Protein 1UWC (pdb70)

GO terms:
  GO:0005576 extracellular region (C, IDA)
  GO:0030248 cellulose binding (F, IDA)
  GO:0030600 feruloyl esterase activity (F, IDA)
  GO:0045490 pectin catabolic process (P, IDA)
  GO:0045493 xylan catabolic process (P, IDA)
  GO:0016998 cell wall macromolecule catabolic process (P, IDA)
  GO:0030245 cellulose catabolic process (P, IDA)

B-factor: mean 11.88, std 6.74, range [4.83, 51.55]

Organism: Aspergillus niger (NCBI:txid5061)

CATH classification: 3.40.50.1820

Foldseek 3Di:
DKAFFDDPVVVVVLVLLVLQQLCQLPVNFPRDPQKDWDDWFAFDQQGKTWTWMARVPQQEIEIFTHQDDDPSNVVLQPQQDWADLVLDPVLPPWTWRPSLSVVLVRRVVVVVVVVCVVCVVSVPGAYEYEHAESRLLSRLSSLLNVLVPHPRYAYRYELYAQTTAPSSQVSQCVSQVQPDPVRGRYEHEYEAQRQRNCPPPCVVRTDHHHWYWYAYPPGDRRRIITDDDDDQDGNSVSNHHDHDPRRQADNRRGRNPSPDD/DWDFFFDPVVVVVLVLLVLQQLCQLPVNFPRPPQKAWDDWFAFDQQGKTWTWIARPVQQETETFTHQDDDPSNVVLQPQQDWAPLVLCPVLPPWTWRPSLVVVCVRGVVVLVVVCVVVCVVSVPGAYEYEHAESRLLNSLSSLLNCLVPHPRYAHRYELYAQTTAVSSQVSQCVSQVQPDPVRGRHEHEYEAQRARNCPPPVVVRTFHHHWYFYAYPPGDRRRTITDDDGDQDHNSVNNDHHGDPRRQADNRRGRNPSPHD

Secondary structure (DSSP, 8-state):
-EEE---HHHHHHHHHHHHHHHHTTTTTTT--TTEEEEEEEEETTTTEEEEEEEETTTTEEEEEE----SHHHHHHHT---EEE-TT-TTSTT-EEEHHHHHHHHHHHHHHHHHHHHHHHHSTTSEEEEEEETHHHHHHHHHHHHHHTT-SSEEEEEES----B-HHHHHHHHHHTTTT-TTT-SEEEEEETT-SGGG-S-GGGT-B--SEEEEEPSSPSGGGEEEE-SSS--HHHHH---SS-HHHHEETTEETT-----/-EEE---HHHHHHHHHHHHHHHHGGGTTTT--TTSEEEEEEEETTTTEEEEEEEETTTTEEEEEE----SHHHHHHHT---EEE-TT-TTSTT-EEEHHHHHHHHHHHHHHHHHHHHHHHH-TTSEEEEEEETHHHHHHHHHHHHHHTT-SSEEEEEES----B-HHHHHHHHHHTTTTSTTT--EEEEEETT-SGGG-S-GGGT-B--SEEEEEPSSPSSTTEEEE-SSSS-GGGGG---SS-HHHHEETTEETT-----

Solvent-accessible surface area: 21624 Å² total; per-residue (Å²): 71,58,67,116,25,24,67,111,115,39,29,88,47,0,41,36,0,0,14,0,0,1,0,3,52,35,119,12,31,80,32,36,119,61,19,99,122,28,109,87,0,106,24,70,140,7,28,1,14,0,12,3,2,37,4,61,114,66,116,0,2,0,2,0,0,37,0,43,48,34,113,38,1,100,133,16,26,102,53,64,98,50,40,69,4,108,33,7,116,97,8,115,125,6,53,0,2,4,0,8,33,90,0,0,81,27,1,41,106,66,0,57,74,31,2,136,116,30,12,85,121,55,109,99,32,11,4,1,0,0,0,2,9,1,0,0,0,0,0,1,0,0,0,0,27,3,28,50,79,65,122,108,13,47,0,12,0,1,0,3,5,30,6,1,24,103,36,6,3,55,50,3,45,122,45,1,98,19,119,34,68,171,57,5,59,6,21,16,0,0,16,23,67,0,0,18,0,26,58,1,33,55,159,92,40,9,17,35,8,15,0,5,2,36,0,39,82,82,68,23,8,123,34,0,43,14,4,42,67,151,137,122,27,7,0,30,52,89,40,8,153,27,104,35,118,6,23,42,26,0,12,26,14,56,34,26,48,48,76,23,178,69,62,61,114,30,24,68,107,70,37,27,82,136,0,41,51,6,0,15,0,0,1,0,3,53,32,117,5,25,74,11,51,109,108,6,86,115,34,109,89,1,104,24,69,142,6,29,2,15,0,25,4,3,33,21,69,128,54,103,14,2,1,3,0,0,36,0,50,46,40,123,48,1,102,132,17,25,95,54,63,96,51,40,68,5,106,38,5,111,102,7,120,131,5,55,0,2,3,0,7,29,90,0,0,74,26,1,34,113,64,0,64,67,20,2,136,118,33,16,88,120,58,94,91,28,2,7,1,1,0,0,3,12,1,0,0,0,0,0,1,0,0,0,0,31,5,27,34,120,62,107,69,13,48,0,5,0,1,0,3,5,28,5,1,23,95,32,8,4,54,44,4,34,123,45,2,63,17,121,24,62,117,38,4,60,6,19,16,0,0,15,32,63,0,0,18,0,28,54,2,38,47,157,94,40,9,20,20,7,13,2,5,3,38,1,45,85,107,103,38,13,139,34,0,27,17,4,61,55,107,98,116,21,8,0,24,54,91,52,11,163,25,115,34,122,6,8,43,34,1,12,36,16,53,31,27,51,41,102,24,186

Structure (mmCIF, N/CA/C/O backbone):
data_1UWC
#
_entry.id   1UWC
#
_cell.length_a   38.759
_cell.length_b   40.182
_cell.length_c   77.953
_cell.angle_alpha   74.96
_cell.angle_beta   78.63
_cell.angle_gamma   71.10
#
_symmetry.space_group_name_H-M   'P 1'
#
loop_
_entity.id
_entity.type
_entity.pdbx_description
1 polymer 'FERULOYL ESTERASE A'
2 non-polymer 2-acetamido-2-deoxy-beta-D-glucopyranose
3 non-polymer '3-(4-HYDROXY-3-METHOXYPHENYL)-2-PROPENOIC ACID'
4 non-polymer 'SULFATE ION'
5 water water
#
loop_
_atom_site.group_PDB
_atom_site.id
_atom_site.type_symbol
_atom_site.label_atom_id
_atom_site.label_alt_id
_atom_site.label_comp_id
_atom_site.label_asym_id
_atom_site.label_entity_id
_atom_site.label_seq_id
_atom_site.pdbx_PDB_ins_code
_atom_site.Cartn_x
_atom_site.Cartn_y
_atom_site.Cartn_z
_atom_site.occupancy
_atom_site.B_iso_or_equiv
_atom_site.auth_seq_id
_atom_site.auth_comp_id
_atom_site.auth_asym_id
_atom_site.auth_atom_id
_atom_site.pdbx_PDB_model_num
ATOM 1 N N . ALA A 1 1 ? -17.134 2.909 12.311 1.00 15.78 1 ALA A N 1
ATOM 2 C CA . ALA A 1 1 ? -16.650 3.070 13.706 1.00 16.16 1 ALA A CA 1
ATOM 3 C C . ALA A 1 1 ? -15.198 3.572 13.677 1.00 14.29 1 ALA A C 1
ATOM 4 O O . ALA A 1 1 ? -14.476 3.454 12.653 1.00 12.23 1 ALA A O 1
ATOM 6 N N . SER A 1 2 ? -14.807 4.142 14.810 1.00 13.18 2 SER A N 1
ATOM 7 C CA . SER A 1 2 ? -13.425 4.406 15.139 1.00 10.68 2 SER A CA 1
ATOM 8 C C . SER A 1 2 ? -13.220 3.870 16.567 1.00 9.35 2 SER A C 1
ATOM 9 O O . SER A 1 2 ? -13.549 4.580 17.553 1.00 12.48 2 SER A O 1
ATOM 14 N N . THR A 1 3 ? -12.728 2.643 16.699 1.00 8.95 3 THR A N 1
ATOM 15 C CA . THR A 1 3 ? -12.657 1.904 17.966 1.00 8.95 3 THR A CA 1
ATOM 16 C C . THR A 1 3 ? -11.231 1.918 18.532 1.00 8.59 3 THR A C 1
ATOM 17 O O . THR A 1 3 ? -10.265 1.476 17.873 1.00 9.68 3 THR A O 1
ATOM 24 N N . GLN A 1 4 ? -11.083 2.401 19.768 1.00 8.67 4 GLN A N 1
ATOM 25 C CA . GLN A 1 4 ? -9.803 2.458 20.435 1.00 8.62 4 GLN A CA 1
ATOM 26 C C . GLN A 1 4 ? -9.281 1.063 20.869 1.00 8.33 4 GLN A C 1
ATOM 27 O O . GLN A 1 4 ? -9.989 0.333 21.549 1.00 8.35 4 GLN A O 1
ATOM 33 N N . GLY A 1 5 ? -8.026 0.779 20.513 1.00 8.34 5 GLY A N 1
ATOM 34 C CA . GLY A 1 5 ? -7.259 -0.365 20.999 1.00 8.31 5 GLY A CA 1
ATOM 35 C C . GLY A 1 5 ? -7.267 -1.605 20.111 1.00 8.54 5 GLY A C 1
ATOM 36 O O . GLY A 1 5 ? -8.321 -2.006 19.592 1.00 10.16 5 GLY A O 1
ATOM 37 N N . ILE A 1 6 ? -6.088 -2.233 19.963 1.00 7.95 6 ILE A N 1
ATOM 38 C CA . ILE A 1 6 ? -5.928 -3.527 19.284 1.00 7.94 6 ILE A CA 1
ATOM 39 C C . ILE A 1 6 ? -5.174 -4.508 20.201 1.00 8.79 6 ILE A C 1
ATOM 40 O O . ILE A 1 6 ? -4.601 -4.128 21.248 1.00 9.40 6 ILE A O 1
ATOM 45 N N . SER A 1 7 ? -5.186 -5.792 19.829 1.00 7.91 7 SER A N 1
ATOM 46 C CA . SER A 1 7 ? -4.481 -6.839 20.602 1.00 8.82 7 SER A CA 1
ATOM 47 C C . SER A 1 7 ? -2.954 -6.673 20.481 1.00 9.00 7 SER A C 1
ATOM 48 O O . SER A 1 7 ? -2.441 -6.104 19.510 1.00 8.47 7 SER A O 1
ATOM 51 N N . GLU A 1 8 ? -2.233 -7.247 21.452 1.00 10.01 8 GLU A N 1
ATOM 52 C CA . GLU A 1 8 ? -0.752 -7.297 21.385 1.00 10.32 8 GLU A CA 1
ATOM 53 C C . GLU A 1 8 ? -0.248 -8.107 20.200 1.00 9.71 8 GLU A C 1
ATOM 54 O O . GLU A 1 8 ? 0.733 -7.733 19.503 1.00 10.00 8 GLU A O 1
ATOM 60 N N . ASP A 1 9 ? -0.926 -9.207 19.893 1.00 9.83 9 ASP A N 1
ATOM 61 C CA . ASP A 1 9 ? -0.527 -10.015 18.738 1.00 10.46 9 ASP A CA 1
ATOM 62 C C . ASP A 1 9 ? -0.640 -9.229 17.419 1.00 9.52 9 ASP A C 1
ATOM 63 O O . ASP A 1 9 ? 0.256 -9.265 16.551 1.00 9.81 9 ASP A O 1
ATOM 68 N N . LEU A 1 10 ? -1.772 -8.546 17.213 1.00 8.39 10 LEU A N 1
ATOM 69 C CA . LEU A 1 10 ? -1.942 -7.759 15.985 1.00 7.43 10 LEU A CA 1
ATOM 70 C C . LEU A 1 10 ? -0.927 -6.590 15.956 1.00 6.99 10 LEU A C 1
ATOM 71 O O . LEU A 1 10 ? -0.321 -6.330 14.905 1.00 7.04 10 LEU A O 1
ATOM 76 N N . TYR A 1 11 ? -0.758 -5.893 17.072 1.00 7.21 11 TYR A N 1
ATOM 77 C CA . TYR A 1 11 ? 0.237 -4.810 17.121 1.00 6.89 11 TYR A CA 1
ATOM 78 C C . TYR A 1 11 ? 1.620 -5.337 16.709 1.00 7.13 11 TYR A C 1
ATOM 79 O O . TYR A 1 11 ? 2.322 -4.699 15.895 1.00 7.41 11 TYR A O 1
ATOM 88 N N . ASN A 1 12 ? 2.039 -6.492 17.255 1.00 8.06 12 ASN A N 1
ATOM 89 C CA . ASN A 1 12 ? 3.364 -7.061 16.900 1.00 8.39 12 ASN A CA 1
ATOM 90 C C . ASN A 1 12 ? 3.488 -7.341 15.398 1.00 8.16 12 ASN A C 1
ATOM 91 O O . ASN A 1 12 ? 4.549 -7.131 14.776 1.00 8.14 12 ASN A O 1
ATOM 96 N N . ARG A 1 13 ? 2.395 -7.828 14.809 1.00 7.53 13 ARG A N 1
ATOM 97 C CA . ARG A 1 13 ? 2.370 -8.092 13.355 1.00 7.64 13 ARG A CA 1
ATOM 98 C C . ARG A 1 13 ? 2.480 -6.799 12.504 1.00 7.23 13 ARG A C 1
ATOM 99 O O . ARG A 1 13 ? 3.229 -6.735 11.498 1.00 7.41 13 ARG A O 1
ATOM 107 N N . LEU A 1 14 ? 1.747 -5.761 12.889 1.00 6.31 14 LEU A N 1
ATOM 108 C CA . LEU A 1 14 ? 1.844 -4.459 12.201 1.00 6.22 14 LEU A CA 1
ATOM 109 C C . LEU A 1 14 ? 3.278 -3.883 12.312 1.00 6.09 14 LEU A C 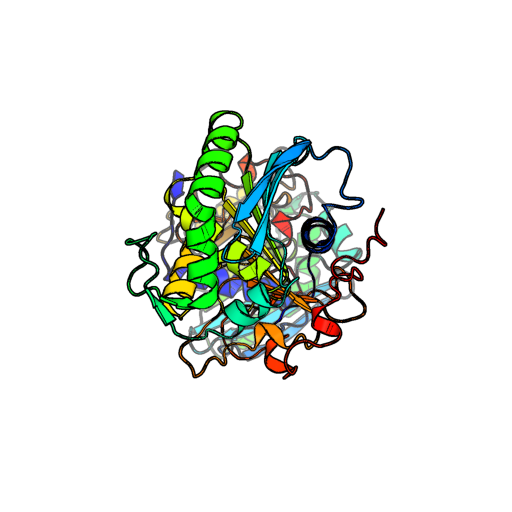1
ATOM 110 O O . LEU A 1 14 ? 3.829 -3.380 11.313 1.00 6.71 14 LEU A O 1
ATOM 115 N N . VAL A 1 15 ? 3.899 -3.959 13.503 1.00 6.52 15 VAL A N 1
ATOM 116 C CA . VAL A 1 15 ? 5.274 -3.475 13.685 1.00 6.36 15 VAL A CA 1
ATOM 117 C C . VAL A 1 15 ? 6.244 -4.312 12.831 1.00 6.44 15 VAL A C 1
ATOM 118 O O . VAL A 1 15 ? 7.175 -3.728 12.199 1.00 6.67 15 VAL A O 1
ATOM 122 N N . GLU A 1 16 ? 6.075 -5.638 12.740 1.00 6.42 16 GLU A N 1
ATOM 123 C CA . GLU A 1 16 ? 6.941 -6.476 11.889 1.00 6.90 16 GLU A CA 1
ATOM 124 C C . GLU A 1 16 ? 6.889 -6.025 10.411 1.00 6.35 16 GLU A C 1
ATOM 125 O O . GLU A 1 16 ? 7.929 -5.870 9.746 1.00 6.62 16 GLU A O 1
ATOM 131 N N . MET A 1 17 ? 5.655 -5.872 9.873 1.00 5.84 17 MET A N 1
ATOM 132 C CA . MET A 1 17 ? 5.509 -5.483 8.454 1.00 5.81 17 MET A CA 1
ATOM 133 C C . MET A 1 17 ? 6.010 -4.035 8.224 1.00 5.82 17 MET A C 1
ATOM 134 O O . MET A 1 17 ? 6.544 -3.752 7.121 1.00 6.31 17 MET A O 1
ATOM 139 N N . ALA A 1 18 ? 5.830 -3.137 9.213 1.00 5.73 18 ALA A N 1
ATOM 140 C CA . ALA A 1 18 ? 6.398 -1.782 9.096 1.00 5.67 18 ALA A CA 1
ATOM 141 C C . ALA A 1 18 ? 7.938 -1.826 9.031 1.00 5.57 18 ALA A C 1
ATOM 142 O O . ALA A 1 18 ? 8.559 -1.002 8.316 1.00 6.21 18 ALA A O 1
ATOM 144 N N . THR A 1 19 ? 8.534 -2.734 9.836 1.00 5.81 19 THR A N 1
ATOM 145 C CA . THR A 1 19 ? 10.005 -2.883 9.864 1.00 6.20 19 THR A CA 1
ATOM 146 C C . THR A 1 19 ? 10.522 -3.295 8.444 1.00 6.37 19 THR A C 1
ATOM 147 O O . THR A 1 19 ? 11.470 -2.705 7.923 1.00 6.35 19 THR A O 1
ATOM 151 N N . ILE A 1 20 ? 9.881 -4.321 7.868 1.00 6.01 20 ILE A N 1
ATOM 152 C CA . ILE A 1 20 ? 10.250 -4.771 6.513 1.00 5.83 20 ILE A CA 1
ATOM 153 C C . ILE A 1 20 ? 10.127 -3.617 5.505 1.00 5.55 20 ILE A C 1
ATOM 154 O O . ILE A 1 20 ? 11.006 -3.391 4.643 1.00 6.55 20 ILE A O 1
ATOM 159 N N . SER A 1 21 ? 9.001 -2.882 5.566 1.00 5.63 21 SER A N 1
ATOM 160 C CA . SER A 1 21 ? 8.748 -1.763 4.640 1.00 5.93 21 SER A CA 1
ATOM 161 C C . SER A 1 21 ? 9.785 -0.628 4.767 1.00 5.88 21 SER A C 1
ATOM 162 O O . SER A 1 21 ? 10.247 -0.078 3.744 1.00 6.70 21 SER A O 1
ATOM 165 N N . GLN A 1 22 ? 10.142 -0.272 6.014 1.00 5.71 22 GLN A N 1
ATOM 166 C CA . GLN A 1 22 ? 11.122 0.805 6.234 1.00 6.07 22 GLN A CA 1
ATOM 167 C C . GLN A 1 22 ? 12.585 0.355 5.933 1.00 6.32 22 GLN A C 1
ATOM 168 O O . GLN A 1 22 ? 13.418 1.194 5.524 1.00 7.06 22 GLN A O 1
ATOM 174 N N . ALA A 1 23 ? 12.860 -0.947 6.084 1.00 5.93 23 ALA A N 1
ATOM 175 C CA . ALA A 1 23 ? 14.169 -1.520 5.767 1.00 6.27 23 ALA A CA 1
ATOM 176 C C . ALA A 1 23 ? 14.388 -1.600 4.244 1.00 6.51 23 ALA A C 1
ATOM 177 O O . ALA A 1 23 ? 15.581 -1.667 3.769 1.00 6.96 23 ALA A O 1
ATOM 179 N N . ALA A 1 24 ? 13.309 -1.602 3.446 1.00 5.80 24 ALA A N 1
ATOM 180 C CA . ALA A 1 24 ? 13.425 -1.662 1.976 1.00 6.64 24 ALA A CA 1
ATOM 181 C C . ALA A 1 24 ? 14.133 -0.423 1.376 1.00 6.19 24 ALA A C 1
ATOM 182 O O . ALA A 1 24 ? 14.543 -0.462 0.189 1.00 7.14 24 ALA A O 1
ATOM 184 N N . TYR A 1 25 ? 14.259 0.667 2.155 1.00 6.97 25 TYR A N 1
ATOM 185 C CA . TYR A 1 25 ? 14.985 1.872 1.751 1.00 6.89 25 TYR A CA 1
ATOM 186 C C . TYR A 1 25 ? 16.521 1.743 1.962 1.00 7.41 25 TYR A C 1
ATOM 187 O O . TYR A 1 25 ? 17.259 2.654 1.531 1.00 9.11 25 TYR A O 1
ATOM 196 N N . ALA A 1 26 ? 16.984 0.701 2.656 1.00 7.57 26 ALA A N 1
ATOM 197 C CA . ALA A 1 26 ? 18.423 0.505 2.968 1.00 7.44 26 ALA A CA 1
ATOM 198 C C . ALA A 1 26 ? 18.835 -0.959 2.809 1.00 7.85 26 ALA A C 1
ATOM 199 O O . ALA A 1 26 ? 19.429 -1.562 3.707 1.00 8.53 26 ALA A O 1
ATOM 201 N N . ASP A 1 27 ? 18.500 -1.557 1.651 1.00 7.39 27 ASP A N 1
ATOM 202 C CA . ASP A 1 27 ? 18.979 -2.902 1.305 1.00 7.85 27 ASP A CA 1
ATOM 203 C C . ASP A 1 27 ? 18.629 -3.958 2.409 1.00 7.58 27 ASP A C 1
ATOM 204 O O . ASP A 1 27 ? 19.370 -4.920 2.661 1.00 9.57 27 ASP A O 1
ATOM 209 N N . LEU A 1 28 ? 17.423 -3.795 3.001 1.00 7.33 28 LEU A N 1
ATOM 210 C CA . LEU A 1 28 ? 16.823 -4.753 3.962 1.00 8.11 28 LEU A CA 1
ATOM 211 C C . LEU A 1 28 ? 17.647 -4.912 5.277 1.00 8.10 28 LEU A C 1
ATOM 212 O O . LEU A 1 28 ? 17.697 -5.993 5.873 1.00 9.57 28 LEU A O 1
ATOM 217 N N . CYS A 1 29 ? 18.197 -3.805 5.771 1.00 7.43 29 CYS A N 1
ATOM 218 C CA . CYS A 1 29 ? 18.906 -3.813 7.053 1.00 7.59 29 CYS A CA 1
ATOM 219 C C . CYS A 1 29 ? 18.015 -4.344 8.204 1.00 8.08 29 CYS A C 1
ATOM 220 O O . CYS A 1 29 ? 16.871 -3.899 8.399 1.00 7.96 29 CYS A O 1
ATOM 223 N N . ASN A 1 30 ? 18.591 -5.276 8.995 1.00 8.18 30 ASN A N 1
ATOM 224 C CA . ASN A 1 30 ? 17.980 -5.722 10.250 1.00 9.56 30 ASN A CA 1
ATOM 225 C C . ASN A 1 30 ? 16.520 -6.178 10.121 1.00 9.63 30 ASN A C 1
ATOM 226 O O . ASN A 1 30 ? 15.694 -5.913 10.994 1.00 11.71 30 ASN A O 1
ATOM 231 N N . ILE A 1 31 ? 16.176 -6.884 9.050 1.00 9.33 31 ILE A N 1
ATOM 232 C CA . ILE A 1 31 ? 14.853 -7.516 8.997 1.00 11.27 31 ILE A CA 1
ATOM 233 C C . ILE A 1 31 ? 14.830 -8.718 9.944 1.00 11.70 31 ILE A C 1
ATOM 234 O O . ILE A 1 31 ? 15.892 -9.216 10.370 1.00 11.50 31 ILE A O 1
ATOM 239 N N . PRO A 1 32 ? 13.639 -9.195 10.305 1.00 14.03 32 PRO A N 1
ATOM 240 C CA . PRO A 1 32 ? 13.557 -10.348 11.182 1.00 15.69 32 PRO A CA 1
ATOM 241 C C . PRO A 1 32 ? 14.392 -11.516 10.770 1.00 16.67 32 PRO A C 1
ATOM 242 O O . PRO A 1 32 ? 14.493 -11.894 9.584 1.00 15.24 32 PRO A O 1
ATOM 246 N N . SER A 1 33 ? 14.923 -12.113 11.810 1.00 19.09 33 SER A N 1
ATOM 247 C CA . SER A 1 33 ? 15.686 -13.288 11.761 1.00 19.46 33 SER A CA 1
ATOM 248 C C . SER A 1 33 ? 14.945 -14.467 11.165 1.00 17.71 33 SER A C 1
ATOM 249 O O . SER A 1 33 ? 15.591 -15.337 10.699 1.00 18.64 33 SER A O 1
ATOM 252 N N . THR A 1 34 ? 13.597 -14.471 11.154 1.00 16.83 34 THR A N 1
ATOM 253 C CA . THR A 1 34 ? 12.808 -15.600 10.562 1.00 15.81 34 THR A CA 1
ATOM 254 C C . THR A 1 34 ? 12.725 -15.544 9.040 1.00 14.57 34 THR A C 1
ATOM 255 O O . THR A 1 34 ? 12.074 -16.414 8.412 1.00 15.77 34 THR A O 1
ATOM 259 N N . ILE A 1 35 ? 13.460 -14.620 8.425 1.00 14.69 35 ILE A N 1
ATOM 260 C CA . ILE A 1 35 ? 13.251 -14.429 7.013 1.00 14.46 35 ILE A CA 1
ATOM 261 C C . ILE A 1 35 ? 14.471 -14.790 6.145 1.00 13.17 35 ILE A C 1
ATOM 262 O O . ILE A 1 35 ? 15.601 -14.390 6.436 1.00 14.01 35 ILE A O 1
ATOM 267 N N . ILE A 1 36 ? 14.214 -15.537 5.062 1.00 12.09 36 ILE A N 1
ATOM 268 C CA . ILE A 1 36 ? 15.199 -15.818 3.998 1.00 13.33 36 ILE A CA 1
ATOM 269 C C . ILE A 1 36 ? 14.971 -14.768 2.867 1.00 11.62 36 ILE A C 1
ATOM 270 O O . ILE A 1 36 ? 13.828 -14.592 2.383 1.00 10.99 36 ILE A O 1
ATOM 275 N N . LYS A 1 37 ? 16.025 -14.026 2.504 1.00 11.83 37 LYS A N 1
ATOM 276 C CA . LYS A 1 37 ? 15.982 -13.042 1.424 1.00 11.50 37 LYS A CA 1
ATOM 277 C C . LYS A 1 37 ? 16.139 -13.746 0.067 1.00 11.24 37 LYS A C 1
ATOM 278 O O . LYS A 1 37 ? 17.130 -14.473 -0.162 1.00 12.26 37 LYS A O 1
ATOM 289 N N . GLY A 1 38 ? 15.170 -13.510 -0.826 1.00 10.30 38 GLY A N 1
ATOM 290 C CA . GLY A 1 38 ? 15.236 -13.980 -2.215 1.00 10.41 38 GLY A CA 1
ATOM 291 C C . GLY A 1 38 ? 15.665 -12.875 -3.191 1.00 10.21 38 GLY A C 1
ATOM 292 O O . GLY A 1 38 ? 16.427 -11.963 -2.848 1.00 11.48 38 GLY A O 1
ATOM 293 N N . GLU A 1 39 ? 15.220 -13.002 -4.450 1.00 9.75 39 GLU A N 1
ATOM 294 C CA . GLU A 1 39 ? 15.711 -12.159 -5.535 1.00 9.92 39 GLU A CA 1
ATOM 295 C C . GLU A 1 39 ? 15.219 -10.698 -5.435 1.00 9.14 39 GLU A C 1
ATOM 296 O O . GLU A 1 39 ? 14.075 -10.416 -5.000 1.00 9.03 39 GLU A O 1
ATOM 307 N N . LYS A 1 40 ? 16.090 -9.792 -5.878 1.00 8.53 40 LYS A N 1
ATOM 308 C CA . LYS A 1 40 ? 15.759 -8.391 -6.066 1.00 8.43 40 LYS A CA 1
ATOM 309 C C . LYS A 1 40 ? 14.847 -8.160 -7.300 1.00 8.71 40 LYS A C 1
ATOM 310 O O . LYS A 1 40 ? 15.064 -8.746 -8.383 1.00 9.85 40 LYS A O 1
ATOM 316 N N . ILE A 1 41 ? 13.849 -7.280 -7.122 1.00 7.85 41 ILE A N 1
ATOM 317 C CA . ILE A 1 41 ? 12.962 -6.760 -8.189 1.00 8.35 41 ILE A CA 1
ATOM 318 C C . ILE A 1 41 ? 13.428 -5.331 -8.545 1.00 7.77 41 ILE A C 1
ATOM 319 O O . ILE A 1 41 ? 13.553 -4.492 -7.623 1.00 7.63 41 ILE A O 1
ATOM 324 N N . TYR A 1 42 ? 13.642 -5.016 -9.837 1.00 7.43 42 TYR A N 1
ATOM 325 C CA . TYR A 1 42 ? 14.154 -3.686 -10.213 1.00 7.97 42 TYR A CA 1
ATOM 326 C C . TYR A 1 42 ? 13.801 -3.387 -11.691 1.00 7.61 42 TYR A C 1
ATOM 327 O O . TYR A 1 42 ? 14.003 -4.246 -12.565 1.00 7.83 42 TYR A O 1
ATOM 336 N N . ASN A 1 43 ? 13.330 -2.161 -11.948 1.00 7.23 43 ASN A N 1
ATOM 337 C CA . ASN A 1 43 ? 13.221 -1.650 -13.329 1.00 7.10 43 ASN A CA 1
ATOM 338 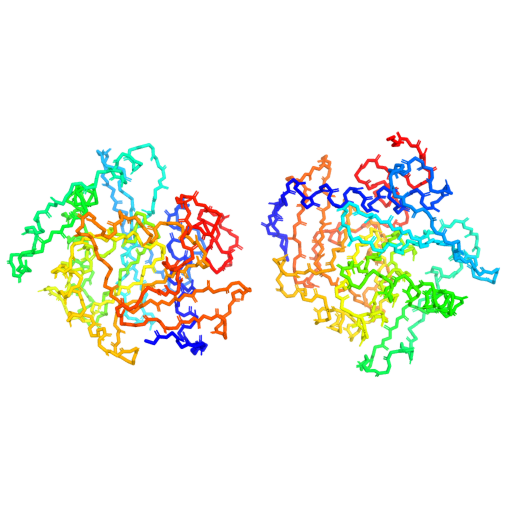C C . ASN A 1 43 ? 13.934 -0.291 -13.423 1.00 7.77 43 ASN A C 1
ATOM 339 O O . ASN A 1 43 ? 13.718 0.604 -12.576 1.00 8.19 43 ASN A O 1
ATOM 344 N N . ALA A 1 44 ? 14.752 -0.146 -14.481 1.00 8.10 44 ALA A N 1
ATOM 345 C CA . ALA A 1 44 ? 15.592 1.043 -14.685 1.00 9.60 44 ALA A CA 1
ATOM 346 C C . ALA A 1 44 ? 14.836 2.299 -15.154 1.00 9.72 44 ALA A C 1
ATOM 347 O O . ALA A 1 44 ? 15.308 3.420 -14.900 1.00 11.71 44 ALA A O 1
ATOM 349 N N . GLN A 1 45 ? 13.713 2.145 -15.872 1.00 7.94 45 GLN A N 1
ATOM 350 C CA . GLN A 1 45 ? 12.950 3.310 -16.329 1.00 8.21 45 GLN A CA 1
ATOM 351 C C . GLN A 1 45 ? 12.159 4.012 -15.213 1.00 7.81 45 GLN A C 1
ATOM 352 O O . GLN A 1 45 ? 12.012 5.230 -15.225 1.00 8.91 45 GLN A O 1
ATOM 358 N N . THR A 1 46 ? 11.609 3.216 -14.293 1.00 7.62 46 THR A N 1
ATOM 359 C CA . THR A 1 46 ? 10.748 3.728 -13.221 1.00 7.74 46 THR A CA 1
ATOM 360 C C . THR A 1 46 ? 11.445 3.816 -11.862 1.00 7.75 46 THR A C 1
ATOM 361 O O . THR A 1 46 ? 10.901 4.426 -10.921 1.00 7.99 46 THR A O 1
ATOM 365 N N . ASP A 1 47 ? 12.613 3.188 -11.730 1.00 7.85 47 ASP A N 1
ATOM 366 C CA . ASP A 1 47 ? 13.319 3.053 -10.422 1.00 7.77 47 ASP A CA 1
ATOM 367 C C . ASP A 1 47 ? 12.409 2.400 -9.350 1.00 7.47 47 ASP A C 1
ATOM 368 O O . ASP A 1 47 ? 12.482 2.749 -8.141 1.00 7.84 47 ASP A O 1
ATOM 373 N N . ILE A 1 48 ? 11.543 1.464 -9.746 1.00 7.31 48 ILE A N 1
ATOM 374 C CA . ILE A 1 48 ? 10.845 0.626 -8.750 1.00 7.54 48 ILE A CA 1
ATOM 375 C C . ILE A 1 48 ? 11.839 -0.416 -8.227 1.00 7.11 48 ILE A C 1
ATOM 376 O O . ILE A 1 48 ? 12.472 -1.148 -9.011 1.00 7.99 48 ILE A O 1
ATOM 381 N N . ASN A 1 49 ? 11.929 -0.482 -6.884 1.00 7.02 49 ASN A N 1
ATOM 382 C CA . ASN A 1 49 ? 12.793 -1.437 -6.145 1.00 6.98 49 ASN A CA 1
ATOM 383 C C . ASN A 1 49 ? 11.955 -2.293 -5.164 1.00 6.97 49 ASN A C 1
ATOM 384 O O . ASN A 1 49 ? 11.111 -1.714 -4.447 1.00 7.75 49 ASN A O 1
ATOM 389 N N . GLY A 1 50 ? 12.204 -3.598 -5.119 1.00 7.07 50 GLY A N 1
ATOM 390 C CA . GLY A 1 50 ? 11.536 -4.501 -4.165 1.00 7.67 50 GLY A CA 1
ATOM 391 C C . GLY A 1 50 ? 12.294 -5.818 -4.041 1.00 6.74 50 GLY A C 1
ATOM 392 O O . GLY A 1 50 ? 13.361 -6.006 -4.650 1.00 6.80 50 GLY A O 1
ATOM 393 N N . TRP A 1 51 ? 11.740 -6.743 -3.253 1.00 6.56 51 TRP A N 1
ATOM 394 C CA . TRP A 1 51 ? 12.322 -8.090 -3.061 1.00 7.08 51 TRP A CA 1
ATOM 395 C C . TRP A 1 51 ? 11.201 -9.119 -2.823 1.00 6.78 51 TRP A C 1
ATOM 396 O O . TRP A 1 51 ? 10.128 -8.777 -2.296 1.00 6.93 51 TRP A O 1
ATOM 407 N N . ILE A 1 52 ? 11.516 -10.377 -3.157 1.00 7.57 52 ILE A N 1
ATOM 408 C CA . ILE A 1 52 ? 10.759 -11.527 -2.666 1.00 8.18 52 ILE A CA 1
ATOM 409 C C . ILE A 1 52 ? 11.543 -12.128 -1.465 1.00 7.73 52 ILE A C 1
ATOM 410 O O . ILE A 1 52 ? 12.785 -12.188 -1.476 1.00 8.55 52 ILE A O 1
ATOM 419 N N . LEU A 1 53 ? 10.776 -12.524 -0.426 1.00 7.60 53 LEU A N 1
ATOM 420 C CA . LEU A 1 53 ? 11.269 -13.035 0.867 1.00 7.62 53 LEU A CA 1
ATOM 421 C C . LEU A 1 53 ? 10.436 -14.265 1.250 1.00 7.40 53 LEU A C 1
ATOM 422 O O . LEU A 1 53 ? 9.304 -14.480 0.752 1.00 7.31 53 LEU A O 1
ATOM 427 N N . ARG A 1 54 ? 10.948 -15.085 2.183 1.00 7.35 54 ARG A N 1
ATOM 428 C CA . ARG A 1 54 ? 10.184 -16.247 2.698 1.00 7.77 54 ARG A CA 1
ATOM 429 C C . ARG A 1 54 ? 10.386 -16.406 4.203 1.00 7.61 54 ARG A C 1
ATOM 430 O O . ARG A 1 54 ? 11.537 -16.431 4.666 1.00 9.50 54 ARG A O 1
ATOM 438 N N . ASP A 1 55 ? 9.276 -16.582 4.944 1.00 7.27 55 ASP A N 1
ATOM 439 C CA . ASP A 1 55 ? 9.271 -16.882 6.390 1.00 7.89 55 ASP A CA 1
ATOM 440 C C . ASP A 1 55 ? 8.718 -18.299 6.570 1.00 7.60 55 ASP A C 1
ATOM 441 O O . ASP A 1 55 ? 7.519 -18.539 6.436 1.00 8.67 55 ASP A O 1
ATOM 446 N N . ASP A 1 56 ? 9.610 -19.260 6.850 1.00 9.49 56 ASP A N 1
ATOM 447 C CA . ASP A 1 56 ? 9.200 -20.673 6.963 1.00 10.30 56 ASP A CA 1
ATOM 448 C C . ASP A 1 56 ? 8.428 -20.865 8.285 1.00 12.64 56 ASP A C 1
ATOM 449 O O . ASP A 1 56 ? 7.431 -21.601 8.345 1.00 16.06 56 ASP A O 1
ATOM 454 N N . THR A 1 57 ? 8.791 -20.138 9.328 1.00 12.44 57 THR A N 1
ATOM 455 C CA . THR A 1 57 ? 8.127 -20.240 10.623 1.00 13.28 57 THR A CA 1
ATOM 456 C C . THR A 1 57 ? 6.604 -19.954 10.525 1.00 12.71 57 THR A C 1
ATOM 457 O O . THR A 1 57 ? 5.767 -20.757 10.977 1.00 15.58 57 THR A O 1
ATOM 461 N N . SER A 1 58 ? 6.260 -18.841 9.890 1.00 11.86 58 SER A N 1
ATOM 462 C CA . SER A 1 58 ? 4.855 -18.457 9.683 1.00 11.67 58 SER A CA 1
ATOM 463 C C . SER A 1 58 ? 4.242 -18.900 8.347 1.00 10.86 58 SER A C 1
ATOM 464 O O . SER A 1 58 ? 3.087 -18.581 8.055 1.00 12.75 58 SER A O 1
ATOM 469 N N . LYS A 1 59 ? 4.982 -19.674 7.564 1.00 9.67 59 LYS A N 1
ATOM 470 C CA . LYS A 1 59 ? 4.525 -20.235 6.281 1.00 9.15 59 LYS A CA 1
ATOM 471 C C . LYS A 1 59 ? 3.950 -19.162 5.340 1.00 8.66 59 LYS A C 1
ATOM 472 O O . LYS A 1 59 ? 2.784 -19.231 4.894 1.00 9.07 59 LYS A O 1
ATOM 478 N N . GLU A 1 60 ? 4.790 -18.167 5.022 1.00 8.39 60 GLU A N 1
ATOM 479 C CA . GLU A 1 60 ? 4.406 -17.095 4.091 1.00 8.57 60 GLU A CA 1
ATOM 480 C C . GLU A 1 60 ? 5.552 -16.680 3.170 1.00 7.60 60 GLU A C 1
ATOM 481 O O . GLU A 1 60 ? 6.737 -16.619 3.559 1.00 8.62 60 GLU A O 1
ATOM 487 N N . ILE A 1 61 ? 5.166 -16.394 1.935 1.00 6.95 61 ILE A N 1
ATOM 488 C CA . ILE A 1 61 ? 6.020 -15.781 0.889 1.00 7.50 61 ILE A CA 1
ATOM 489 C C . ILE A 1 61 ? 5.676 -14.293 0.859 1.00 6.77 61 ILE A C 1
ATOM 490 O O . ILE A 1 61 ? 4.517 -13.952 0.602 1.00 7.40 61 ILE A O 1
ATOM 495 N N . ILE A 1 62 ? 6.647 -13.416 1.186 1.00 7.27 62 ILE A N 1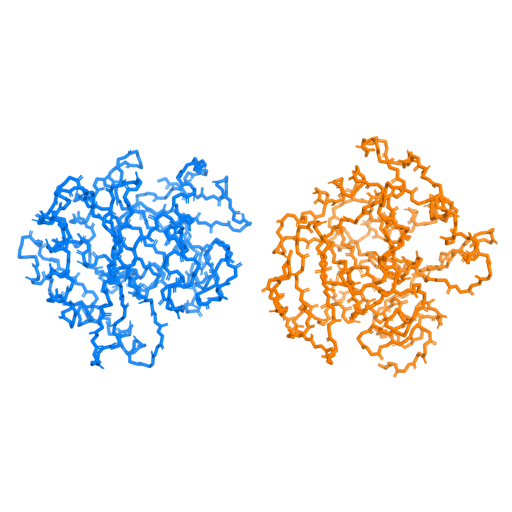
ATOM 496 C CA . ILE A 1 62 ? 6.428 -11.953 1.330 1.00 7.09 62 ILE A CA 1
ATOM 497 C C . ILE A 1 62 ? 7.076 -11.191 0.183 1.00 7.26 62 ILE A C 1
ATOM 498 O O . ILE A 1 62 ? 8.263 -11.365 -0.080 1.00 8.54 62 ILE A O 1
ATOM 503 N N . THR A 1 63 ? 6.306 -10.299 -0.458 1.00 6.50 63 THR A N 1
ATOM 504 C CA . THR A 1 63 ? 6.810 -9.370 -1.484 1.00 6.39 63 THR A CA 1
ATOM 505 C C . THR A 1 63 ? 6.761 -7.969 -0.867 1.00 6.04 63 THR A C 1
ATOM 506 O O . THR A 1 63 ? 5.683 -7.523 -0.377 1.00 6.74 63 THR A O 1
ATOM 510 N N . VAL A 1 64 ? 7.909 -7.257 -0.880 1.00 5.82 64 VAL A N 1
ATOM 511 C CA . VAL A 1 64 ? 8.002 -5.869 -0.342 1.00 5.45 64 VAL A CA 1
ATOM 512 C C . VAL A 1 64 ? 8.462 -4.914 -1.453 1.00 5.56 64 VAL A C 1
ATOM 513 O O . VAL A 1 64 ? 9.398 -5.244 -2.239 1.00 6.57 64 VAL A O 1
ATOM 517 N N . PHE A 1 65 ? 7.875 -3.721 -1.481 1.00 5.77 65 PHE A N 1
ATOM 518 C CA . PHE A 1 65 ? 8.332 -2.622 -2.347 1.00 5.90 65 PHE A CA 1
ATOM 519 C C . PHE A 1 65 ? 8.815 -1.430 -1.523 1.00 5.77 65 PHE A C 1
ATOM 520 O O . PHE A 1 65 ? 8.156 -1.031 -0.530 1.00 6.28 65 PHE A O 1
ATOM 528 N N . ARG A 1 66 ? 9.950 -0.829 -1.941 1.00 6.16 66 ARG A N 1
ATOM 529 C CA . ARG A 1 66 ? 10.396 0.480 -1.408 1.00 5.84 66 ARG A CA 1
ATOM 530 C C . ARG A 1 66 ? 9.467 1.618 -1.884 1.00 6.28 66 ARG A C 1
ATOM 531 O O . ARG A 1 66 ? 9.051 1.647 -3.056 1.00 6.56 66 ARG A O 1
ATOM 539 N N . GLY A 1 67 ? 9.222 2.596 -0.999 1.00 6.41 67 GLY A N 1
ATOM 540 C CA . GLY A 1 67 ? 8.610 3.857 -1.412 1.00 6.94 67 GLY A CA 1
ATOM 541 C C . GLY A 1 67 ? 9.583 4.806 -2.123 1.00 6.41 67 GLY A C 1
ATOM 542 O O . GLY A 1 67 ? 10.612 4.395 -2.650 1.00 6.86 67 GLY A O 1
ATOM 543 N N . THR A 1 68 ? 9.206 6.093 -2.164 1.00 6.88 68 THR A N 1
ATOM 544 C CA . THR A 1 68 ? 9.933 7.049 -3.020 1.00 7.57 68 THR A CA 1
ATOM 545 C C . THR A 1 68 ? 11.383 7.272 -2.551 1.00 6.97 68 THR A C 1
ATOM 546 O O . THR A 1 68 ? 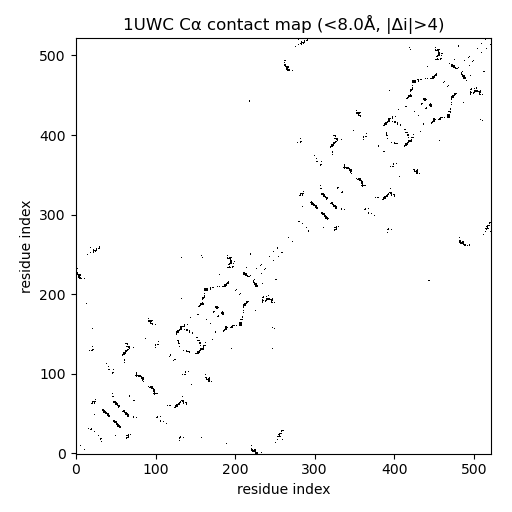11.618 7.625 -1.393 1.00 8.29 68 THR A O 1
ATOM 550 N N . GLY A 1 69 ? 12.324 7.104 -3.482 1.00 7.85 69 GLY A N 1
ATOM 551 C CA . GLY A 1 69 ? 13.759 7.225 -3.218 1.00 8.31 69 GLY A CA 1
ATOM 552 C C . GLY A 1 69 ? 14.553 7.911 -4.334 1.00 9.03 69 GLY A C 1
ATOM 553 O O . GLY A 1 69 ? 15.786 7.811 -4.359 1.00 10.11 69 GLY A O 1
ATOM 554 N N . SER A 1 70 ? 13.864 8.636 -5.226 1.00 8.52 70 SER A N 1
ATOM 555 C CA . SER A 1 70 ? 14.481 9.254 -6.403 1.00 8.57 70 SER A CA 1
ATOM 556 C C . SER A 1 70 ? 13.565 10.292 -7.041 1.00 8.30 70 SER A C 1
ATOM 557 O O . SER A 1 70 ? 12.345 10.265 -6.843 1.00 8.27 70 SER A O 1
ATOM 560 N N . ASP A 1 71 ? 14.159 11.147 -7.884 1.00 8.65 71 ASP A N 1
ATOM 561 C CA . ASP A 1 71 ? 13.393 12.039 -8.735 1.00 9.06 71 ASP A CA 1
ATOM 562 C C . ASP A 1 71 ? 12.422 11.305 -9.680 1.00 8.35 71 ASP A C 1
ATOM 563 O O . ASP A 1 71 ? 11.291 11.768 -9.893 1.00 8.62 71 ASP A O 1
ATOM 568 N N . THR A 1 72 ? 12.853 10.172 -10.230 1.00 8.23 72 THR A N 1
ATOM 569 C CA . THR A 1 72 ? 11.975 9.377 -11.100 1.00 8.70 72 THR A CA 1
ATOM 570 C C . THR A 1 72 ? 10.728 8.893 -10.338 1.00 7.90 72 THR A C 1
ATOM 571 O O . THR A 1 72 ? 9.587 8.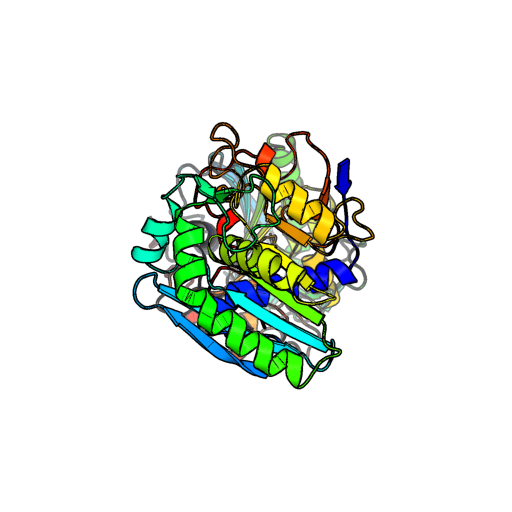998 -10.820 1.00 7.41 72 THR A O 1
ATOM 575 N N . ASN A 1 73 ? 10.925 8.377 -9.114 1.00 7.10 73 ASN A N 1
ATOM 576 C CA . ASN A 1 73 ? 9.773 7.973 -8.297 1.00 7.65 73 ASN A CA 1
ATOM 577 C C . ASN A 1 73 ? 8.852 9.201 -8.004 1.00 7.67 73 ASN A C 1
ATOM 578 O O . ASN A 1 73 ? 7.632 9.044 -8.018 1.00 7.54 73 ASN A O 1
ATOM 583 N N . LEU A 1 74 ? 9.408 10.397 -7.727 1.00 7.85 74 LEU A N 1
ATOM 584 C CA . LEU A 1 74 ? 8.583 11.604 -7.506 1.00 8.48 74 LEU A CA 1
ATOM 585 C C . LEU A 1 74 ? 7.747 11.984 -8.736 1.00 8.82 74 LEU A C 1
ATOM 586 O O . LEU A 1 74 ? 6.592 12.450 -8.579 1.00 9.22 74 LEU A O 1
ATOM 591 N N . GLN A 1 75 ? 8.272 11.760 -9.955 1.00 8.43 75 GLN A N 1
ATOM 592 C CA . GLN A 1 75 ? 7.467 11.951 -11.173 1.00 10.08 75 GLN A CA 1
ATOM 593 C C . GLN A 1 75 ? 6.253 11.014 -11.213 1.00 9.01 75 GLN A C 1
ATOM 594 O O . GLN A 1 75 ? 5.128 11.424 -11.543 1.00 9.99 75 GLN A O 1
ATOM 600 N N . LEU A 1 76 ? 6.465 9.749 -10.898 1.00 7.93 76 LEU A N 1
ATOM 601 C CA . LEU A 1 76 ? 5.358 8.792 -10.835 1.00 8.10 76 LEU A CA 1
ATOM 602 C C . LEU A 1 76 ? 4.308 9.280 -9.821 1.00 6.77 76 LEU A C 1
ATOM 603 O O . LEU A 1 76 ? 3.091 9.182 -10.068 1.00 7.14 76 LEU A O 1
ATOM 608 N N . ASP A 1 77 ? 4.766 9.695 -8.624 1.00 7.18 77 ASP A N 1
ATOM 609 C CA . ASP A 1 77 ? 3.849 10.098 -7.543 1.00 7.17 77 ASP A CA 1
ATOM 610 C C . ASP A 1 77 ? 2.778 11.102 -8.008 1.00 7.79 77 ASP A C 1
ATOM 611 O O . ASP A 1 77 ? 1.625 11.028 -7.551 1.00 7.81 77 ASP A O 1
ATOM 616 N N . THR A 1 78 ? 3.165 12.059 -8.878 1.00 7.19 78 THR A N 1
ATOM 617 C CA . THR A 1 78 ? 2.269 13.170 -9.226 1.00 8.01 78 THR A CA 1
ATOM 618 C C . THR A 1 78 ? 1.503 12.965 -10.539 1.00 8.09 78 THR A C 1
ATOM 619 O O . THR A 1 78 ? 0.766 13.871 -10.959 1.00 9.41 78 THR A O 1
ATOM 623 N N . ASN A 1 79 ? 1.572 11.779 -11.163 1.00 7.28 79 ASN A N 1
ATOM 624 C CA . ASN A 1 79 ? 0.650 11.438 -12.273 1.00 7.42 79 ASN A CA 1
ATOM 625 C C . ASN A 1 79 ? -0.661 10.901 -11.681 1.00 7.67 79 ASN A C 1
ATOM 626 O O . ASN A 1 79 ? -0.775 9.714 -11.338 1.00 7.57 79 ASN A O 1
ATOM 631 N N . TYR A 1 80 ? -1.611 11.828 -11.486 1.00 7.66 80 TYR A N 1
ATOM 632 C CA . TYR A 1 80 ? -2.918 11.545 -10.888 1.00 8.13 80 TYR A CA 1
ATOM 633 C C . TYR A 1 80 ? -3.991 11.165 -11.928 1.00 8.66 80 TYR A C 1
ATOM 634 O O . TYR A 1 80 ? -5.166 11.022 -11.577 1.00 8.96 80 TYR A O 1
ATOM 643 N N . THR A 1 81 ? -3.621 10.973 -13.196 1.00 8.39 81 THR A N 1
ATOM 644 C CA . THR A 1 81 ? -4.612 10.553 -14.214 1.00 8.21 81 THR A CA 1
ATOM 645 C C . THR A 1 81 ? -5.092 9.121 -13.884 1.00 8.73 81 THR A C 1
ATOM 646 O O . THR A 1 81 ? -4.248 8.228 -13.676 1.00 9.30 81 THR A O 1
ATOM 650 N N . LEU A 1 82 ? -6.408 8.880 -13.861 1.00 8.56 82 LEU A N 1
ATOM 651 C CA . LEU A 1 82 ? -6.947 7.534 -13.635 1.00 9.22 82 LEU A CA 1
ATOM 652 C C . LEU A 1 82 ? -6.770 6.702 -14.903 1.00 9.28 82 LEU A C 1
ATOM 653 O O . LEU A 1 82 ? -7.041 7.184 -16.013 1.00 11.06 82 LEU A O 1
ATOM 658 N N . THR A 1 83 ? -6.359 5.436 -14.740 1.00 8.48 83 THR A N 1
ATOM 659 C CA . THR A 1 83 ? -6.098 4.514 -15.874 1.00 8.66 83 THR A CA 1
ATOM 660 C C . THR A 1 83 ? -6.865 3.184 -15.648 1.00 8.43 83 THR A C 1
ATOM 661 O O . THR A 1 83 ? -6.779 2.594 -14.539 1.00 8.33 83 THR A O 1
ATOM 665 N N . PRO A 1 84 ? -7.570 2.634 -16.642 1.00 8.98 84 PRO A N 1
ATOM 666 C CA . PRO A 1 84 ? -8.211 1.308 -16.465 1.00 9.31 84 PRO A CA 1
ATOM 667 C C . PRO A 1 84 ? -7.227 0.224 -16.006 1.00 8.65 84 PRO A C 1
ATOM 668 O O . PRO A 1 84 ? -6.136 0.117 -16.564 1.00 9.42 84 PRO A O 1
ATOM 672 N N . PHE A 1 85 ? -7.638 -0.593 -15.012 1.00 8.78 85 PHE A N 1
ATOM 673 C CA . PHE A 1 85 ? -6.743 -1.617 -14.421 1.00 8.96 85 PHE A CA 1
ATOM 674 C C . PHE A 1 85 ? -6.865 -2.909 -15.259 1.00 9.15 85 PHE A C 1
ATOM 675 O O . PHE A 1 85 ? -7.448 -3.920 -14.827 1.00 9.78 85 PHE A O 1
ATOM 683 N N . ASP A 1 86 ? -6.290 -2.879 -16.474 1.00 8.42 86 ASP A N 1
ATOM 684 C CA . ASP A 1 86 ? -6.536 -3.963 -17.452 1.00 8.66 86 ASP A CA 1
ATOM 685 C C . ASP A 1 86 ? -5.849 -5.282 -17.066 1.00 9.02 86 ASP A C 1
ATOM 686 O O . ASP A 1 86 ? -6.166 -6.367 -17.597 1.00 10.02 86 ASP A O 1
ATOM 691 N N . THR A 1 87 ? -4.948 -5.221 -16.069 1.00 9.88 87 THR A N 1
ATOM 692 C CA . THR A 1 87 ? -4.416 -6.390 -15.363 1.00 10.42 87 THR A CA 1
ATOM 693 C C . THR A 1 87 ? -5.517 -7.367 -14.942 1.00 10.02 87 THR A C 1
ATOM 694 O O . THR A 1 87 ? -5.290 -8.632 -14.980 1.00 12.42 87 THR A O 1
ATOM 698 N N . LEU A 1 88 ? -6.633 -6.829 -14.457 1.00 10.58 88 LEU A N 1
ATOM 699 C CA . LEU A 1 88 ? -7.785 -7.637 -13.997 1.00 11.41 88 LEU A CA 1
ATOM 700 C C . LEU A 1 88 ? -9.015 -7.292 -14.829 1.00 12.51 88 LEU A C 1
ATOM 701 O O . LEU A 1 88 ? -9.782 -6.407 -14.452 1.00 13.10 88 LEU A O 1
ATOM 706 N N . PRO A 1 89 ? -9.264 -7.991 -15.938 1.00 13.67 89 PRO A N 1
ATOM 707 C CA . PRO A 1 89 ? -10.474 -7.670 -16.734 1.00 15.06 89 PRO A CA 1
ATOM 708 C C . PRO A 1 89 ? -11.802 -7.873 -15.984 1.00 15.91 89 PRO A C 1
ATOM 709 O O . PRO A 1 89 ? -12.810 -7.207 -16.278 1.00 18.24 89 PRO A O 1
ATOM 713 N N . GLN A 1 90 ? -11.770 -8.725 -14.971 1.00 15.65 90 GLN A N 1
ATOM 714 C CA . GLN A 1 90 ? -12.943 -9.001 -14.136 1.00 15.82 90 GLN A CA 1
ATOM 715 C C . GLN A 1 90 ? -13.214 -7.917 -13.075 1.00 15.37 90 GLN A C 1
ATOM 716 O O . GLN A 1 90 ? -14.222 -7.986 -12.352 1.00 17.31 90 GLN A O 1
ATOM 722 N N . CYS A 1 91 ? -12.328 -6.917 -12.965 1.00 14.90 91 CYS A N 1
ATOM 723 C CA . CYS A 1 91 ? -12.504 -5.783 -12.024 1.00 14.90 91 CYS A CA 1
ATOM 724 C C . CYS A 1 91 ? -13.277 -4.720 -12.806 1.00 15.76 91 CYS A C 1
ATOM 725 O O . CYS A 1 91 ? -12.694 -3.920 -13.553 1.00 15.35 91 CYS A O 1
ATOM 728 N N . ASN A 1 92 ? -14.613 -4.786 -12.688 1.00 17.90 92 ASN A N 1
ATOM 729 C CA . ASN A 1 92 ? -15.535 -3.976 -13.471 1.00 18.29 92 ASN A CA 1
ATOM 730 C C . ASN A 1 92 ? -15.385 -2.493 -13.251 1.00 17.84 92 ASN A C 1
ATOM 731 O O . ASN A 1 92 ? -15.669 -2.014 -12.150 1.00 19.25 92 ASN A O 1
ATOM 736 N N . ASP A 1 93 ? -14.958 -1.777 -14.301 1.00 17.42 93 ASP A N 1
ATOM 737 C CA . ASP A 1 93 ? -14.821 -0.324 -14.247 1.00 16.38 93 ASP A CA 1
ATOM 738 C C . ASP A 1 93 ? -13.750 0.130 -13.247 1.00 13.81 93 ASP A C 1
ATOM 739 O O . ASP A 1 93 ? -13.728 1.304 -12.867 1.00 14.04 93 ASP A O 1
ATOM 744 N N . CYS A 1 94 ? -12.845 -0.778 -12.891 1.00 11.64 94 CYS A N 1
ATOM 745 C CA . CYS A 1 94 ? -11.758 -0.408 -11.974 1.00 10.13 94 CYS A CA 1
ATOM 746 C C . CYS A 1 94 ? -10.697 0.452 -12.678 1.00 9.14 94 CYS A C 1
ATOM 747 O O . CYS A 1 94 ? -10.257 0.141 -13.816 1.00 9.85 94 CYS A O 1
ATOM 750 N N . GLU A 1 95 ? -10.299 1.534 -12.009 1.00 8.61 95 GLU A N 1
ATOM 751 C CA . GLU A 1 95 ? -9.221 2.428 -12.472 1.00 9.04 95 GLU A CA 1
ATOM 752 C C . GLU A 1 95 ? -8.263 2.676 -11.291 1.00 7.79 95 GLU A C 1
ATOM 753 O O . GLU A 1 95 ? -8.684 2.671 -10.104 1.00 7.94 95 GLU A O 1
ATOM 759 N N . VAL A 1 96 ? -6.994 2.880 -11.636 1.00 7.06 96 VAL A N 1
ATOM 760 C CA . VAL A 1 96 ? -5.884 3.063 -10.669 1.00 7.08 96 VAL A CA 1
ATOM 761 C C . VAL A 1 96 ? -5.095 4.352 -10.966 1.00 6.95 96 VAL A C 1
ATOM 762 O O . VAL A 1 96 ? -5.106 4.871 -12.091 1.00 7.82 96 VAL A O 1
ATOM 766 N N . HIS A 1 97 ? -4.387 4.844 -9.934 1.00 6.43 97 HIS A N 1
ATOM 767 C CA . HIS A 1 97 ? -3.435 5.949 -10.026 1.00 6.12 97 HIS A CA 1
ATOM 768 C C . HIS A 1 97 ? -2.491 5.687 -11.219 1.00 6.39 97 HIS A C 1
ATOM 769 O O . HIS A 1 97 ? -1.822 4.635 -11.300 1.00 6.95 97 HIS A O 1
ATOM 776 N N . GLY A 1 98 ? -2.382 6.673 -12.107 1.00 7.15 98 GLY A N 1
ATOM 777 C CA . GLY A 1 98 ? -1.715 6.430 -13.403 1.00 7.16 98 GLY A CA 1
ATOM 778 C C . GLY A 1 98 ? -0.206 6.195 -13.242 1.00 7.02 98 GLY A C 1
ATOM 779 O O . GLY A 1 98 ? 0.388 5.324 -13.929 1.00 7.13 98 GLY A O 1
ATOM 780 N N . GLY A 1 99 ? 0.459 6.977 -12.388 1.00 7.04 99 GLY A N 1
ATOM 781 C CA . GLY A 1 99 ? 1.879 6.782 -12.138 1.00 6.62 99 GLY A CA 1
ATOM 782 C C . GLY A 1 99 ? 2.193 5.417 -11.535 1.00 6.75 99 GLY A C 1
ATOM 783 O O . GLY A 1 99 ? 3.135 4.703 -11.954 1.00 6.96 99 GLY A O 1
ATOM 784 N N . TYR A 1 100 ? 1.417 5.027 -10.523 1.00 7.03 100 TYR A N 1
ATOM 785 C CA . TYR A 1 100 ? 1.661 3.713 -9.907 1.00 7.29 100 TYR A CA 1
ATOM 786 C C . TYR A 1 100 ? 1.350 2.542 -10.862 1.00 6.67 100 TYR A C 1
ATOM 787 O O . TYR A 1 100 ? 1.993 1.506 -10.767 1.00 7.32 100 TYR A O 1
ATOM 796 N N . TYR A 1 101 ? 0.416 2.748 -11.811 1.00 6.97 101 TYR A N 1
ATOM 797 C CA . TYR A 1 101 ? 0.184 1.689 -12.814 1.00 7.15 101 TYR A CA 1
ATOM 798 C C . TYR A 1 101 ? 1.408 1.534 -13.728 1.00 7.05 101 TYR A C 1
ATOM 799 O O . TYR A 1 101 ? 1.776 0.395 -14.057 1.00 7.21 101 TYR A O 1
ATOM 808 N N . ILE A 1 102 ? 2.058 2.642 -14.144 1.00 6.72 102 ILE A N 1
ATOM 809 C CA . ILE A 1 102 ? 3.325 2.504 -14.903 1.00 6.85 102 ILE A CA 1
ATOM 810 C C . ILE A 1 102 ? 4.358 1.721 -14.048 1.00 6.81 102 ILE A C 1
ATOM 811 O O . ILE A 1 102 ? 5.072 0.817 -14.538 1.00 6.89 102 ILE A O 1
ATOM 816 N N . GLY A 1 103 ? 4.477 2.087 -12.764 1.00 6.70 103 GLY A N 1
ATOM 817 C CA . GLY A 1 103 ? 5.404 1.360 -11.911 1.00 7.14 103 GLY A CA 1
ATOM 818 C C . GLY A 1 103 ? 5.135 -0.144 -11.856 1.00 6.37 103 GLY A C 1
ATOM 819 O O . GLY A 1 103 ? 6.055 -0.989 -12.005 1.00 6.55 103 GLY A O 1
ATOM 820 N N . TRP A 1 104 ? 3.870 -0.519 -11.631 1.00 6.62 104 TRP A N 1
ATOM 821 C CA . TRP A 1 104 ? 3.432 -1.921 -11.607 1.00 6.77 104 TRP A CA 1
ATOM 822 C C . TRP A 1 104 ? 3.781 -2.648 -12.951 1.00 7.00 104 TRP A C 1
ATOM 823 O O . TRP A 1 104 ? 4.417 -3.730 -12.938 1.00 7.12 104 TRP A O 1
ATOM 834 N N . ILE A 1 105 ? 3.381 -2.075 -14.100 1.00 6.63 105 ILE A N 1
ATOM 835 C CA . ILE A 1 105 ? 3.666 -2.754 -15.392 1.00 6.97 105 ILE A CA 1
ATOM 836 C C . ILE A 1 105 ? 5.189 -2.947 -15.590 1.00 6.37 105 ILE A C 1
ATOM 837 O O . ILE A 1 105 ? 5.641 -3.987 -16.101 1.00 7.40 105 ILE A O 1
ATOM 842 N N . SER A 1 106 ? 5.990 -1.967 -15.144 1.00 6.62 106 SER A N 1
ATOM 843 C CA . SER A 1 106 ? 7.447 -2.007 -15.317 1.00 6.80 106 SER A CA 1
ATOM 844 C C . SER A 1 106 ? 8.134 -3.168 -14.559 1.00 6.56 106 SER A C 1
ATOM 845 O O . SER A 1 106 ? 9.256 -3.542 -14.910 1.00 7.02 106 SER A O 1
ATOM 848 N N . VAL A 1 107 ? 7.479 -3.728 -13.522 1.00 7.12 107 VAL A N 1
ATOM 849 C CA . VAL A 1 107 ? 8.020 -4.877 -12.767 1.00 7.19 107 VAL A CA 1
ATOM 850 C C . VAL A 1 107 ? 7.120 -6.122 -12.789 1.00 6.95 107 VAL A C 1
ATOM 851 O O . VAL A 1 107 ? 7.519 -7.170 -12.262 1.00 7.00 107 VAL A O 1
ATOM 855 N N . GLN A 1 108 ? 5.933 -6.057 -13.418 1.00 7.10 108 GLN A N 1
ATOM 856 C CA . GLN A 1 108 ? 4.958 -7.153 -13.321 1.00 8.18 108 GLN A CA 1
ATOM 857 C C . GLN A 1 108 ? 5.557 -8.526 -13.681 1.00 7.97 108 GLN A C 1
ATOM 858 O O . GLN A 1 108 ? 5.249 -9.527 -13.026 1.00 7.39 108 GLN A O 1
ATOM 864 N N . ASP A 1 109 ? 6.335 -8.609 -14.771 1.00 7.65 109 ASP A N 1
ATOM 865 C CA . ASP A 1 109 ? 6.800 -9.922 -15.232 1.00 7.39 109 ASP A CA 1
ATOM 866 C C . ASP A 1 109 ? 7.784 -10.534 -14.192 1.00 7.63 109 ASP A C 1
ATOM 867 O O . ASP A 1 109 ? 7.820 -11.767 -13.997 1.00 7.94 109 ASP A O 1
ATOM 872 N N . GLN A 1 110 ? 8.620 -9.684 -13.570 1.00 7.57 110 GLN A N 1
ATOM 873 C CA . GLN A 1 110 ? 9.521 -10.122 -12.488 1.00 7.91 110 GLN A CA 1
ATOM 874 C C . GLN A 1 110 ? 8.727 -10.602 -11.269 1.00 7.60 110 GLN A C 1
ATOM 875 O O . GLN A 1 110 ? 8.998 -11.709 -10.730 1.00 7.74 110 GLN A O 1
ATOM 881 N N . VAL A 1 111 ? 7.773 -9.777 -10.805 1.00 7.28 111 VAL A N 1
ATOM 882 C CA . VAL A 1 111 ? 6.995 -10.135 -9.611 1.00 7.12 111 VAL A CA 1
ATOM 883 C C . VAL A 1 111 ? 6.279 -11.476 -9.842 1.00 8.17 111 VAL A C 1
ATOM 884 O O . VAL A 1 111 ? 6.336 -12.388 -8.988 1.00 8.58 111 VAL A O 1
ATOM 888 N N . GLU A 1 112 ? 5.588 -11.603 -10.964 1.00 7.99 112 GLU A N 1
ATOM 889 C CA . GLU A 1 112 ? 4.749 -12.784 -11.198 1.00 8.80 112 GLU A CA 1
ATOM 890 C C . GLU A 1 112 ? 5.619 -14.045 -11.373 1.00 8.81 112 GLU A C 1
ATOM 891 O O . GLU A 1 112 ? 5.275 -15.126 -10.864 1.00 9.42 112 GLU A O 1
ATOM 897 N N . SER A 1 113 ? 6.741 -13.949 -12.083 1.00 9.45 113 SER A N 1
ATOM 898 C CA . SER A 1 113 ? 7.607 -15.143 -12.279 1.00 9.59 113 SER A CA 1
ATOM 899 C C . SER A 1 113 ? 8.240 -15.559 -10.949 1.00 9.50 113 SER A C 1
ATOM 900 O O . SER A 1 113 ? 8.335 -16.763 -10.641 1.00 9.50 113 SER A O 1
ATOM 907 N N . LEU A 1 114 ? 8.723 -14.606 -10.148 1.00 8.71 114 LEU A N 1
ATOM 908 C CA . LEU A 1 114 ? 9.378 -14.957 -8.882 1.00 9.03 114 LEU A CA 1
ATOM 909 C C . LEU A 1 114 ? 8.389 -15.527 -7.840 1.00 8.70 114 LEU A C 1
ATOM 910 O O . LEU A 1 114 ? 8.713 -16.483 -7.091 1.00 8.70 114 LEU A O 1
ATOM 915 N N . VAL A 1 115 ? 7.203 -14.908 -7.752 1.00 8.70 115 VAL A N 1
ATOM 916 C CA . VAL A 1 115 ? 6.150 -15.454 -6.890 1.00 8.59 115 VAL A CA 1
ATOM 917 C C . VAL A 1 115 ? 5.738 -16.864 -7.341 1.00 8.99 115 VAL A C 1
ATOM 918 O O . VAL A 1 115 ? 5.583 -17.765 -6.487 1.00 9.62 115 VAL A O 1
ATOM 922 N N . LYS A 1 116 ? 5.547 -17.079 -8.641 1.00 9.43 116 LYS A N 1
ATOM 923 C CA . LYS A 1 116 ? 5.195 -18.425 -9.145 1.00 9.73 116 LYS A CA 1
ATOM 924 C C . LYS A 1 116 ? 6.256 -19.459 -8.754 1.00 10.17 116 LYS A C 1
ATOM 925 O O . LYS A 1 116 ? 5.919 -20.583 -8.353 1.00 10.68 116 LYS A O 1
ATOM 931 N N . GLN A 1 117 ? 7.519 -19.093 -8.877 1.00 10.36 117 GLN A N 1
ATOM 932 C CA . GLN A 1 117 ? 8.602 -20.017 -8.527 1.00 10.65 117 GLN A CA 1
ATOM 933 C C . GLN A 1 117 ? 8.531 -20.445 -7.036 1.00 9.78 117 GLN A C 1
ATOM 934 O O . GLN A 1 117 ? 8.597 -21.650 -6.691 1.00 10.43 117 GLN A O 1
ATOM 940 N N . GLN A 1 118 ? 8.361 -19.475 -6.123 1.00 9.90 118 GLN A N 1
ATOM 941 C CA . GLN A 1 118 ? 8.215 -19.811 -4.670 1.00 9.76 118 GLN A CA 1
ATOM 942 C C . GLN A 1 118 ? 6.937 -20.596 -4.408 1.00 9.65 118 GLN A C 1
ATOM 943 O O . GLN A 1 118 ? 6.989 -21.626 -3.716 1.00 10.05 118 GLN A O 1
ATOM 949 N N . ALA A 1 119 ? 5.796 -20.135 -4.935 1.00 9.25 119 ALA A N 1
ATOM 950 C CA . ALA A 1 119 ? 4.520 -20.766 -4.642 1.00 9.70 119 ALA A CA 1
ATOM 951 C C . ALA A 1 119 ? 4.460 -22.219 -5.168 1.00 9.57 119 ALA A C 1
ATOM 952 O O . ALA A 1 119 ? 3.851 -23.092 -4.516 1.00 10.90 119 ALA A O 1
ATOM 954 N N . SER A 1 120 ? 5.109 -22.497 -6.310 1.00 9.43 120 SER A N 1
ATOM 955 C CA . SER A 1 120 ? 5.163 -23.861 -6.867 1.00 9.56 120 SER A CA 1
ATOM 956 C C . SER A 1 120 ? 5.923 -24.844 -5.928 1.00 9.24 120 SER A C 1
ATOM 957 O O . SER A 1 120 ? 5.592 -26.019 -5.845 1.00 10.58 120 SER A O 1
ATOM 962 N N . GLN A 1 121 ? 6.931 -24.357 -5.212 1.00 9.21 121 GLN A N 1
ATOM 963 C CA . GLN A 1 121 ? 7.740 -25.179 -4.306 1.00 9.48 121 GLN A CA 1
ATOM 964 C C . GLN A 1 121 ? 7.138 -25.272 -2.889 1.00 10.11 121 GLN A C 1
ATOM 965 O O . GLN A 1 121 ? 7.328 -26.295 -2.187 1.00 12.13 121 GLN A O 1
ATOM 971 N N . TYR A 1 122 ? 6.407 -24.218 -2.481 1.00 8.99 122 TYR A N 1
ATOM 972 C CA . TYR A 1 122 ? 5.808 -24.108 -1.152 1.00 9.43 122 TYR A CA 1
ATOM 973 C C . TYR A 1 122 ? 4.288 -23.854 -1.349 1.00 10.16 122 TYR A C 1
ATOM 974 O O . TYR A 1 122 ? 3.760 -22.763 -1.009 1.00 9.96 122 TYR A O 1
ATOM 983 N N . PRO A 1 123 ? 3.560 -24.812 -1.960 1.00 10.95 123 PRO A N 1
ATOM 984 C CA . PRO A 1 123 ? 2.167 -24.524 -2.409 1.00 11.67 123 PRO A CA 1
ATOM 985 C C . PRO A 1 123 ? 1.157 -24.310 -1.294 1.00 12.66 123 PRO A C 1
ATOM 986 O O . PRO A 1 123 ? 0.036 -23.827 -1.563 1.00 13.79 123 PRO A O 1
ATOM 990 N N . ASP A 1 124 ? 1.525 -24.675 -0.060 1.00 12.85 124 ASP A N 1
ATOM 991 C CA . ASP A 1 124 ? 0.713 -24.409 1.140 1.00 13.56 124 ASP A CA 1
ATOM 992 C C . ASP A 1 124 ? 1.038 -23.086 1.879 1.00 13.57 124 ASP A C 1
ATOM 993 O O . ASP A 1 124 ? 0.396 -22.767 2.877 1.00 15.95 124 ASP A O 1
ATOM 998 N N . TYR A 1 125 ? 2.016 -22.324 1.427 1.00 11.22 125 TYR A N 1
ATOM 999 C CA . TYR A 1 125 ? 2.334 -21.046 2.061 1.00 9.90 125 TYR A CA 1
ATOM 1000 C C . TYR A 1 125 ? 1.336 -19.951 1.626 1.00 9.40 125 TYR A C 1
ATOM 1001 O O . TYR A 1 125 ? 0.923 -19.895 0.463 1.00 10.12 125 TYR A O 1
ATOM 1010 N N . ALA A 1 126 ? 1.011 -19.058 2.549 1.00 8.52 126 ALA A N 1
ATOM 1011 C CA . ALA A 1 126 ? 0.256 -17.809 2.243 1.00 8.29 126 ALA A CA 1
ATOM 1012 C C . ALA A 1 126 ? 1.147 -16.847 1.450 1.00 8.11 126 ALA A C 1
ATOM 1013 O O . ALA A 1 126 ? 2.381 -16.996 1.480 1.00 8.17 126 ALA A O 1
ATOM 1015 N N . LEU A 1 127 ? 0.513 -15.871 0.758 1.00 7.43 127 LEU A N 1
ATOM 1016 C CA . LEU A 1 127 ? 1.245 -14.804 0.041 1.00 7.51 127 LEU A CA 1
ATOM 1017 C C . LEU A 1 127 ? 0.909 -13.477 0.725 1.00 7.90 127 LEU A C 1
ATOM 1018 O O . LEU A 1 127 ? -0.275 -13.134 0.865 1.00 11.08 127 LEU A O 1
ATOM 1023 N N . THR A 1 128 ? 1.920 -12.741 1.158 1.00 6.59 128 THR A N 1
ATOM 1024 C CA . THR A 1 128 ? 1.748 -11.438 1.821 1.00 6.52 128 THR A CA 1
ATOM 1025 C C . THR A 1 128 ? 2.468 -10.363 1.031 1.00 6.19 128 THR A C 1
ATOM 1026 O O . THR A 1 128 ? 3.587 -10.609 0.492 1.00 7.51 128 THR A O 1
ATOM 1030 N N . VAL A 1 129 ? 1.872 -9.180 0.922 1.00 5.82 129 VAL A N 1
ATOM 1031 C CA . VAL A 1 129 ? 2.487 -8.068 0.168 1.00 5.90 129 VAL A CA 1
ATOM 1032 C C . VAL A 1 129 ? 2.505 -6.837 1.101 1.00 5.31 129 VAL A C 1
ATOM 1033 O O . VAL A 1 129 ? 1.509 -6.566 1.823 1.00 5.88 129 VAL A O 1
ATOM 1037 N N . THR A 1 130 ? 3.606 -6.060 1.079 1.00 5.43 130 THR A N 1
ATOM 1038 C CA . THR A 1 130 ? 3.737 -4.891 1.970 1.00 5.67 130 THR A CA 1
ATOM 1039 C C . THR A 1 130 ? 4.593 -3.781 1.331 1.00 5.52 130 THR A C 1
ATOM 1040 O O . THR A 1 130 ? 5.359 -4.008 0.368 1.00 5.88 130 THR A O 1
ATOM 1044 N N . GLY A 1 131 ? 4.443 -2.559 1.864 1.00 5.91 131 GLY A N 1
ATOM 1045 C CA . GLY A 1 131 ? 5.290 -1.410 1.506 1.00 5.54 131 GLY A CA 1
ATOM 1046 C C . GLY A 1 131 ? 4.754 -0.111 2.139 1.00 5.22 131 GLY A C 1
ATOM 1047 O O . GLY A 1 131 ? 3.631 -0.065 2.709 1.00 5.81 131 GLY A O 1
ATOM 1048 N N . HIS A 1 132 ? 5.593 0.937 2.054 1.00 5.29 132 HIS A N 1
ATOM 1049 C CA . HIS A 1 132 ? 5.347 2.277 2.628 1.00 5.06 132 HIS A CA 1
ATOM 1050 C C . HIS A 1 132 ? 5.221 3.339 1.502 1.00 6.02 132 HIS A C 1
ATOM 1051 O O . HIS A 1 132 ? 6.048 3.392 0.566 1.00 6.46 132 HIS A O 1
ATOM 1058 N N . SER A 1 133 ? 4.145 4.161 1.582 1.00 6.39 133 SER A N 1
ATOM 1059 C CA . SER A 1 133 ? 3.913 5.353 0.724 1.00 6.98 133 SER A CA 1
ATOM 1060 C C . SER A 1 133 ? 3.834 4.903 -0.776 1.00 6.77 133 SER A C 1
ATOM 1061 O O . SER A 1 133 ? 2.947 4.096 -1.075 1.00 6.83 133 SER A O 1
ATOM 1066 N N . LEU A 1 134 ? 4.693 5.337 -1.693 1.00 6.75 134 LEU A N 1
ATOM 1067 C CA . LEU A 1 134 ? 4.632 4.785 -3.069 1.00 6.71 134 LEU A CA 1
ATOM 1068 C C . LEU A 1 134 ? 4.690 3.249 -3.039 1.00 6.49 134 LEU A C 1
ATOM 1069 O O . LEU A 1 134 ? 4.026 2.574 -3.862 1.00 7.04 134 LEU A O 1
ATOM 1074 N N . GLY A 1 135 ? 5.497 2.674 -2.140 1.00 5.86 135 GLY A N 1
ATOM 1075 C CA . GLY A 1 135 ? 5.603 1.215 -2.061 1.00 6.35 135 GLY A CA 1
ATOM 1076 C C . GLY A 1 135 ? 4.322 0.523 -1.602 1.00 6.10 135 GLY A C 1
ATOM 1077 O O . GLY A 1 135 ? 4.079 -0.663 -1.925 1.00 6.27 135 GLY A O 1
ATOM 1078 N N . ALA A 1 136 ? 3.505 1.242 -0.812 1.00 6.29 136 ALA A N 1
ATOM 1079 C CA . ALA A 1 136 ? 2.181 0.780 -0.371 1.00 6.05 136 ALA A CA 1
ATOM 1080 C C . ALA A 1 136 ? 1.196 0.652 -1.557 1.00 5.26 136 ALA A C 1
ATOM 1081 O O . ALA A 1 136 ? 0.454 -0.321 -1.651 1.00 6.17 136 ALA A O 1
ATOM 1083 N N . SER A 1 137 ? 1.186 1.648 -2.462 1.00 6.13 137 SER A N 1
ATOM 1084 C CA . SER A 1 137 ? 0.323 1.557 -3.670 1.00 6.30 137 SER A CA 1
ATOM 1085 C C . SER A 1 137 ? 0.835 0.444 -4.617 1.00 6.49 137 SER A C 1
ATOM 1086 O O . SER A 1 137 ? 0.015 -0.286 -5.194 1.00 6.71 137 SER A O 1
ATOM 1089 N N . MET A 1 138 ? 2.168 0.300 -4.763 1.00 6.41 138 MET A N 1
ATOM 1090 C CA . MET A 1 138 ? 2.731 -0.854 -5.522 1.00 6.36 138 MET A CA 1
ATOM 1091 C C . MET A 1 138 ? 2.246 -2.171 -4.902 1.00 6.58 138 MET A C 1
ATOM 1092 O O . MET A 1 138 ? 1.868 -3.141 -5.633 1.00 6.57 138 MET A O 1
ATOM 1097 N N . ALA A 1 139 ? 2.237 -2.241 -3.558 1.00 6.00 139 ALA A N 1
ATOM 1098 C CA . ALA A 1 139 ? 1.766 -3.445 -2.882 1.00 6.11 139 ALA A CA 1
ATOM 1099 C C . ALA A 1 139 ? 0.272 -3.727 -3.124 1.00 5.87 139 ALA A C 1
ATOM 1100 O O . ALA A 1 139 ? -0.120 -4.883 -3.302 1.00 5.99 139 ALA A O 1
ATOM 1102 N N . ALA A 1 140 ? -0.558 -2.677 -3.128 1.00 6.23 140 ALA A N 1
ATOM 1103 C CA . ALA A 1 140 ? -1.996 -2.818 -3.379 1.00 6.15 140 ALA A CA 1
ATOM 1104 C C . ALA A 1 140 ? -2.290 -3.365 -4.784 1.00 6.18 140 ALA A C 1
ATOM 1105 O O . ALA A 1 140 ? -3.113 -4.293 -4.930 1.00 6.20 140 ALA A O 1
ATOM 1107 N N . LEU A 1 141 ? -1.675 -2.784 -5.815 1.00 5.88 141 LEU A N 1
ATOM 1108 C CA . LEU A 1 141 ? -1.874 -3.279 -7.201 1.00 6.40 141 LEU A CA 1
ATOM 1109 C C . LEU A 1 141 ? -1.413 -4.744 -7.328 1.00 6.69 141 LEU A C 1
ATOM 1110 O O . LEU A 1 141 ? -2.086 -5.578 -7.955 1.00 7.06 141 LEU A O 1
ATOM 1115 N N . THR A 1 142 ? -0.251 -5.068 -6.734 1.00 6.50 142 THR A N 1
ATOM 1116 C CA . THR A 1 142 ? 0.309 -6.442 -6.759 1.00 6.58 142 THR A CA 1
ATOM 1117 C C . THR A 1 142 ? -0.649 -7.429 -6.077 1.00 6.23 142 THR A C 1
ATOM 1118 O O . THR A 1 142 ? -0.946 -8.528 -6.614 1.00 6.69 142 THR A O 1
ATOM 1122 N N . ALA A 1 143 ? -1.100 -7.074 -4.873 1.00 6.35 143 ALA A N 1
ATOM 1123 C CA . ALA A 1 143 ? -1.982 -7.950 -4.081 1.00 6.27 143 ALA A CA 1
ATOM 1124 C C . ALA A 1 143 ? -3.324 -8.178 -4.800 1.00 7.13 143 ALA A C 1
ATOM 1125 O O . ALA A 1 143 ? -3.895 -9.294 -4.758 1.00 6.99 143 ALA A O 1
ATOM 1127 N N . ALA A 1 144 ? -3.840 -7.155 -5.479 1.00 6.62 144 ALA A N 1
ATOM 1128 C CA . ALA A 1 144 ? -5.051 -7.341 -6.298 1.00 7.37 144 ALA A CA 1
ATOM 1129 C C . ALA A 1 144 ? -4.821 -8.439 -7.346 1.00 7.44 144 ALA A C 1
ATOM 1130 O O . ALA A 1 144 ? -5.637 -9.361 -7.481 1.00 8.16 144 ALA A O 1
ATOM 1132 N N . GLN A 1 145 ? -3.716 -8.360 -8.101 1.00 7.37 145 GLN A N 1
ATOM 1133 C CA . GLN A 1 145 ? -3.413 -9.385 -9.128 1.00 7.79 145 GLN A CA 1
ATOM 1134 C C . GLN A 1 145 ? -3.254 -10.785 -8.486 1.00 8.12 145 GLN A C 1
ATOM 1135 O O . GLN A 1 145 ? -3.810 -11.790 -8.982 1.00 9.05 145 GLN A O 1
ATOM 1141 N N . LEU A 1 146 ? -2.484 -10.869 -7.395 1.00 7.63 146 LEU A N 1
ATOM 1142 C CA . LEU A 1 146 ? -2.231 -12.175 -6.751 1.00 8.75 146 LEU A CA 1
ATOM 1143 C C . LEU A 1 146 ? -3.540 -12.810 -6.221 1.00 8.81 146 LEU A C 1
ATOM 1144 O O . LEU A 1 146 ? -3.717 -14.045 -6.277 1.00 10.35 146 LEU A O 1
ATOM 1149 N N . SER A 1 147 ? -4.461 -11.972 -5.721 1.00 9.51 147 SER A N 1
ATOM 1150 C CA . SER A 1 147 ? -5.729 -12.455 -5.136 1.00 10.24 147 SER A CA 1
ATOM 1151 C C . SER A 1 147 ? -6.586 -13.171 -6.159 1.00 10.38 147 SER A C 1
ATOM 1152 O O . SER A 1 147 ? -7.391 -14.037 -5.782 1.00 11.26 147 SER A O 1
ATOM 1155 N N . ALA A 1 148 ? -6.432 -12.841 -7.440 1.00 10.41 148 ALA A N 1
ATOM 1156 C CA . ALA A 1 148 ? -7.177 -13.482 -8.515 1.00 11.69 148 ALA A CA 1
ATOM 1157 C C . ALA A 1 148 ? -6.546 -14.820 -8.954 1.00 12.55 148 ALA A C 1
ATOM 1158 O O . ALA A 1 148 ? -7.164 -15.582 -9.717 1.00 15.25 148 ALA A O 1
ATOM 1160 N N . THR A 1 149 ? -5.326 -15.101 -8.463 1.00 12.97 149 THR A N 1
ATOM 1161 C CA . THR A 1 149 ? -4.441 -16.214 -8.905 1.00 12.68 149 THR A CA 1
ATOM 1162 C C . THR A 1 149 ? -4.176 -17.277 -7.815 1.00 12.44 149 THR A C 1
ATOM 1163 O O . THR A 1 149 ? -3.936 -18.452 -8.158 1.00 14.30 149 THR A O 1
ATOM 1167 N N . TYR A 1 150 ? -4.209 -16.868 -6.541 1.00 10.86 150 TYR A N 1
ATOM 1168 C CA . TYR A 1 150 ? -3.788 -17.695 -5.405 1.00 10.86 150 TYR A CA 1
ATOM 1169 C C . TYR A 1 150 ? -4.778 -17.577 -4.248 1.00 11.34 150 TYR A C 1
ATOM 1170 O O . TYR A 1 150 ? -5.493 -16.565 -4.127 1.00 12.93 150 TYR A O 1
ATOM 1179 N N . ASP A 1 151 ? -4.778 -18.570 -3.358 1.00 11.13 151 ASP A N 1
ATOM 1180 C CA . ASP A 1 151 ? -5.464 -18.472 -2.039 1.00 11.78 151 ASP A CA 1
ATOM 1181 C C . ASP A 1 151 ? -4.573 -17.769 -0.992 1.00 10.24 151 ASP A C 1
ATOM 1182 O O . ASP A 1 151 ? -3.328 -17.714 -1.126 1.00 13.10 151 ASP A O 1
ATOM 1187 N N . ASN A 1 152 ? -5.192 -17.287 0.069 1.00 11.60 152 ASN A N 1
ATOM 1188 C CA . ASN A 1 152 ? -4.502 -16.793 1.203 1.00 11.13 152 ASN A CA 1
ATOM 1189 C C . ASN A 1 152 ? -3.542 -15.693 0.870 1.00 10.10 152 ASN A C 1
ATOM 1190 O O . ASN A 1 152 ? -2.374 -15.694 1.302 1.00 12.83 152 ASN A O 1
ATOM 1195 N N . VAL A 1 153 ? -4.082 -14.654 0.230 1.00 8.12 153 VAL A N 1
ATOM 1196 C CA . VAL A 1 153 ? -3.339 -13.431 -0.032 1.00 7.54 153 VAL A CA 1
ATOM 1197 C C . VAL A 1 153 ? -3.676 -12.362 1.044 1.00 7.71 153 VAL A C 1
ATOM 1198 O O . VAL A 1 153 ? -4.851 -12.134 1.372 1.00 8.68 153 VAL A O 1
ATOM 1202 N N . ARG A 1 154 ? -2.644 -11.721 1.591 1.00 7.18 154 ARG A N 1
ATOM 1203 C CA . ARG A 1 154 ? -2.750 -10.674 2.653 1.00 7.20 154 ARG A CA 1
ATOM 1204 C C . ARG A 1 154 ? -1.984 -9.406 2.218 1.00 6.27 154 ARG A C 1
ATOM 1205 O O . ARG A 1 154 ? -0.983 -9.531 1.484 1.00 7.14 154 ARG A O 1
ATOM 1219 N N . LEU A 1 155 ? -2.444 -8.231 2.694 1.00 6.15 155 LEU A N 1
ATOM 1220 C CA . LEU A 1 155 ? -1.903 -6.931 2.295 1.00 5.78 155 LEU A CA 1
ATOM 1221 C C . LEU A 1 155 ? -1.764 -6.081 3.558 1.00 5.68 155 LEU A C 1
ATOM 1222 O O . LEU A 1 155 ? -2.776 -5.804 4.246 1.00 6.22 155 LEU A O 1
ATOM 1227 N N . TYR A 1 156 ? -0.530 -5.627 3.837 1.00 5.10 156 TYR A N 1
ATOM 1228 C CA . TYR A 1 156 ? -0.237 -4.669 4.951 1.00 5.62 156 TYR A CA 1
ATOM 1229 C C . TYR A 1 156 ? 0.384 -3.415 4.313 1.00 5.91 156 TYR A C 1
ATOM 1230 O O . TYR A 1 156 ? 1.485 -3.488 3.726 1.00 6.20 156 TYR A O 1
ATOM 1239 N N . THR A 1 157 ? -0.300 -2.264 4.392 1.00 5.50 157 THR A N 1
ATOM 1240 C CA . THR A 1 157 ? 0.244 -1.009 3.807 1.00 5.86 157 THR A CA 1
ATOM 1241 C C . THR A 1 157 ? 0.468 0.045 4.901 1.00 5.27 157 THR A C 1
ATOM 1242 O O . THR A 1 157 ? -0.220 0.035 5.942 1.00 5.67 157 THR A O 1
ATOM 1246 N N . PHE A 1 158 ? 1.430 0.933 4.670 1.00 4.95 158 PHE A N 1
ATOM 1247 C CA . PHE A 1 158 ? 1.784 2.002 5.643 1.00 5.51 158 PHE A CA 1
ATOM 1248 C C . PHE A 1 158 ? 1.822 3.350 4.905 1.00 5.10 158 PHE A C 1
ATOM 1249 O O . PHE A 1 158 ? 2.571 3.517 3.914 1.00 6.16 158 PHE A O 1
ATOM 1257 N N . GLY A 1 159 ? 0.974 4.298 5.325 1.00 5.59 159 GLY A N 1
ATOM 1258 C CA . GLY A 1 159 ? 0.949 5.621 4.666 1.00 6.11 159 GLY A CA 1
ATOM 1259 C C . GLY A 1 159 ? 0.540 5.567 3.182 1.00 6.32 159 GLY A C 1
ATOM 1260 O O . GLY A 1 159 ? 1.025 6.379 2.365 1.00 6.78 159 GLY A O 1
ATOM 1261 N N . GLU A 1 160 ? -0.373 4.647 2.841 1.00 5.83 160 GLU A N 1
ATOM 1262 C CA . GLU A 1 160 ? -0.788 4.423 1.447 1.00 5.70 160 GLU A CA 1
ATOM 1263 C C . GLU A 1 160 ? -1.577 5.633 0.875 1.00 5.52 160 GLU A C 1
ATOM 1264 O O . GLU A 1 160 ? -2.573 6.091 1.488 1.00 5.80 160 GLU A O 1
ATOM 1270 N N . PRO A 1 161 ? -1.212 6.125 -0.333 1.00 6.10 161 PRO A N 1
ATOM 1271 C CA . PRO A 1 161 ? -2.086 7.030 -1.117 1.00 6.41 161 PRO A CA 1
ATOM 1272 C C . PRO A 1 161 ? -3.444 6.372 -1.398 1.00 6.32 161 PRO A C 1
ATOM 1273 O O . PRO A 1 161 ? -3.612 5.155 -1.219 1.00 6.46 161 PRO A O 1
ATOM 1277 N N . ARG A 1 162 ? -4.385 7.173 -1.922 1.00 6.49 162 ARG A N 1
ATOM 1278 C CA . ARG A 1 162 ? -5.568 6.578 -2.541 1.00 6.53 162 ARG A CA 1
ATOM 1279 C C . ARG A 1 162 ? -5.111 5.907 -3.889 1.00 6.94 162 ARG A C 1
ATOM 1280 O O . ARG A 1 162 ? -4.677 6.608 -4.827 1.00 7.85 162 ARG A O 1
ATOM 1288 N N . SER A 1 163 ? -5.204 4.561 -3.954 1.00 6.61 163 SER A N 1
ATOM 1289 C CA . SER A 1 163 ? -4.575 3.819 -5.039 1.00 6.86 163 SER A CA 1
ATOM 1290 C C . SER A 1 163 ? -5.410 3.758 -6.349 1.00 6.41 163 SER A C 1
ATOM 1291 O O . SER A 1 163 ? -4.893 3.363 -7.398 1.00 7.03 163 SER A O 1
ATOM 1294 N N . GLY A 1 164 ? -6.695 4.088 -6.261 1.00 7.41 164 GLY A N 1
ATOM 1295 C CA . GLY A 1 164 ? -7.595 4.016 -7.418 1.00 7.64 164 GLY A CA 1
ATOM 1296 C C . GLY A 1 164 ? -8.985 4.566 -7.100 1.00 8.04 164 GLY A C 1
ATOM 1297 O O . GLY A 1 164 ? -9.175 5.310 -6.104 1.00 8.44 164 GLY A O 1
ATOM 1298 N N . ASN A 1 165 ? -9.955 4.190 -7.944 1.00 8.05 165 ASN A N 1
ATOM 1299 C CA . ASN A 1 165 ? -11.340 4.686 -7.816 1.00 8.80 165 ASN A CA 1
ATOM 1300 C C . ASN A 1 165 ? -12.161 3.795 -6.847 1.00 8.93 165 ASN A C 1
ATOM 1301 O O . ASN A 1 165 ? -11.653 2.822 -6.253 1.00 8.68 165 ASN A O 1
ATOM 1306 N N . GLN A 1 166 ? -13.434 4.168 -6.642 1.00 9.64 166 GLN A N 1
ATOM 1307 C CA . GLN A 1 166 ? -14.292 3.379 -5.733 1.00 9.95 166 GLN A CA 1
ATOM 1308 C C . GLN A 1 166 ? -14.535 1.927 -6.226 1.00 8.86 166 GLN A C 1
ATOM 1309 O O . GLN A 1 166 ? -14.598 0.995 -5.406 1.00 9.24 166 GLN A O 1
ATOM 1315 N N . ALA A 1 167 ? -14.659 1.725 -7.542 1.00 9.15 167 ALA A N 1
ATOM 1316 C CA . ALA A 1 167 ? -14.815 0.353 -8.053 1.00 9.12 167 ALA A CA 1
ATOM 1317 C C . ALA A 1 167 ? -13.610 -0.526 -7.645 1.00 8.84 167 ALA A C 1
ATOM 1318 O O . ALA A 1 167 ? -13.786 -1.676 -7.215 1.00 8.66 167 ALA A O 1
ATOM 1320 N N . PHE A 1 168 ? -12.393 0.023 -7.755 1.00 8.29 168 PHE A N 1
ATOM 1321 C CA . PHE A 1 168 ? -11.187 -0.754 -7.343 1.00 8.06 168 PHE A CA 1
ATOM 1322 C C . PHE A 1 168 ? -11.211 -1.005 -5.814 1.00 7.51 168 PHE A C 1
ATOM 1323 O O . PHE A 1 168 ? -10.939 -2.122 -5.358 1.00 7.62 168 PHE A O 1
ATOM 1331 N N . ALA A 1 169 ? -11.544 0.028 -5.021 1.00 7.59 169 ALA A N 1
ATOM 1332 C CA . ALA A 1 169 ? -11.623 -0.120 -3.546 1.00 7.88 169 ALA A CA 1
ATOM 1333 C C . ALA A 1 169 ? -12.625 -1.232 -3.157 1.00 8.31 169 ALA A C 1
ATOM 1334 O O . ALA A 1 169 ? -12.338 -2.039 -2.254 1.00 8.50 169 ALA A O 1
ATOM 1336 N N . SER A 1 170 ? -13.808 -1.251 -3.796 1.00 8.45 170 SER A N 1
ATOM 1337 C CA . SER A 1 170 ? -14.822 -2.265 -3.475 1.00 8.11 170 SER A CA 1
ATOM 1338 C C . SER A 1 170 ? -14.446 -3.679 -3.926 1.00 8.21 170 SER A C 1
ATOM 1339 O O . SER A 1 170 ? -14.776 -4.654 -3.233 1.00 8.31 170 SER A O 1
ATOM 1342 N N . TYR A 1 171 ? -13.762 -3.814 -5.060 1.00 8.22 171 TYR A N 1
ATOM 1343 C CA . TYR A 1 171 ? -13.180 -5.100 -5.461 1.00 8.51 171 TYR A CA 1
ATOM 1344 C C . TYR A 1 171 ? -12.229 -5.623 -4.365 1.00 8.26 171 TYR A C 1
ATOM 1345 O O . TYR A 1 171 ? -12.307 -6.809 -3.966 1.00 8.70 171 TYR A O 1
ATOM 1354 N N . MET A 1 172 ? -11.337 -4.757 -3.888 1.00 7.93 172 MET A N 1
ATOM 1355 C CA . MET A 1 172 ? -10.413 -5.135 -2.806 1.00 7.94 172 MET A CA 1
ATOM 1356 C C . MET A 1 172 ? -11.161 -5.464 -1.503 1.00 7.68 172 MET A C 1
ATOM 1357 O O . MET A 1 172 ? -10.811 -6.452 -0.800 1.00 8.04 172 MET A O 1
ATOM 1366 N N . ASN A 1 173 ? -12.201 -4.682 -1.182 1.00 7.08 173 ASN A N 1
ATOM 1367 C CA . ASN A 1 173 ? -12.942 -4.963 0.052 1.00 7.47 173 ASN A CA 1
ATOM 1368 C C . ASN A 1 173 ? -13.553 -6.378 0.019 1.00 7.49 173 ASN A C 1
ATOM 1369 O O . ASN A 1 173 ? -13.553 -7.112 1.032 1.00 8.32 173 ASN A O 1
ATOM 1374 N N . ASP A 1 174 ? -14.109 -6.766 -1.133 1.00 8.50 174 ASP A N 1
ATOM 1375 C CA . ASP A 1 174 ? -14.673 -8.119 -1.292 1.00 8.58 174 ASP A CA 1
ATOM 1376 C C . ASP A 1 174 ? -13.558 -9.210 -1.232 1.00 9.09 174 ASP A C 1
ATOM 1377 O O . ASP A 1 174 ? -13.642 -10.193 -0.450 1.00 10.21 174 ASP A O 1
ATOM 1382 N N . ALA A 1 175 ? -12.479 -9.021 -2.005 1.00 9.03 175 ALA A N 1
ATOM 1383 C CA . ALA A 1 175 ? -11.405 -10.028 -2.130 1.00 9.29 175 ALA A CA 1
ATOM 1384 C C . ALA A 1 175 ? -10.606 -10.246 -0.837 1.00 8.81 175 ALA A C 1
ATOM 1385 O O . ALA A 1 175 ? -10.005 -11.323 -0.660 1.00 10.69 175 ALA A O 1
ATOM 1387 N N . PHE A 1 176 ? -10.627 -9.241 0.055 1.00 6.92 176 PHE A N 1
ATOM 1388 C CA . PHE A 1 176 ? -9.854 -9.279 1.326 1.00 7.48 176 PHE A CA 1
ATOM 1389 C C . PHE A 1 176 ? -10.742 -9.297 2.585 1.00 6.82 176 PHE A C 1
ATOM 1390 O O . PHE A 1 176 ? -10.254 -9.137 3.703 1.00 7.01 176 PHE A O 1
ATOM 1398 N N . GLN A 1 177 ? -12.021 -9.622 2.432 1.00 6.99 177 GLN A N 1
ATOM 1399 C CA . GLN A 1 177 ? -12.916 -9.814 3.595 1.00 7.77 177 GLN A CA 1
ATOM 1400 C C . GLN A 1 177 ? -12.943 -8.630 4.587 1.00 6.53 177 GLN A C 1
ATOM 1401 O O . GLN A 1 177 ? -12.943 -8.780 5.824 1.00 7.15 177 GLN A O 1
ATOM 1407 N N . VAL A 1 178 ? -12.962 -7.427 4.006 1.00 6.54 178 VAL A N 1
ATOM 1408 C CA . VAL A 1 178 ? -12.897 -6.176 4.768 1.00 6.48 178 VAL A CA 1
ATOM 1409 C C . VAL A 1 178 ? -14.159 -5.881 5.600 1.00 6.87 178 VAL A C 1
ATOM 1410 O O . VAL A 1 178 ? -14.128 -5.010 6.519 1.00 7.55 178 VAL A O 1
ATOM 1414 N N . SER A 1 179 ? -15.258 -6.602 5.337 1.00 6.98 179 SER A N 1
ATOM 1415 C CA . SER A 1 179 ? -16.547 -6.302 6.007 1.00 7.54 179 SER A CA 1
ATOM 1416 C C . SER A 1 179 ? -16.531 -6.475 7.534 1.00 7.66 179 SER A C 1
ATOM 1417 O O . SER A 1 179 ? -17.460 -5.996 8.202 1.00 9.70 179 SER A O 1
ATOM 1420 N N . SER A 1 180 ? -15.504 -7.118 8.109 1.00 7.35 180 SER A N 1
ATOM 1421 C CA . SER A 1 180 ? -15.334 -7.154 9.567 1.00 8.28 180 SER A CA 1
ATOM 1422 C C . SER A 1 180 ? -13.846 -7.044 9.931 1.00 7.58 180 SER A C 1
ATOM 1423 O O . SER A 1 180 ? -13.021 -7.715 9.288 1.00 7.92 180 SER A O 1
ATOM 1426 N N . PRO A 1 181 ? -13.478 -6.293 10.982 1.00 8.78 181 PRO A N 1
ATOM 1427 C CA . PRO A 1 181 ? -12.074 -6.372 11.463 1.00 9.12 181 PRO A CA 1
ATOM 1428 C C . PRO A 1 181 ? -11.653 -7.808 11.896 1.00 7.83 181 PRO A C 1
ATOM 1429 O O . PRO A 1 181 ? -10.443 -8.116 11.867 1.00 8.83 181 PRO A O 1
ATOM 1433 N N . GLU A 1 182 ? -12.608 -8.671 12.246 1.00 8.19 182 GLU A N 1
ATOM 1434 C CA . GLU A 1 182 ? -12.271 -10.038 12.624 1.00 9.74 182 GLU A CA 1
ATOM 1435 C C . GLU A 1 182 ? -11.867 -10.923 11.435 1.00 9.39 182 GLU A C 1
ATOM 1436 O O . GLU A 1 182 ? -11.214 -11.968 11.637 1.00 11.23 182 GLU A O 1
ATOM 1442 N N . THR A 1 183 ? -12.266 -10.558 10.214 1.00 8.08 183 THR A N 1
ATOM 1443 C CA . THR A 1 183 ? -11.947 -11.348 9.012 1.00 8.24 183 THR A CA 1
ATOM 1444 C C . THR A 1 183 ? -10.966 -10.646 8.044 1.00 6.95 183 THR A C 1
ATOM 1445 O O . THR A 1 183 ? -10.412 -11.322 7.156 1.00 8.10 183 THR A O 1
ATOM 1449 N N . THR A 1 184 ? -10.748 -9.337 8.177 1.00 6.98 184 THR A N 1
ATOM 1450 C CA . THR A 1 184 ? -9.966 -8.630 7.158 1.00 6.64 184 THR A CA 1
ATOM 1451 C C . THR A 1 184 ? -8.571 -9.243 6.945 1.00 6.34 184 THR A C 1
ATOM 1452 O O . THR A 1 184 ? -7.882 -9.623 7.916 1.00 7.01 184 THR A O 1
ATOM 1456 N N . GLN A 1 185 ? -8.165 -9.265 5.667 1.00 6.41 185 GLN A N 1
ATOM 1457 C CA . GLN A 1 185 ? -6.820 -9.618 5.228 1.00 7.15 185 GLN A CA 1
ATOM 1458 C C . GLN A 1 185 ? -6.100 -8.418 4.599 1.00 6.16 185 GLN A C 1
ATOM 1459 O O . GLN A 1 185 ? -4.989 -8.567 4.074 1.00 7.06 185 GLN A O 1
ATOM 1465 N N . TYR A 1 186 ? -6.718 -7.229 4.707 1.00 5.91 186 TYR A N 1
ATOM 1466 C CA . TYR A 1 186 ? -6.160 -5.938 4.223 1.00 5.45 186 TYR A CA 1
ATOM 1467 C C . TYR A 1 186 ? -6.140 -4.961 5.415 1.00 5.85 186 TYR A C 1
ATOM 1468 O O . TYR A 1 186 ? -7.206 -4.501 5.921 1.00 5.99 186 TYR A O 1
ATOM 1477 N N . PHE A 1 187 ? -4.910 -4.669 5.870 1.00 5.33 187 PHE A N 1
ATOM 1478 C CA . PHE A 1 187 ? -4.617 -3.810 7.024 1.00 5.36 187 PHE A CA 1
ATOM 1479 C C . PHE A 1 187 ? -3.965 -2.511 6.459 1.00 5.80 187 PHE A C 1
ATOM 1480 O O . PHE A 1 187 ? -2.800 -2.535 6.018 1.00 6.01 187 PHE A O 1
ATOM 1488 N N . ARG A 1 188 ? -4.745 -1.426 6.409 1.00 5.19 188 ARG A N 1
ATOM 1489 C CA . ARG A 1 188 ? -4.314 -0.152 5.820 1.00 5.44 188 ARG A CA 1
ATOM 1490 C C . ARG A 1 188 ? -3.888 0.774 6.970 1.00 4.85 188 ARG A C 1
ATOM 1491 O O . ARG A 1 188 ? -4.709 1.471 7.581 1.00 5.57 188 ARG A O 1
ATOM 1499 N N . VAL A 1 189 ? -2.599 0.738 7.323 1.00 4.91 189 VAL A N 1
ATOM 1500 C CA . VAL A 1 189 ? -2.051 1.414 8.526 1.00 5.19 189 VAL A CA 1
ATOM 1501 C C . VAL A 1 189 ? -1.700 2.884 8.222 1.00 4.83 189 VAL A C 1
ATOM 1502 O O . VAL A 1 189 ? -1.043 3.180 7.181 1.00 5.39 189 VAL A O 1
ATOM 1506 N N . THR A 1 190 ? -2.124 3.791 9.101 1.00 5.25 190 THR A N 1
ATOM 1507 C CA . THR A 1 190 ? -1.827 5.226 8.984 1.00 5.88 190 THR A CA 1
ATOM 1508 C C . THR A 1 190 ? -1.242 5.718 10.329 1.00 5.14 190 THR A C 1
ATOM 1509 O O . THR A 1 190 ? -1.368 5.060 11.375 1.00 5.72 190 THR A O 1
ATOM 1513 N N . HIS A 1 191 ? -0.596 6.886 10.278 1.00 6.12 191 HIS A N 1
ATOM 1514 C CA . HIS A 1 191 ? 0.062 7.499 11.465 1.00 6.46 191 HIS A CA 1
ATOM 1515 C C . HIS A 1 191 ? -0.367 8.974 11.589 1.00 6.34 191 HIS A C 1
ATOM 1516 O O . HIS A 1 191 ? -0.137 9.755 10.651 1.00 6.56 191 HIS A O 1
ATOM 1523 N N . SER A 1 192 ? -0.963 9.312 12.752 1.00 6.47 192 SER A N 1
ATOM 1524 C CA . SER A 1 192 ? -1.256 10.713 13.171 1.00 7.02 192 SER A CA 1
ATOM 1525 C C . SER A 1 192 ? -1.799 11.527 11.985 1.00 6.41 192 SER A C 1
ATOM 1526 O O . SER A 1 192 ? -2.872 11.182 11.478 1.00 6.73 192 SER A O 1
ATOM 1529 N N . ASN A 1 193 ? -1.138 12.618 11.598 1.00 7.25 193 ASN A N 1
ATOM 1530 C CA . ASN A 1 193 ? -1.589 13.490 10.482 1.00 7.25 193 ASN A CA 1
ATOM 1531 C C . ASN A 1 193 ? -0.748 13.322 9.210 1.00 7.09 193 ASN A C 1
ATOM 1532 O O . ASN A 1 193 ? -0.583 14.287 8.456 1.00 7.63 193 ASN A O 1
ATOM 1537 N N . ASP A 1 194 ? -0.290 12.099 8.911 1.00 6.64 194 ASP A N 1
ATOM 1538 C CA . ASP A 1 194 ? 0.398 11.812 7.625 1.00 6.56 194 ASP A CA 1
ATOM 1539 C C . ASP A 1 194 ? -0.434 12.437 6.471 1.00 6.85 194 ASP A C 1
ATOM 1540 O O . ASP A 1 194 ? -1.645 12.171 6.372 1.00 7.29 194 ASP A O 1
ATOM 1545 N N . GLY A 1 195 ? 0.194 13.245 5.600 1.00 6.97 195 GLY A N 1
ATOM 1546 C CA . GLY A 1 195 ? -0.523 13.856 4.474 1.00 7.38 195 GLY A CA 1
ATOM 1547 C C . GLY A 1 195 ? -0.787 12.961 3.269 1.00 7.64 195 GLY A C 1
ATOM 1548 O O . GLY A 1 195 ? -1.683 13.285 2.451 1.00 7.86 195 GLY A O 1
ATOM 1549 N N . ILE A 1 196 ? -0.026 11.870 3.142 1.00 6.56 196 ILE A N 1
ATOM 1550 C CA . ILE A 1 196 ? -0.077 11.049 1.936 1.00 6.98 196 ILE A CA 1
ATOM 1551 C C . ILE A 1 196 ? -1.408 10.285 1.792 1.00 6.67 196 ILE A C 1
ATOM 1552 O O . ILE A 1 196 ? -1.921 10.185 0.655 1.00 7.29 196 ILE A O 1
ATOM 1557 N N . PRO A 1 197 ? -2.018 9.769 2.880 1.00 6.19 197 PRO A N 1
ATOM 1558 C CA . PRO A 1 197 ? -3.370 9.165 2.736 1.00 6.95 197 PRO A CA 1
ATOM 1559 C C . PRO A 1 197 ? -4.487 10.151 2.285 1.00 6.60 197 PRO A C 1
ATOM 1560 O O . PRO A 1 197 ? -5.601 9.684 2.018 1.00 6.97 197 PRO A O 1
ATOM 1564 N N . ASN A 1 198 ? -4.210 11.456 2.192 1.00 6.88 198 ASN A N 1
ATOM 1565 C CA . ASN A 1 198 ? -5.169 12.413 1.643 1.00 6.81 198 ASN A CA 1
ATOM 1566 C C . ASN A 1 198 ? -4.969 12.709 0.147 1.00 7.51 198 ASN A C 1
ATOM 1567 O O . ASN A 1 198 ? -5.672 13.595 -0.383 1.00 7.83 198 ASN A O 1
ATOM 1572 N N . LEU A 1 199 ? -4.048 11.995 -0.518 1.00 6.86 199 LEU A N 1
ATOM 1573 C CA . LEU A 1 199 ? -3.685 12.243 -1.925 1.00 6.95 199 LEU A CA 1
ATOM 1574 C C . LEU A 1 199 ? -3.822 10.975 -2.795 1.00 7.16 199 LEU A C 1
ATOM 1575 O O . LEU A 1 199 ? -3.479 9.876 -2.335 1.00 7.65 199 LEU A O 1
ATOM 1580 N N . PRO A 1 200 ? -4.272 11.101 -4.053 1.00 7.52 200 PRO A N 1
ATOM 1581 C CA . PRO A 1 200 ? -4.966 12.287 -4.608 1.00 7.86 200 PRO A CA 1
ATOM 1582 C C . PRO A 1 200 ? -6.242 12.630 -3.801 1.00 8.50 200 PRO A C 1
ATOM 1583 O O . PRO A 1 200 ? -6.783 11.732 -3.118 1.00 8.44 200 PRO A O 1
ATOM 1587 N N . PRO A 1 201 ? -6.756 13.874 -3.901 1.00 8.72 201 PRO A N 1
ATOM 1588 C CA . PRO A 1 201 ? -8.000 14.184 -3.192 1.00 9.70 201 PRO A CA 1
ATOM 1589 C C . PRO A 1 201 ? -9.176 13.338 -3.706 1.00 9.06 201 PRO A C 1
ATOM 1590 O O . PRO A 1 201 ? -9.260 13.008 -4.900 1.00 9.59 201 PRO A O 1
ATOM 1594 N N . ALA A 1 202 ? -10.096 12.990 -2.794 1.00 8.80 202 ALA A N 1
ATOM 1595 C CA . ALA A 1 202 ? -11.227 12.131 -3.125 1.00 9.77 202 ALA A CA 1
ATOM 1596 C C . ALA A 1 202 ? -12.081 12.727 -4.255 1.00 10.90 202 ALA A C 1
ATOM 1597 O O . ALA A 1 202 ? -12.600 11.985 -5.088 1.00 12.19 202 ALA A O 1
ATOM 1599 N N . GLU A 1 203 ? -12.193 14.068 -4.287 1.00 10.83 203 GLU A N 1
ATOM 1600 C CA . GLU A 1 203 ? -12.956 14.868 -5.280 1.00 13.25 203 GLU A CA 1
ATOM 1601 C C . GLU A 1 203 ? -12.528 14.569 -6.747 1.00 11.99 203 GLU A C 1
ATOM 1602 O O . GLU A 1 203 ? -13.297 14.840 -7.695 1.00 11.99 203 GLU A O 1
ATOM 1608 N N . GLN A 1 204 ? -11.310 14.054 -6.944 1.00 10.92 204 GLN A N 1
ATOM 1609 C CA . GLN A 1 204 ? -10.826 13.653 -8.282 1.00 10.99 204 GLN A CA 1
ATOM 1610 C C . GLN A 1 204 ? -11.256 12.237 -8.699 1.00 10.47 204 GLN A C 1
ATOM 1611 O O . GLN A 1 204 ? -10.793 11.748 -9.738 1.00 12.54 204 GLN A O 1
ATOM 1617 N N . GLY A 1 205 ? -12.127 11.595 -7.912 1.00 10.30 205 GLY A N 1
ATOM 1618 C CA . GLY A 1 205 ? -12.626 10.277 -8.229 1.00 10.45 205 GLY A CA 1
ATOM 1619 C C . GLY A 1 205 ? -11.797 9.135 -7.636 1.00 10.45 205 GLY A C 1
ATOM 1620 O O . GLY A 1 205 ? -11.793 8.023 -8.185 1.00 12.97 205 GLY A O 1
ATOM 1621 N N . TYR A 1 206 ? -11.114 9.398 -6.503 1.00 9.13 206 TYR A N 1
ATOM 1622 C CA . TYR A 1 206 ? -10.255 8.422 -5.801 1.00 8.27 206 TYR A CA 1
ATOM 1623 C C . TYR A 1 206 ? -10.887 7.998 -4.466 1.00 8.83 206 TYR A C 1
ATOM 1624 O O . TYR A 1 206 ? -11.651 8.776 -3.846 1.00 9.48 206 TYR A O 1
ATOM 1633 N N . ALA A 1 207 ? -10.545 6.773 -4.031 1.00 8.18 207 ALA A N 1
ATOM 1634 C CA . ALA A 1 207 ? -11.103 6.164 -2.792 1.00 8.36 207 ALA A CA 1
ATOM 1635 C C . ALA A 1 207 ? -10.085 5.197 -2.186 1.00 8.19 207 ALA A C 1
ATOM 1636 O O . ALA A 1 207 ? -9.322 4.516 -2.900 1.00 10.69 207 ALA A O 1
ATOM 1638 N N . HIS A 1 208 ? -10.145 5.062 -0.867 1.00 7.67 208 HIS A N 1
ATOM 1639 C CA . HIS A 1 208 ? -9.451 3.985 -0.139 1.00 7.31 208 HIS A CA 1
ATOM 1640 C C . HIS A 1 208 ? -10.370 2.767 0.064 1.00 7.98 208 HIS A C 1
ATOM 1641 O O . HIS A 1 208 ? -11.585 2.923 0.301 1.00 9.76 208 HIS A O 1
ATOM 1648 N N . GLY A 1 209 ? -9.782 1.562 0.058 1.00 7.88 209 GLY A N 1
ATOM 1649 C CA . GLY A 1 209 ? -10.379 0.335 0.598 1.00 8.10 209 GLY A CA 1
ATOM 1650 C C . GLY A 1 209 ? -9.596 -0.103 1.858 1.00 7.43 209 GLY A C 1
ATOM 1651 O O . GLY A 1 209 ? -8.686 0.581 2.357 1.00 9.04 209 GLY A O 1
ATOM 1652 N N . GLY A 1 210 ? -9.927 -1.281 2.352 1.00 6.43 210 GLY A N 1
ATOM 1653 C CA . GLY A 1 210 ? -9.280 -1.867 3.551 1.00 6.02 210 GLY A CA 1
ATOM 1654 C C . GLY A 1 210 ? -9.902 -1.389 4.866 1.00 6.18 210 GLY A C 1
ATOM 1655 O O . GLY A 1 210 ? -10.726 -0.450 4.912 1.00 6.92 210 GLY A O 1
ATOM 1656 N N . VAL A 1 211 ? -9.504 -2.073 5.960 1.00 5.33 211 VAL A N 1
ATOM 1657 C CA . VAL A 1 211 ? -9.746 -1.572 7.340 1.00 5.50 211 VAL A CA 1
ATOM 1658 C C . VAL A 1 211 ? -8.569 -0.641 7.674 1.00 5.12 211 VAL A C 1
ATOM 1659 O O . VAL A 1 211 ? -7.404 -1.066 7.548 1.00 5.56 211 VAL A O 1
ATOM 1663 N N . GLU A 1 212 ? -8.825 0.603 8.119 1.00 5.23 212 GLU A N 1
ATOM 1664 C CA . GLU A 1 212 ? -7.753 1.535 8.540 1.00 5.31 212 GLU A CA 1
ATOM 1665 C C . GLU A 1 212 ? -7.361 1.236 10.010 1.00 5.24 212 GLU A C 1
ATOM 1666 O O . GLU A 1 212 ? -8.218 1.098 10.898 1.00 6.36 212 GLU A O 1
ATOM 1672 N N . TYR A 1 213 ? -6.032 1.155 10.251 1.00 4.90 213 TYR A N 1
ATOM 1673 C CA . TYR A 1 213 ? -5.469 1.017 11.630 1.00 5.58 213 TYR A CA 1
ATOM 1674 C C . TYR A 1 213 ? -4.652 2.310 11.858 1.00 5.28 213 TYR A C 1
ATOM 1675 O O . TYR A 1 213 ? -3.572 2.494 11.251 1.00 5.91 213 TYR A O 1
ATOM 1684 N N . TRP A 1 214 ? -5.207 3.236 12.672 1.00 4.98 214 TRP A N 1
ATOM 1685 C CA . TRP A 1 214 ? -4.674 4.603 12.855 1.00 5.16 214 TRP A CA 1
ATOM 1686 C C . TRP A 1 214 ? -3.841 4.687 14.131 1.00 5.46 214 TRP A C 1
ATOM 1687 O O . TRP A 1 214 ? -4.371 4.600 15.265 1.00 6.21 214 TRP A O 1
ATOM 1698 N N . SER A 1 215 ? -2.508 4.808 13.968 1.00 5.71 215 SER A N 1
ATOM 1699 C CA . SER A 1 215 ? -1.551 4.934 15.075 1.00 5.89 215 SER A CA 1
ATOM 1700 C C . SER A 1 215 ? -1.452 6.389 15.533 1.00 6.37 215 SER A C 1
ATOM 1701 O O . SER A 1 215 ? -0.944 7.252 14.788 1.00 6.89 215 SER A O 1
ATOM 1704 N N . VAL A 1 216 ? -1.947 6.679 16.746 1.00 6.33 216 VAL A N 1
ATOM 1705 C CA . VAL A 1 216 ? -1.845 8.010 17.424 1.00 7.10 216 VAL A CA 1
ATOM 1706 C C . VAL A 1 216 ? -0.596 7.955 18.349 1.00 6.71 216 VAL A C 1
ATOM 1707 O O . VAL A 1 216 ? -0.201 6.901 18.850 1.00 7.59 216 VAL A O 1
ATOM 1711 N N . ASP A 1 217 ? 0.046 9.126 18.476 1.00 7.81 217 ASP A N 1
ATOM 1712 C CA . ASP A 1 217 ? 1.221 9.252 19.369 1.00 9.59 217 ASP A CA 1
ATOM 1713 C C . ASP A 1 217 ? 0.781 9.445 20.852 1.00 8.49 217 ASP A C 1
ATOM 1714 O O . ASP A 1 217 ? -0.243 10.112 21.109 1.00 9.69 217 ASP A O 1
ATOM 1719 N N . PRO A 1 218 ? 1.547 8.913 21.838 1.00 9.16 218 PRO A N 1
ATOM 1720 C CA . PRO A 1 218 ? 2.702 8.002 21.635 1.00 9.26 218 PRO A CA 1
ATOM 1721 C C . PRO A 1 218 ? 2.221 6.599 21.212 1.00 8.81 218 PRO A C 1
ATOM 1722 O O . PRO A 1 218 ? 1.213 6.100 21.704 1.00 8.91 218 PRO A O 1
ATOM 1726 N N . TYR A 1 219 ? 2.963 5.935 20.320 1.00 8.45 219 TYR A N 1
ATOM 1727 C CA . TYR A 1 219 ? 2.464 4.714 19.666 1.00 9.10 219 TYR A CA 1
ATOM 1728 C C . TYR A 1 219 ? 2.523 3.498 20.612 1.00 7.87 219 TYR A C 1
ATOM 1729 O O . TYR A 1 219 ? 3.483 3.334 21.410 1.00 8.56 219 TYR A O 1
ATOM 1738 N N . SER A 1 220 ? 1.472 2.676 20.516 1.00 8.07 220 SER A N 1
ATOM 1739 C CA . SER A 1 220 ? 1.301 1.446 21.296 1.00 8.53 220 SER A CA 1
ATOM 1740 C C . SER A 1 220 ? 0.017 0.738 20.822 1.00 7.74 220 SER A C 1
ATOM 1741 O O . SER A 1 220 ? -0.798 1.345 20.092 1.00 7.93 220 SER A O 1
ATOM 1744 N N . ALA A 1 221 ? -0.209 -0.495 21.282 1.00 7.80 221 ALA A N 1
ATOM 1745 C CA . ALA A 1 221 ? -1.463 -1.204 20.954 1.00 8.39 221 ALA A CA 1
ATOM 1746 C C . ALA A 1 221 ? -2.699 -0.434 21.467 1.00 7.23 221 ALA A C 1
ATOM 1747 O O . ALA A 1 221 ? -3.741 -0.332 20.769 1.00 8.24 221 ALA A O 1
ATOM 1749 N N . GLN A 1 222 ? -2.637 0.109 22.696 1.00 8.11 222 GLN A N 1
ATOM 1750 C CA . GLN A 1 222 ? -3.776 0.786 23.346 1.00 8.64 222 GLN A CA 1
ATOM 1751 C C . GLN A 1 222 ? -4.102 2.135 22.671 1.00 8.21 222 GLN A C 1
ATOM 1752 O O . GLN A 1 222 ? -5.209 2.670 22.876 1.00 9.04 222 GLN A O 1
ATOM 1762 N N . ASN A 1 223 ? -3.135 2.706 21.920 1.00 7.83 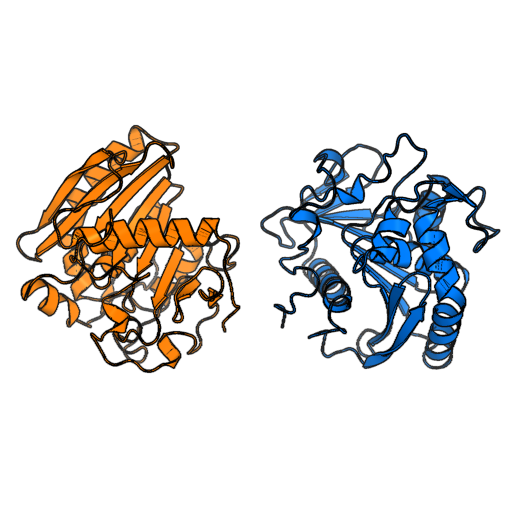223 ASN A N 1
ATOM 1763 C CA . ASN A 1 223 ? -3.292 4.017 21.265 1.00 7.78 223 ASN A CA 1
ATOM 1764 C C . ASN A 1 223 ? -3.341 3.865 19.724 1.00 7.51 223 ASN A C 1
ATOM 1765 O O . ASN A 1 223 ? -2.986 4.791 18.987 1.00 8.04 223 ASN A O 1
ATOM 1770 N N . THR A 1 224 ? -3.807 2.691 19.246 1.00 7.01 224 THR A N 1
ATOM 1771 C CA . THR A 1 224 ? -4.098 2.444 17.809 1.00 7.12 224 THR A CA 1
ATOM 1772 C C . THR A 1 224 ? -5.604 2.181 17.652 1.00 6.93 224 THR A C 1
ATOM 1773 O O . THR A 1 224 ? -6.199 1.460 18.462 1.00 7.64 224 THR A O 1
ATOM 1777 N N . PHE A 1 225 ? -6.219 2.825 16.651 1.00 6.81 225 PHE A N 1
ATOM 1778 C CA . PHE A 1 225 ? -7.676 2.814 16.418 1.00 6.23 225 PHE A CA 1
ATOM 1779 C C . PHE A 1 225 ? -8.017 1.971 15.191 1.00 6.24 225 PHE A C 1
ATOM 1780 O O . PHE A 1 225 ? -7.266 1.967 14.204 1.00 7.06 225 PHE A O 1
ATOM 1788 N N . VAL A 1 226 ? -9.173 1.299 15.236 1.00 5.47 226 VAL A N 1
ATOM 1789 C CA . VAL A 1 226 ? -9.690 0.492 14.096 1.00 5.93 226 VAL A CA 1
ATOM 1790 C C . VAL A 1 226 ? -10.825 1.317 13.450 1.00 5.84 226 VAL A C 1
ATOM 1791 O O . VAL A 1 226 ? -11.859 1.603 14.102 1.00 7.25 226 VAL A O 1
ATOM 1795 N N . CYS A 1 227 ? -10.639 1.709 12.193 1.00 6.23 227 CYS A N 1
ATOM 1796 C CA . CYS A 1 227 ? -11.536 2.672 11.514 1.00 6.80 227 CYS A CA 1
ATOM 1797 C C . CYS A 1 227 ? -12.182 2.005 10.286 1.00 6.93 227 CYS A C 1
ATOM 1798 O O . CYS A 1 227 ? -11.489 1.503 9.369 1.00 7.35 227 CYS A O 1
ATOM 1801 N N . THR A 1 228 ? -13.522 2.000 10.274 1.00 7.84 228 THR A N 1
ATOM 1802 C CA . THR A 1 228 ? -14.361 1.388 9.222 1.00 8.93 228 THR A CA 1
ATOM 1803 C C . THR A 1 228 ? -15.499 2.355 8.812 1.00 9.82 228 THR A C 1
ATOM 1804 O O . THR A 1 228 ? -15.816 3.287 9.537 1.00 10.30 228 THR A O 1
ATOM 1808 N N . GLY A 1 229 ? -16.138 2.087 7.670 1.00 10.27 229 GLY A N 1
ATOM 1809 C CA . GLY A 1 229 ? -17.265 2.871 7.184 1.00 11.50 229 GLY A CA 1
ATOM 1810 C C . GLY A 1 229 ? -16.872 4.143 6.399 1.00 11.61 229 GLY A C 1
ATOM 1811 O O . GLY A 1 229 ? -15.673 4.410 6.181 1.00 13.25 229 GLY A O 1
ATOM 1812 N N . ASP A 1 230 ? -17.890 4.941 6.023 1.00 11.52 230 ASP A N 1
ATOM 1813 C CA . ASP A 1 230 ? -17.755 6.053 5.069 1.00 13.03 230 ASP A CA 1
ATOM 1814 C C . ASP A 1 230 ? -17.551 7.463 5.672 1.00 12.57 230 ASP A C 1
ATOM 1815 O O . ASP A 1 230 ? -17.367 8.426 4.898 1.00 15.14 230 ASP A O 1
ATOM 1820 N N . GLU A 1 231 ? -17.638 7.641 6.984 1.00 12.42 231 GLU A N 1
ATOM 1821 C CA . GLU A 1 231 ? -17.438 8.968 7.591 1.00 12.84 231 GLU A CA 1
ATOM 1822 C C . GLU A 1 231 ? -15.968 9.398 7.489 1.00 11.83 231 GLU A C 1
ATOM 1823 O O . GLU A 1 231 ? -15.058 8.544 7.581 1.00 12.80 231 GLU A O 1
ATOM 1829 N N . VAL A 1 232 ? -15.701 10.687 7.283 1.00 11.43 232 VAL A N 1
ATOM 1830 C CA . VAL A 1 232 ? -14.329 11.189 7.348 1.00 9.92 232 VAL A CA 1
ATOM 1831 C C . VAL A 1 232 ? -13.878 11.111 8.823 1.00 9.91 232 VAL A C 1
ATOM 1832 O O . VAL A 1 232 ? -14.536 11.690 9.711 1.00 11.24 232 VAL A O 1
ATOM 1836 N N . GLN A 1 233 ? -12.752 10.428 9.074 1.00 8.65 233 GLN A N 1
ATOM 1837 C CA . GLN A 1 233 ? -12.334 10.108 10.449 1.00 8.77 233 GLN A CA 1
ATOM 1838 C C . GLN A 1 233 ? -10.842 9.741 10.460 1.00 7.11 233 GLN A C 1
ATOM 1839 O O . GLN A 1 233 ? -10.192 9.656 9.405 1.00 7.47 233 GLN A O 1
ATOM 1845 N N . CYS A 1 234 ? -10.314 9.487 11.644 1.00 7.86 234 CYS A N 1
ATOM 1846 C CA . CYS A 1 234 ? -8.970 8.940 11.774 1.00 6.87 234 CYS A CA 1
ATOM 1847 C C . CYS A 1 234 ? -7.922 9.796 11.013 1.00 6.85 234 CYS A C 1
ATOM 1848 O O . CYS A 1 234 ? -7.967 11.047 11.121 1.00 6.71 234 CYS A O 1
ATOM 1851 N N . CYS A 1 235 ? -6.969 9.210 10.274 1.00 5.81 235 CYS A N 1
ATOM 1852 C CA . CYS A 1 235 ? -5.903 10.016 9.651 1.00 6.22 235 CYS A CA 1
ATOM 1853 C C . CYS A 1 235 ? -6.479 11.089 8.677 1.00 6.50 235 CYS A C 1
ATOM 1854 O O . CYS A 1 235 ? -6.027 12.267 8.656 1.00 6.88 235 CYS A O 1
ATOM 1857 N N . GLU A 1 236 ? -7.455 10.678 7.861 1.00 6.70 236 GLU A N 1
ATOM 1858 C CA . GLU A 1 236 ? -7.959 11.564 6.805 1.00 7.57 236 GLU A CA 1
ATOM 1859 C C . GLU A 1 236 ? -8.637 12.813 7.407 1.00 8.29 236 GLU A C 1
ATOM 1860 O O . GLU A 1 236 ? -8.605 13.905 6.785 1.00 11.23 236 GLU A O 1
ATOM 1866 N N . ALA A 1 237 ? -9.203 12.705 8.606 1.00 8.44 237 ALA A N 1
ATOM 1867 C CA . ALA A 1 237 ? -9.826 13.843 9.295 1.00 8.68 237 ALA A CA 1
ATOM 1868 C C . ALA A 1 237 ? -8.810 14.870 9.777 1.00 9.59 237 ALA A C 1
ATOM 1869 O O . ALA A 1 237 ? -9.189 16.012 10.092 1.00 13.18 237 ALA A O 1
ATOM 1871 N N . GLN A 1 238 ? -7.537 14.502 9.899 1.00 8.72 238 GLN A N 1
ATOM 1872 C CA . GLN A 1 238 ? -6.513 15.393 10.457 1.00 9.26 238 GLN A CA 1
ATOM 1873 C C . GLN A 1 238 ? -6.071 16.433 9.398 1.00 11.97 238 GLN A C 1
ATOM 1874 O O . GLN A 1 238 ? -5.496 17.447 9.765 1.00 14.88 238 GLN A O 1
ATOM 1880 N N . GLY A 1 239 ? -6.318 16.128 8.113 1.00 13.55 239 GLY A N 1
ATOM 1881 C CA . GLY A 1 239 ? -5.991 17.001 6.969 1.00 13.80 239 GLY A CA 1
ATOM 1882 C C . GLY A 1 239 ? -4.530 17.422 6.870 1.00 13.98 239 GLY A C 1
ATOM 1883 O O . GLY A 1 239 ? -4.240 18.565 6.462 1.00 16.02 239 GLY A O 1
ATOM 1884 N N . GLY A 1 240 ? -3.589 16.550 7.261 1.00 12.81 240 GLY A N 1
ATOM 1885 C CA . GLY A 1 240 ? -2.150 16.802 7.042 1.00 12.09 240 GLY A CA 1
ATOM 1886 C C . GLY A 1 240 ? -1.848 17.157 5.577 1.00 11.84 240 GLY A C 1
ATOM 1887 O O . GLY A 1 240 ? -2.530 16.698 4.669 1.00 12.10 240 GLY A O 1
ATOM 1888 N N . GLN A 1 241 ? -0.795 17.946 5.367 1.00 13.36 241 GLN A N 1
ATOM 1889 C CA . GLN A 1 241 ? -0.388 18.433 4.042 1.00 14.87 241 GLN A CA 1
ATOM 1890 C C . GLN A 1 241 ? 0.916 17.815 3.529 1.00 15.47 241 GLN A C 1
ATOM 1891 O O . GLN A 1 241 ? 2.025 18.137 3.999 1.00 16.45 241 GLN A O 1
ATOM 1897 N N . GLY A 1 242 ? 0.785 16.912 2.560 1.00 15.03 242 GLY A N 1
ATOM 1898 C CA . GLY A 1 242 ? 1.924 16.411 1.839 1.00 15.99 242 GLY A CA 1
ATOM 1899 C C . GLY A 1 242 ? 2.868 15.503 2.592 1.00 14.93 242 GLY A C 1
ATOM 1900 O O . GLY A 1 242 ? 2.487 14.760 3.534 1.00 14.82 242 GLY A O 1
ATOM 1901 N N . VAL A 1 243 ? 4.119 15.532 2.137 1.00 14.81 243 VAL A N 1
ATOM 1902 C CA . VAL A 1 243 ? 5.199 14.758 2.728 1.00 15.31 243 VAL A CA 1
ATOM 1903 C C . VAL A 1 243 ? 5.587 15.473 3.988 1.00 14.99 243 VAL A C 1
ATOM 1904 O O . VAL A 1 243 ? 6.284 16.459 3.906 1.00 18.96 243 VAL A O 1
ATOM 1908 N N . ASN A 1 244 ? 5.109 15.032 5.146 1.00 13.25 244 ASN A N 1
ATOM 1909 C CA . ASN A 1 244 ? 5.358 15.674 6.437 1.00 12.37 244 ASN A CA 1
ATOM 1910 C C . ASN A 1 244 ? 6.027 14.701 7.426 1.00 12.06 244 ASN A C 1
ATOM 1911 O O . ASN A 1 244 ? 6.349 13.560 7.048 1.00 11.64 244 ASN A O 1
ATOM 1916 N N . ASP A 1 245 ? 6.335 15.168 8.640 1.00 12.75 245 ASP A N 1
ATOM 1917 C CA . ASP A 1 245 ? 7.083 14.360 9.594 1.00 12.86 245 ASP A CA 1
ATOM 1918 C C . ASP A 1 245 ? 6.341 13.030 9.921 1.00 10.78 245 ASP A C 1
ATOM 1919 O O . ASP A 1 245 ? 6.964 11.937 10.025 1.00 11.66 245 ASP A O 1
ATOM 1928 N N . ALA A 1 246 ? 5.016 13.108 10.092 1.00 9.33 246 ALA A N 1
ATOM 1929 C CA . ALA A 1 246 ? 4.240 11.927 10.409 1.00 8.52 246 ALA A CA 1
ATOM 1930 C C . ALA A 1 246 ? 4.373 10.861 9.307 1.00 7.27 246 ALA A C 1
ATOM 1931 O O . ALA A 1 246 ? 4.343 9.657 9.580 1.00 8.37 246 ALA A O 1
ATOM 1933 N N . HIS A 1 247 ? 4.464 11.275 8.058 1.00 7.00 247 HIS A N 1
ATOM 1934 C CA . HIS A 1 247 ? 4.675 10.360 6.914 1.00 7.15 247 HIS A CA 1
ATOM 1935 C C . HIS A 1 247 ? 5.970 9.550 7.029 1.00 7.19 247 HIS A C 1
ATOM 1936 O O . HIS A 1 247 ? 6.025 8.384 6.583 1.00 8.18 247 HIS A O 1
ATOM 1943 N N . THR A 1 248 ? 7.037 10.156 7.534 1.00 7.05 248 THR A N 1
ATOM 1944 C CA . THR A 1 248 ? 8.372 9.501 7.497 1.00 7.67 248 THR A CA 1
ATOM 1945 C C . THR A 1 248 ? 8.591 8.365 8.480 1.00 6.93 248 THR A C 1
ATOM 1946 O O . THR A 1 248 ? 9.494 7.528 8.283 1.00 7.63 248 THR A O 1
ATOM 1950 N N . THR A 1 249 ? 7.817 8.368 9.579 1.00 7.94 249 THR A N 1
ATOM 1951 C CA . THR A 1 249 ? 8.163 7.584 10.796 1.00 7.48 249 THR A CA 1
ATOM 1952 C C . THR A 1 249 ? 6.925 6.815 11.296 1.00 7.50 249 THR A C 1
ATOM 1953 O O . THR A 1 249 ? 5.957 7.432 11.792 1.00 8.86 249 THR A O 1
ATOM 1957 N N . TYR A 1 250 ? 6.960 5.484 11.172 1.00 7.28 250 TYR A N 1
ATOM 1958 C CA . TYR A 1 250 ? 5.871 4.579 11.568 1.00 7.13 250 TYR A CA 1
ATOM 1959 C C . TYR A 1 250 ? 6.364 3.680 12.717 1.00 7.39 250 TYR A C 1
ATOM 1960 O O . TYR A 1 250 ? 7.435 3.026 12.587 1.00 7.10 250 TYR A O 1
ATOM 1969 N N . PHE A 1 251 ? 5.654 3.660 13.848 1.00 7.08 251 PHE A N 1
ATOM 1970 C CA . PHE A 1 251 ? 6.069 2.915 15.066 1.00 7.81 251 PHE A CA 1
ATOM 1971 C C . PHE A 1 251 ? 7.517 3.262 15.446 1.00 7.61 251 PHE A C 1
ATOM 1972 O O . PHE A 1 251 ? 8.309 2.400 15.851 1.00 8.43 251 PHE A O 1
ATOM 1980 N N . GLY A 1 252 ? 7.861 4.544 15.321 1.00 7.77 252 GLY A N 1
ATOM 1981 C CA . GLY A 1 252 ? 9.185 5.071 15.717 1.00 8.91 252 GLY A CA 1
ATOM 1982 C C . GLY A 1 252 ? 10.318 4.715 14.762 1.00 8.44 252 GLY A C 1
ATOM 1983 O O . GLY A 1 252 ? 11.491 4.952 15.088 1.00 11.89 252 GLY A O 1
ATOM 1984 N N . MET A 1 253 ? 9.995 4.161 13.585 1.00 7.65 253 MET A N 1
ATOM 1985 C CA . MET A 1 253 ? 10.996 3.744 12.581 1.00 7.32 253 MET A CA 1
ATOM 1986 C C . MET A 1 253 ? 10.947 4.660 11.363 1.00 6.91 253 MET A C 1
ATOM 1987 O O . MET A 1 253 ? 9.923 4.673 10.632 1.00 7.65 253 MET A O 1
ATOM 1992 N N . THR A 1 254 ? 12.017 5.432 11.140 1.00 7.18 254 THR A N 1
ATOM 1993 C CA . THR A 1 254 ? 12.111 6.356 9.984 1.00 7.38 254 THR A CA 1
ATOM 1994 C C . THR A 1 254 ? 12.654 5.585 8.782 1.00 7.60 254 THR A C 1
ATOM 1995 O O . THR A 1 254 ? 13.589 4.741 8.905 1.00 7.53 254 THR A O 1
ATOM 1999 N N . SER A 1 255 ? 12.092 5.849 7.582 1.00 6.68 255 SER A N 1
ATOM 2000 C CA . SER A 1 255 ? 12.478 5.142 6.345 1.00 6.90 255 SER A CA 1
ATOM 2001 C C . SER A 1 255 ? 14.022 5.118 6.185 1.00 6.47 255 SER A C 1
ATOM 2002 O O . SER A 1 255 ? 14.666 6.192 6.194 1.00 8.48 255 SER A O 1
ATOM 2005 N N . GLY A 1 256 ? 14.590 3.916 6.024 1.00 6.83 256 GLY A N 1
ATOM 2006 C CA . GLY A 1 256 ? 16.044 3.761 5.772 1.00 7.78 256 GLY A CA 1
ATOM 2007 C C . GLY A 1 256 ? 16.993 4.037 6.928 1.00 7.91 256 GLY A C 1
ATOM 2008 O O . GLY A 1 256 ? 18.216 3.968 6.707 1.00 8.91 256 GLY A O 1
ATOM 2009 N N . ALA A 1 257 ? 16.495 4.317 8.147 1.00 8.01 257 ALA A N 1
ATOM 2010 C CA . ALA A 1 257 ? 17.382 4.758 9.241 1.00 8.53 257 ALA A CA 1
ATOM 2011 C C . ALA A 1 257 ? 18.129 3.596 9.921 1.00 8.25 257 ALA A C 1
ATOM 2012 O O . ALA A 1 257 ? 19.213 3.792 10.489 1.00 8.95 257 ALA A O 1
ATOM 2014 N N . CYS A 1 258 ? 17.538 2.395 9.888 1.00 8.38 258 CYS A N 1
ATOM 2015 C CA . CYS A 1 258 ? 18.153 1.167 10.430 1.00 8.59 258 CYS A CA 1
ATOM 2016 C C . CYS A 1 258 ? 18.451 1.319 11.939 1.00 9.43 258 CYS A C 1
ATOM 2017 O O . CYS A 1 258 ? 19.498 0.898 12.413 1.00 12.22 258 CYS A O 1
ATOM 2020 N N . THR A 1 259 ? 17.512 1.892 12.686 1.00 8.93 259 THR A N 1
ATOM 2021 C CA . THR A 1 259 ? 17.614 2.088 14.139 1.00 10.10 259 THR A CA 1
ATOM 2022 C C . THR A 1 259 ? 16.942 0.965 14.941 1.00 10.87 259 THR A C 1
ATOM 2023 O O . THR A 1 259 ? 17.043 0.930 16.187 1.00 15.59 259 THR A O 1
ATOM 2027 N N . TRP A 1 260 ? 16.278 0.037 14.261 1.00 10.65 260 TRP A N 1
ATOM 2028 C CA . TRP A 1 260 ? 15.588 -1.109 14.853 1.00 11.31 260 TRP A CA 1
ATOM 2029 C C . TRP A 1 260 ? 16.557 -2.300 14.999 1.00 13.10 260 TRP A C 1
ATOM 2030 O O . TRP A 1 260 ? 17.508 -2.453 14.242 1.00 13.87 260 TRP A O 1
ATOM 2041 N N . VAL A 1 261 ? 16.287 -3.127 16.001 1.00 15.83 261 VAL A N 1
ATOM 2042 C CA . VAL A 1 261 ? 17.028 -4.380 16.223 1.00 18.48 261 VAL A CA 1
ATOM 2043 C C . VAL A 1 261 ? 16.570 -5.445 15.208 1.00 20.22 261 VAL A C 1
ATOM 2044 O O . VAL A 1 261 ? 15.390 -5.494 14.837 1.00 21.87 261 VAL A O 1
ATOM 2049 N N . ALA B 1 1 ? 22.192 0.675 24.562 0.50 7.12 1 ALA B N 1
ATOM 2050 C CA . ALA B 1 1 ? 23.075 0.989 23.412 0.50 7.86 1 ALA B CA 1
ATOM 2051 C C . ALA B 1 1 ? 22.757 2.391 22.896 0.50 7.66 1 ALA B C 1
ATOM 2052 O O . ALA B 1 1 ? 21.602 2.860 23.013 0.50 6.68 1 ALA B O 1
ATOM 2054 N N A SER B 1 2 ? 23.762 3.016 22.269 0.50 7.87 2 SER B N 1
ATOM 2055 N N B SER B 1 2 ? 22.348 2.589 21.855 0.50 15.11 2 SER B N 1
ATOM 2056 C CA A SER B 1 2 ? 23.565 4.265 21.499 0.50 8.47 2 SER B CA 1
ATOM 2057 C CA B SER B 1 2 ? 23.209 3.666 21.347 0.50 15.50 2 SER B CA 1
ATOM 2058 C C A SER B 1 2 ? 22.764 4.141 20.143 0.50 9.48 2 SER B C 1
ATOM 2059 C C B SER B 1 2 ? 22.691 3.786 19.981 0.50 14.22 2 SER B C 1
ATOM 2060 O O A SER B 1 2 ? 22.717 2.980 19.591 0.50 12.92 2 SER B O 1
ATOM 2061 O O B SER B 1 2 ? 23.024 2.998 19.105 0.50 16.93 2 SER B O 1
ATOM 2066 N N A THR B 1 3 ? 22.136 5.306 19.723 0.50 10.76 3 THR B N 1
ATOM 2067 N N B THR B 1 3 ? 21.854 4.744 19.736 0.50 11.33 3 THR B N 1
ATOM 2068 C CA A THR B 1 3 ? 21.896 5.932 18.320 0.50 10.11 3 THR B CA 1
ATOM 2069 C CA B THR B 1 3 ? 21.001 4.584 18.598 0.50 9.98 3 THR B CA 1
ATOM 2070 C C A THR B 1 3 ? 22.459 7.427 18.158 0.50 9.34 3 THR B C 1
ATOM 2071 C C B THR B 1 3 ? 21.283 5.551 17.472 0.50 8.86 3 THR B C 1
ATOM 2072 O O A THR B 1 3 ? 22.496 8.174 19.116 0.50 10.63 3 THR B O 1
ATOM 2073 O O B THR B 1 3 ? 21.488 5.123 16.335 0.50 8.80 3 THR B O 1
ATOM 2080 N N A GLN B 1 4 ? 22.866 7.863 16.954 0.50 8.99 4 GLN B N 1
ATOM 2081 N N B GLN B 1 4 ? 21.260 6.842 17.785 0.50 8.38 4 GLN B N 1
ATOM 2082 C CA A GLN B 1 4 ? 23.543 9.173 16.750 0.50 8.87 4 GLN B CA 1
ATOM 2083 C CA B GLN B 1 4 ? 21.275 7.920 16.770 0.50 9.27 4 GLN B CA 1
ATOM 2084 C C A GLN B 1 4 ? 22.598 10.266 16.273 0.50 8.21 4 GLN B C 1
ATOM 2085 C C B GLN B 1 4 ? 21.499 9.274 17.488 0.50 7.52 4 GLN B C 1
ATOM 2086 O O A GLN B 1 4 ? 21.888 10.097 15.256 0.50 9.15 4 GLN B O 1
ATOM 2087 O O B GLN B 1 4 ? 21.416 9.320 18.734 0.50 9.51 4 GLN B O 1
ATOM 2098 N N A GLY B 1 5 ? 22.608 11.387 16.986 0.50 8.55 5 GLY B N 1
ATOM 2099 N N B GLY B 1 5 ? 21.791 10.339 16.719 0.50 8.25 5 GLY B N 1
ATOM 2100 C CA A GLY B 1 5 ? 21.868 12.481 16.545 0.50 10.25 5 GLY B CA 1
ATOM 2101 C CA B GLY B 1 5 ? 21.900 11.782 17.222 0.50 8.87 5 GLY B CA 1
ATOM 2102 C C . GLY B 1 5 ? 20.576 12.637 17.326 1.00 9.67 5 GLY B C 1
ATOM 2103 O O . GLY B 1 5 ? 19.597 11.918 17.327 1.00 12.98 5 GLY B O 1
ATOM 2104 N N . ILE B 1 6 ? 20.538 13.943 17.656 1.00 10.90 6 ILE B N 1
ATOM 2105 C CA . ILE B 1 6 ? 19.292 14.686 18.030 1.00 9.63 6 ILE B CA 1
ATOM 2106 C C . ILE B 1 6 ? 18.981 15.883 17.105 1.00 10.37 6 ILE B C 1
ATOM 2107 O O . ILE B 1 6 ? 19.837 16.299 16.289 1.00 12.83 6 ILE B O 1
ATOM 2112 N N . SER B 1 7 ? 17.753 16.426 17.232 1.00 10.08 7 SER B N 1
ATOM 2113 C CA . SER B 1 7 ? 17.353 17.616 16.465 1.00 11.06 7 SER B CA 1
ATOM 2114 C C . SER B 1 7 ? 18.089 18.865 16.922 1.00 10.59 7 SER B C 1
ATOM 2115 O O . SER B 1 7 ? 18.571 18.955 18.079 1.00 10.42 7 SER B O 1
ATOM 2118 N N . GLU B 1 8 ? 18.158 19.872 16.022 1.00 11.27 8 GLU B N 1
ATOM 2119 C CA . GLU B 1 8 ? 18.737 21.188 16.393 1.00 11.05 8 GLU B CA 1
ATOM 2120 C C . GLU B 1 8 ? 17.904 21.839 17.524 1.00 10.97 8 GLU B C 1
ATOM 2121 O O . GLU B 1 8 ? 18.485 22.435 18.457 1.00 11.15 8 GLU B O 1
ATOM 2132 N N . ASP B 1 9 ? 16.572 21.689 17.514 1.00 11.20 9 ASP B N 1
ATOM 2133 C CA . ASP B 1 9 ? 15.745 22.265 18.585 1.00 11.52 9 ASP B CA 1
ATOM 2134 C C . ASP B 1 9 ? 16.061 21.636 19.967 1.00 9.64 9 ASP B C 1
ATOM 2135 O O . ASP B 1 9 ? 16.186 22.360 20.978 1.00 9.63 9 ASP B O 1
ATOM 2137 N N . LEU B 1 10 ? 16.165 20.308 20.051 1.00 9.57 10 LEU B N 1
ATOM 2138 C CA . LEU B 1 10 ? 16.482 19.668 21.353 1.00 8.66 10 LEU B CA 1
ATOM 2139 C C . LEU B 1 10 ? 17.914 20.042 21.782 1.00 8.36 10 LEU B C 1
ATOM 2140 O O . LEU B 1 10 ? 18.136 20.352 22.967 1.00 8.06 10 LEU B O 1
ATOM 2145 N N . TYR B 1 11 ? 18.865 20.036 20.831 1.00 8.26 11 TYR B N 1
ATOM 2146 C CA . TYR B 1 11 ? 20.228 20.457 21.130 1.00 8.65 11 TYR B CA 1
ATOM 2147 C C . TYR B 1 11 ? 20.240 21.874 21.758 1.00 8.54 11 TYR B C 1
ATOM 2148 O O . TYR B 1 11 ? 20.910 22.095 22.815 1.00 8.67 11 TYR B O 1
ATOM 2157 N N . ASN B 1 12 ? 19.487 22.823 21.186 1.00 8.44 12 ASN B N 1
ATOM 2158 C CA . ASN B 1 12 ? 19.474 24.170 21.730 1.00 8.76 12 ASN B CA 1
ATOM 2159 C C . ASN B 1 12 ? 18.876 24.211 23.162 1.00 8.66 12 ASN B C 1
ATOM 2160 O O . ASN B 1 12 ? 19.362 24.999 24.000 1.00 9.23 12 ASN B O 1
ATOM 2165 N N . ARG B 1 13 ? 17.872 23.375 23.455 1.00 8.67 13 ARG B N 1
ATOM 2166 C CA . ARG B 1 13 ? 17.328 23.263 24.819 1.00 8.61 13 ARG B CA 1
ATOM 2167 C C . ARG B 1 13 ? 18.390 22.753 25.813 1.00 8.17 13 ARG B C 1
ATOM 2168 O O . ARG B 1 13 ? 18.507 23.298 26.946 1.00 8.35 13 ARG B O 1
ATOM 2176 N N . LEU B 1 14 ? 19.163 21.726 25.403 1.00 7.63 14 LEU B N 1
ATOM 2177 C CA . LEU B 1 14 ? 20.234 21.197 26.278 1.00 7.09 14 LEU B CA 1
ATOM 2178 C C . LEU B 1 14 ? 21.299 22.259 26.527 1.00 7.16 14 LEU B C 1
ATOM 2179 O O . LEU B 1 14 ? 21.781 22.407 27.674 1.00 7.65 14 LEU B O 1
ATOM 2184 N N . VAL B 1 15 ? 21.700 22.990 25.474 1.00 7.46 15 VAL B N 1
ATOM 2185 C CA . VAL B 1 15 ? 22.703 24.054 25.621 1.00 8.38 15 VAL B CA 1
ATOM 2186 C C . VAL B 1 15 ? 22.195 25.179 26.570 1.00 7.98 15 VAL B C 1
ATOM 2187 O O . VAL B 1 15 ? 22.973 25.683 27.412 1.00 8.29 15 VAL B O 1
ATOM 2191 N N . GLU B 1 16 ? 20.915 25.559 26.472 1.00 7.82 16 GLU B N 1
ATOM 2192 C CA . GLU B 1 16 ? 20.367 26.607 27.353 1.00 8.16 16 GLU B CA 1
ATOM 2193 C C . GLU B 1 16 ? 20.433 26.148 28.834 1.00 7.47 16 GLU B C 1
ATOM 2194 O O . GLU B 1 16 ? 20.827 26.938 29.730 1.00 7.97 16 GLU B O 1
ATOM 2205 N N . MET B 1 17 ? 19.992 24.920 29.114 1.00 7.09 17 MET B N 1
ATOM 2206 C CA . MET B 1 17 ? 20.018 24.427 30.515 1.00 6.83 17 MET B CA 1
ATOM 2207 C C . MET B 1 17 ? 21.466 24.221 31.023 1.00 7.09 17 MET B C 1
ATOM 2208 O O . MET B 1 17 ? 21.743 24.414 32.230 1.00 6.52 17 MET B O 1
ATOM 2213 N N . ALA B 1 18 ? 22.393 23.841 30.120 1.00 6.99 18 ALA B N 1
ATOM 2214 C CA . ALA B 1 18 ? 23.818 23.737 30.512 1.00 6.68 18 ALA B CA 1
ATOM 2215 C C . ALA B 1 18 ? 24.383 25.138 30.870 1.00 7.21 18 ALA B C 1
ATOM 2216 O O . ALA B 1 18 ? 25.175 25.267 31.827 1.00 7.48 18 ALA B O 1
ATOM 2218 N N . THR B 1 19 ? 23.965 26.170 30.123 1.00 7.09 19 THR B N 1
ATOM 2219 C CA . THR B 1 19 ? 24.412 27.551 30.400 1.00 6.99 19 THR B CA 1
ATOM 2220 C C . THR B 1 19 ? 23.965 27.963 31.817 1.00 6.72 19 THR B C 1
ATOM 2221 O O . THR B 1 19 ? 24.772 28.502 32.615 1.00 7.39 19 THR B O 1
ATOM 2225 N N . ILE B 1 20 ? 22.674 27.792 32.111 1.00 7.50 20 ILE B N 1
ATOM 2226 C CA . ILE B 1 20 ? 22.129 28.141 33.438 1.00 7.14 20 ILE B CA 1
ATOM 2227 C C . ILE B 1 20 ? 22.871 27.341 34.549 1.00 6.68 20 ILE B C 1
ATOM 2228 O O . ILE B 1 20 ? 23.270 27.913 35.596 1.00 7.31 20 ILE B O 1
ATOM 2233 N N . SER B 1 21 ? 23.065 26.037 34.333 1.00 6.31 21 SER B N 1
ATOM 2234 C CA . SER B 1 21 ? 23.784 25.180 35.314 1.00 6.32 21 SER B CA 1
ATOM 2235 C C . SER B 1 21 ? 25.233 25.636 35.567 1.00 6.24 21 SER B C 1
ATOM 2236 O O . SER B 1 21 ? 25.706 25.654 36.740 1.00 6.65 21 SER B O 1
ATOM 2239 N N . GLN B 1 22 ? 25.947 26.008 34.495 1.00 6.42 22 GLN B N 1
ATOM 2240 C CA . GLN B 1 22 ? 27.358 26.422 34.641 1.00 6.74 22 GLN B CA 1
ATOM 2241 C C . GLN B 1 22 ? 27.476 27.840 35.222 1.00 7.12 22 GLN B C 1
ATOM 2242 O O . GLN B 1 22 ? 28.436 28.180 35.951 1.00 7.81 22 GLN B O 1
ATOM 2248 N N . ALA B 1 23 ? 26.484 28.685 34.946 1.00 6.94 23 ALA B N 1
ATOM 2249 C CA . ALA B 1 23 ? 26.441 30.047 35.496 1.00 6.91 23 ALA B CA 1
ATOM 2250 C C . ALA B 1 23 ? 26.056 30.074 36.993 1.00 6.83 23 ALA B C 1
ATOM 2251 O O . ALA B 1 23 ? 26.374 31.082 37.695 1.00 7.65 23 ALA B O 1
ATOM 2253 N N . ALA B 1 24 ? 25.438 28.989 37.503 1.00 6.56 24 ALA B N 1
ATOM 2254 C CA . ALA B 1 24 ? 25.110 28.887 38.930 1.00 6.50 24 ALA B CA 1
ATOM 2255 C C . ALA B 1 24 ? 26.366 28.886 39.849 1.00 7.07 24 ALA B C 1
ATOM 2256 O O . ALA B 1 24 ? 26.236 29.137 41.064 1.00 7.73 24 ALA B O 1
ATOM 2258 N N . TYR B 1 25 ? 27.542 28.604 39.269 1.00 7.35 25 TYR B N 1
ATOM 2259 C CA . TYR B 1 25 ? 28.830 28.687 39.981 1.00 7.70 25 TYR B CA 1
ATOM 2260 C C . TYR B 1 25 ? 29.375 30.118 40.127 1.00 8.41 25 TYR B C 1
ATOM 2261 O O . TYR B 1 25 ? 30.366 30.311 40.842 1.00 9.47 25 TYR B O 1
ATOM 2270 N N . ALA B 1 26 ? 28.739 31.101 39.479 1.00 8.18 26 ALA B N 1
ATOM 2271 C CA . ALA B 1 26 ? 29.217 32.508 39.467 1.00 8.32 26 ALA B CA 1
ATOM 2272 C C . ALA B 1 26 ? 28.036 33.511 39.458 1.00 8.96 26 ALA B C 1
ATOM 2273 O O . ALA B 1 26 ? 27.961 34.403 38.595 1.00 8.75 26 ALA B O 1
ATOM 2275 N N . ASP B 1 27 ? 27.087 33.340 40.410 1.00 8.28 27 ASP B N 1
ATOM 2276 C CA . ASP B 1 27 ? 25.993 34.321 40.594 1.00 8.88 27 ASP B CA 1
ATOM 2277 C C . ASP B 1 27 ? 25.217 34.582 39.288 1.00 8.63 27 ASP B C 1
ATOM 2278 O O . ASP B 1 27 ? 24.797 35.712 38.999 1.00 9.14 27 ASP B O 1
ATOM 2283 N N . LEU B 1 28 ? 24.974 33.500 38.529 1.00 8.84 28 LEU B N 1
ATOM 2284 C CA . LEU B 1 28 ? 24.147 33.556 37.315 1.00 8.88 28 LEU B CA 1
ATOM 2285 C C . LEU B 1 28 ? 24.715 34.522 36.260 1.00 9.24 28 LEU B C 1
ATOM 2286 O O . LEU B 1 28 ? 23.964 35.137 35.500 1.00 10.97 28 LEU B O 1
ATOM 2291 N N . CYS B 1 29 ? 26.044 34.616 36.175 1.00 9.43 29 CYS B N 1
ATOM 2292 C CA . CYS B 1 29 ? 26.688 35.519 35.194 1.00 9.52 29 CYS B CA 1
ATOM 2293 C C . CYS B 1 29 ? 26.180 35.224 33.777 1.00 9.56 29 CYS B C 1
ATOM 2294 O O . CYS B 1 29 ? 26.142 34.050 33.343 1.00 9.63 29 CYS B O 1
ATOM 2297 N N . ASN B 1 30 ? 25.789 36.296 33.068 1.00 11.13 30 ASN B N 1
ATOM 2298 C CA . ASN B 1 30 ? 25.529 36.264 31.612 1.00 11.12 30 ASN B CA 1
ATOM 2299 C C . ASN B 1 30 ? 24.474 35.261 31.165 1.00 11.65 30 ASN B C 1
ATOM 2300 O O . ASN B 1 30 ? 24.495 34.853 29.990 1.00 13.89 30 ASN B O 1
ATOM 2305 N N . ILE B 1 31 ? 23.494 34.920 32.018 1.00 11.26 31 ILE B N 1
ATOM 2306 C CA . ILE B 1 31 ? 22.341 34.135 31.547 1.00 11.55 31 ILE B CA 1
ATOM 2307 C C . ILE B 1 31 ? 21.439 35.023 30.655 1.00 12.25 31 ILE B C 1
ATOM 2308 O O . ILE B 1 31 ? 21.540 36.252 30.697 1.00 12.61 31 ILE B O 1
ATOM 2313 N N . PRO B 1 32 ? 20.541 34.443 29.859 1.00 13.61 32 PRO B N 1
ATOM 2314 C CA . PRO B 1 32 ? 19.668 35.313 29.028 1.00 14.73 32 PRO B CA 1
ATOM 2315 C C . PRO B 1 32 ? 18.928 36.390 29.840 1.00 14.40 32 PRO B C 1
ATOM 2316 O O . PRO B 1 32 ? 18.308 36.064 30.853 1.00 12.98 32 PRO B O 1
ATOM 2320 N N . SER B 1 33 ? 18.958 37.661 29.382 1.00 15.30 33 SER B N 1
ATOM 2321 C CA . SER B 1 33 ? 18.515 38.790 30.242 1.00 16.05 33 SER B CA 1
ATOM 2322 C C . SER B 1 33 ? 16.993 38.930 30.341 1.00 15.78 33 SER B C 1
ATOM 2323 O O . SER B 1 33 ? 16.479 39.658 31.214 1.00 17.46 33 SER B O 1
ATOM 2326 N N . THR B 1 34 ? 16.280 38.214 29.477 1.00 14.15 34 THR B N 1
ATOM 2327 C CA . THR B 1 34 ? 14.841 38.193 29.511 1.00 15.43 34 THR B CA 1
ATOM 2328 C C . THR B 1 34 ? 14.302 37.193 30.583 1.00 15.04 34 THR B C 1
ATOM 2329 O O . THR B 1 34 ? 13.101 37.324 30.902 1.00 16.29 34 THR B O 1
ATOM 2333 N N . ILE B 1 35 ? 15.125 36.234 31.132 1.00 13.75 35 ILE B N 1
ATOM 2334 C CA . ILE B 1 35 ? 14.726 35.395 32.319 1.00 13.18 35 ILE B CA 1
ATOM 2335 C C . ILE B 1 35 ? 14.555 36.303 33.533 1.00 11.50 35 ILE B C 1
ATOM 2336 O O . ILE B 1 35 ? 15.398 37.181 33.774 1.00 11.23 35 ILE B O 1
ATOM 2341 N N . ILE B 1 36 ? 13.467 36.097 34.282 1.00 10.64 36 ILE B N 1
ATOM 2342 C CA . ILE B 1 36 ? 13.155 36.862 35.489 1.00 10.76 36 ILE B CA 1
ATOM 2343 C C . ILE B 1 36 ? 13.804 36.089 36.678 1.00 10.79 36 ILE B C 1
ATOM 2344 O O . ILE B 1 36 ? 13.529 34.896 36.916 1.00 11.50 36 ILE B O 1
ATOM 2349 N N . LYS B 1 37 ? 14.695 36.750 37.400 1.00 11.56 37 LYS B N 1
ATOM 2350 C CA . LYS B 1 37 ? 15.384 36.133 38.544 1.00 12.88 37 LYS B CA 1
ATOM 2351 C C . LYS B 1 37 ? 14.514 36.233 39.787 1.00 12.86 37 LYS B C 1
ATOM 2352 O O . LYS B 1 37 ? 13.967 37.303 40.127 1.00 15.67 37 LYS B O 1
ATOM 2358 N N . GLY B 1 38 ? 14.364 35.105 40.461 1.00 11.89 38 GLY B N 1
ATOM 2359 C CA . GLY B 1 38 ? 13.678 35.046 41.753 1.00 12.07 38 GLY B CA 1
ATOM 2360 C C . GLY B 1 38 ? 14.638 34.851 42.914 1.00 11.27 38 GLY B C 1
ATOM 2361 O O . GLY B 1 38 ? 15.810 35.187 42.835 1.00 11.90 38 GLY B O 1
ATOM 2362 N N . GLU B 1 39 ? 14.122 34.314 44.012 1.00 10.36 39 GLU B N 1
ATOM 2363 C CA . GLU B 1 39 ? 14.865 34.247 45.267 1.00 10.38 39 GLU B CA 1
ATOM 2364 C C . GLU B 1 39 ? 16.020 33.226 45.241 1.00 8.50 39 GLU B C 1
ATOM 2365 O O . GLU B 1 39 ? 15.935 32.149 44.613 1.00 9.52 39 GLU B O 1
ATOM 2371 N N . LYS B 1 40 ? 17.088 33.589 45.963 1.00 9.17 40 LYS B N 1
ATOM 2372 C CA . LYS B 1 40 ? 18.216 32.684 46.254 1.00 8.57 40 LYS B CA 1
ATOM 2373 C C . LYS B 1 40 ? 17.810 31.580 47.254 1.00 8.83 40 LYS B C 1
ATOM 2374 O O . LYS B 1 40 ? 17.147 31.879 48.267 1.00 9.34 40 LYS B O 1
ATOM 2380 N N . ILE B 1 41 ? 18.236 30.336 46.962 1.00 7.53 41 ILE B N 1
ATOM 2381 C CA . ILE B 1 41 ? 18.082 29.164 47.858 1.00 7.81 41 ILE B CA 1
ATOM 2382 C C . ILE B 1 41 ? 19.455 28.907 48.508 1.00 7.30 41 ILE B C 1
ATOM 2383 O O . ILE B 1 41 ? 20.477 28.829 47.793 1.00 7.59 41 ILE B O 1
ATOM 2388 N N . TYR B 1 42 ? 19.508 28.811 49.841 1.00 7.13 42 TYR B N 1
ATOM 2389 C CA . TYR B 1 42 ? 20.800 28.673 50.506 1.00 7.06 42 TYR B CA 1
ATOM 2390 C C . TYR B 1 42 ? 20.642 28.023 51.906 1.00 6.91 42 TYR B C 1
ATOM 2391 O O . TYR B 1 42 ? 19.762 28.407 52.688 1.00 7.21 42 TYR B O 1
ATOM 2400 N N . ASN B 1 43 ? 21.528 27.069 52.235 1.00 6.61 43 ASN B N 1
ATOM 2401 C CA . ASN B 1 43 ? 21.665 26.575 53.641 1.00 6.48 43 ASN B CA 1
ATOM 2402 C C . ASN B 1 43 ? 23.137 26.625 54.079 1.00 7.30 43 ASN B C 1
ATOM 2403 O O . ASN B 1 43 ? 24.027 26.185 53.351 1.00 7.64 43 ASN B O 1
ATOM 2408 N N . ALA B 1 44 ? 23.355 27.155 55.283 1.00 7.50 44 ALA B N 1
ATOM 2409 C CA . ALA B 1 44 ? 24.706 27.431 55.785 1.00 8.55 44 ALA B CA 1
ATOM 2410 C C . ALA B 1 44 ? 25.448 26.172 56.289 1.00 8.88 44 ALA B C 1
ATOM 2411 O O . ALA B 1 44 ? 26.687 26.181 56.356 1.00 11.63 44 ALA B O 1
ATOM 2413 N N . GLN B 1 45 ? 24.743 25.107 56.700 1.00 7.87 45 GLN B N 1
ATOM 2414 C CA . GLN B 1 45 ? 25.412 23.869 57.175 1.00 7.65 45 GLN B CA 1
ATOM 2415 C C . GLN B 1 45 ? 25.991 23.036 55.993 1.00 7.52 45 GLN B C 1
ATOM 2416 O O . GLN B 1 45 ? 27.100 22.474 56.092 1.00 8.00 45 GLN B O 1
ATOM 2422 N N . THR B 1 46 ? 25.221 22.935 54.896 1.00 7.10 46 THR B N 1
ATOM 2423 C CA . THR B 1 46 ? 25.612 22.111 53.741 1.00 7.38 46 THR B CA 1
ATOM 2424 C C . THR B 1 46 ? 26.275 22.936 52.626 1.00 7.20 46 THR B C 1
ATOM 2425 O O . THR B 1 46 ? 26.837 22.337 51.678 1.00 7.78 46 THR B O 1
ATOM 2429 N N . ASP B 1 47 ? 26.130 24.271 52.675 1.00 7.11 47 ASP B N 1
ATOM 2430 C CA . ASP B 1 47 ? 26.535 25.178 51.580 1.00 7.48 47 ASP B CA 1
ATOM 2431 C C . ASP B 1 47 ? 25.898 24.742 50.245 1.00 7.38 47 ASP B C 1
ATOM 2432 O O . ASP B 1 47 ? 26.501 24.892 49.164 1.00 7.27 47 ASP B O 1
ATOM 2437 N N . ILE B 1 48 ? 24.629 24.327 50.286 1.00 6.70 48 ILE B N 1
ATOM 2438 C CA . ILE B 1 48 ? 23.867 24.168 49.041 1.00 7.11 48 ILE B CA 1
ATOM 2439 C C . ILE B 1 48 ? 23.421 25.583 48.593 1.00 6.83 48 ILE B C 1
ATOM 2440 O O . ILE B 1 48 ? 22.825 26.349 49.382 1.00 7.47 48 ILE B O 1
ATOM 2445 N N . ASN B 1 49 ? 23.674 25.893 47.317 1.00 6.42 49 ASN B N 1
ATOM 2446 C CA . ASN B 1 49 ? 23.308 27.166 46.676 1.00 7.14 49 ASN B CA 1
ATOM 2447 C C . ASN B 1 49 ? 22.451 26.899 45.409 1.00 7.16 49 ASN B C 1
ATOM 2448 O O . ASN B 1 49 ? 22.791 26.017 44.605 1.00 7.58 49 ASN B O 1
ATOM 2453 N N . GLY B 1 50 ? 21.387 27.677 45.227 1.00 7.21 50 GLY B N 1
ATOM 2454 C CA . GLY B 1 50 ? 20.565 27.620 44.010 1.00 6.96 50 GLY B CA 1
ATOM 2455 C C . GLY B 1 50 ? 19.681 28.839 43.868 1.00 6.79 50 GLY B C 1
ATOM 2456 O O . GLY B 1 50 ? 19.781 29.782 44.694 1.00 7.13 50 GLY B O 1
ATOM 2457 N N . TRP B 1 51 ? 18.798 28.835 42.840 1.00 6.73 51 TRP B N 1
ATOM 2458 C CA . TRP B 1 51 ? 17.839 29.931 42.615 1.00 7.05 51 TRP B CA 1
ATOM 2459 C C . TRP B 1 51 ? 16.554 29.368 42.008 1.00 7.14 51 TRP B C 1
ATOM 2460 O O . TRP B 1 51 ? 16.575 28.342 41.294 1.00 6.96 51 TRP B O 1
ATOM 2471 N N . ILE B 1 52 ? 15.454 30.094 42.218 1.00 7.28 52 ILE B N 1
ATOM 2472 C CA . ILE B 1 52 ? 14.254 29.956 41.360 1.00 7.93 52 ILE B CA 1
ATOM 2473 C C . ILE B 1 52 ? 14.206 31.117 40.342 1.00 7.10 52 ILE B C 1
ATOM 2474 O O . ILE B 1 52 ? 14.587 32.268 40.666 1.00 8.72 52 ILE B O 1
ATOM 2479 N N . LEU B 1 53 ? 13.799 30.790 39.101 1.00 7.41 53 LEU B N 1
ATOM 2480 C CA . LEU B 1 53 ? 13.824 31.696 37.914 1.00 7.76 53 LEU B CA 1
ATOM 2481 C C . LEU B 1 53 ? 12.492 31.475 37.147 1.00 7.61 53 LEU B C 1
ATOM 2482 O O . LEU B 1 53 ? 11.833 30.429 37.297 1.00 7.42 53 LEU B O 1
ATOM 2487 N N . ARG B 1 54 ? 12.120 32.431 36.274 1.00 8.30 54 ARG B N 1
ATOM 2488 C CA . ARG B 1 54 ? 10.937 32.235 35.386 1.00 8.82 54 ARG B CA 1
ATOM 2489 C C . ARG B 1 54 ? 11.241 32.775 33.979 1.00 8.56 54 ARG B C 1
ATOM 2490 O O . ARG B 1 54 ? 11.691 33.917 33.841 1.00 10.18 54 ARG B O 1
ATOM 2498 N N . ASP B 1 55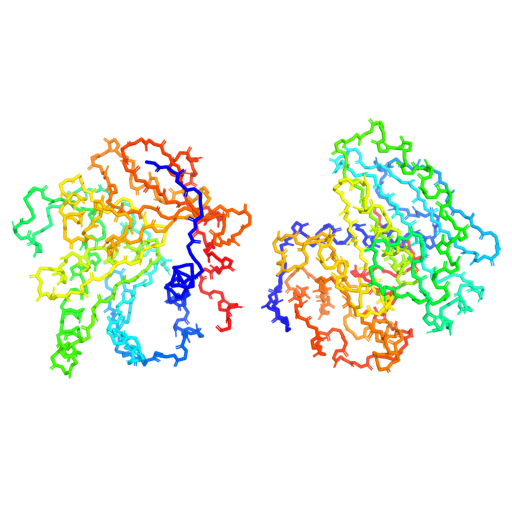 ? 10.972 31.951 32.969 1.00 9.32 55 ASP B N 1
ATOM 2499 C CA . ASP B 1 55 ? 11.124 32.306 31.536 1.00 10.46 55 ASP B CA 1
ATOM 2500 C C . ASP B 1 55 ? 9.709 32.419 30.962 1.00 11.02 55 ASP B C 1
ATOM 2501 O O . ASP B 1 55 ? 9.029 31.405 30.753 1.00 11.85 55 ASP B O 1
ATOM 2506 N N . ASP B 1 56 ? 9.232 33.654 30.762 1.00 12.40 56 ASP B N 1
ATOM 2507 C CA . ASP B 1 56 ? 7.868 33.875 30.221 1.00 13.42 56 ASP B CA 1
ATOM 2508 C C . ASP B 1 56 ? 7.759 33.563 28.689 1.00 14.51 56 ASP B C 1
ATOM 2509 O O . ASP B 1 56 ? 6.633 33.441 28.190 1.00 18.88 56 ASP B O 1
ATOM 2514 N N . THR B 1 57 ? 8.878 33.427 27.964 1.00 15.42 57 THR B N 1
ATOM 2515 C CA . THR B 1 57 ? 8.867 33.022 26.529 1.00 15.72 57 THR B CA 1
ATOM 2516 C C . THR B 1 57 ? 8.632 31.526 26.364 1.00 16.52 57 THR B C 1
ATOM 2517 O O . THR B 1 57 ? 7.744 31.100 25.622 1.00 18.72 57 THR B O 1
ATOM 2521 N N . SER B 1 58 ? 9.446 30.729 27.056 1.00 14.21 58 SER B N 1
ATOM 2522 C CA . SER B 1 58 ? 9.323 29.275 27.053 1.00 14.16 58 SER B CA 1
ATOM 2523 C C . SER B 1 58 ? 8.265 28.705 28.011 1.00 12.96 58 SER B C 1
ATOM 2524 O O . SER B 1 58 ? 8.008 27.490 27.971 1.00 14.08 58 SER B O 1
ATOM 2527 N N . LYS B 1 59 ? 7.663 29.579 28.834 1.00 11.63 59 LYS B N 1
ATOM 2528 C CA . LYS B 1 59 ? 6.662 29.186 29.841 1.00 12.11 59 LYS B CA 1
ATOM 2529 C C . LYS B 1 59 ? 7.211 28.074 30.774 1.00 10.03 59 LYS B C 1
ATOM 2530 O O . LYS B 1 59 ? 6.642 26.977 30.877 1.00 10.98 59 LYS B O 1
ATOM 2536 N N . GLU B 1 60 ? 8.323 28.399 31.460 1.00 10.11 60 GLU B N 1
ATOM 2537 C CA . GLU B 1 60 ? 8.964 27.495 32.441 1.00 9.75 60 GLU B CA 1
ATOM 2538 C C . GLU B 1 60 ? 9.305 28.254 33.735 1.00 8.22 60 GLU B C 1
ATOM 2539 O O . GLU B 1 60 ? 9.833 29.384 33.699 1.00 9.60 60 GLU B O 1
ATOM 2545 N N . ILE B 1 61 ? 9.014 27.626 34.863 1.00 8.09 61 ILE B N 1
ATOM 2546 C CA . ILE B 1 61 ? 9.556 27.998 36.196 1.00 8.12 61 ILE B CA 1
ATOM 2547 C C . ILE B 1 61 ? 10.767 27.100 36.395 1.00 7.55 61 ILE B C 1
ATOM 2548 O O . ILE B 1 61 ? 10.607 25.869 36.442 1.00 8.92 61 ILE B O 1
ATOM 2553 N N . ILE B 1 62 ? 11.966 27.687 36.484 1.00 7.14 62 ILE B N 1
ATOM 2554 C CA . ILE B 1 62 ? 13.241 26.925 36.484 1.00 7.47 62 ILE B CA 1
ATOM 2555 C C . ILE B 1 62 ? 13.884 26.966 37.873 1.00 7.14 62 ILE B C 1
ATOM 2556 O O . ILE B 1 62 ? 14.154 28.084 38.378 1.00 8.39 62 ILE B O 1
ATOM 2561 N N . THR B 1 63 ? 14.173 25.780 38.464 1.00 6.15 63 THR B N 1
ATOM 2562 C CA . THR B 1 63 ? 14.933 25.682 39.719 1.00 6.96 63 THR B CA 1
ATOM 2563 C C . THR B 1 63 ? 16.310 25.128 39.358 1.00 5.71 63 THR B C 1
ATOM 2564 O O . THR B 1 63 ? 16.418 24.028 38.756 1.00 6.49 63 THR B O 1
ATOM 2568 N N . VAL B 1 64 ? 17.374 25.885 39.674 1.00 6.19 64 VAL B N 1
ATOM 2569 C CA . VAL B 1 64 ? 18.754 25.464 39.385 1.00 6.08 64 VAL B CA 1
ATOM 2570 C C . VAL B 1 64 ? 19.575 25.381 40.691 1.00 6.38 64 VAL B C 1
ATOM 2571 O O . VAL B 1 64 ? 19.484 26.261 41.571 1.00 6.71 64 VAL B O 1
ATOM 2575 N N . PHE B 1 65 ? 20.413 24.329 40.772 1.00 6.10 65 PHE B N 1
ATOM 2576 C CA . PHE B 1 65 ? 21.376 24.135 41.877 1.00 5.89 65 PHE B CA 1
ATOM 2577 C C . PHE B 1 65 ? 22.815 24.193 41.352 1.00 6.08 65 PHE B C 1
ATOM 2578 O O . PHE B 1 65 ? 23.143 23.577 40.313 1.00 6.32 65 PHE B O 1
ATOM 2586 N N . ARG B 1 66 ? 23.687 24.916 42.079 1.00 6.14 66 ARG B N 1
ATOM 2587 C CA . ARG B 1 66 ? 25.138 24.880 41.876 1.00 6.10 66 ARG B CA 1
ATOM 2588 C C . ARG B 1 66 ? 25.695 23.504 42.265 1.00 6.15 66 ARG B C 1
ATOM 2589 O O . ARG B 1 66 ? 25.308 22.927 43.283 1.00 6.90 66 ARG B O 1
ATOM 2597 N N . GLY B 1 67 ? 26.674 23.009 41.499 1.00 6.12 67 GLY B N 1
ATOM 2598 C CA . GLY B 1 67 ? 27.503 21.898 41.925 1.00 6.75 67 GLY B CA 1
ATOM 2599 C C . GLY B 1 67 ? 28.586 22.263 42.958 1.00 6.88 67 GLY B C 1
ATOM 2600 O O . GLY B 1 67 ? 28.490 23.276 43.673 1.00 6.92 67 GLY B O 1
ATOM 2601 N N . THR B 1 68 ? 29.601 21.383 43.090 1.00 6.64 68 THR B N 1
ATOM 2602 C CA . THR B 1 68 ? 30.604 21.519 44.174 1.00 7.06 68 THR B CA 1
ATOM 2603 C C . THR B 1 68 ? 31.420 22.815 44.055 1.00 7.40 68 THR B C 1
ATOM 2604 O O . THR B 1 68 ? 32.087 23.049 43.037 1.00 8.39 68 THR B O 1
ATOM 2608 N N . GLY B 1 69 ? 31.363 23.632 45.119 1.00 7.75 69 GLY B N 1
ATOM 2609 C CA . GLY B 1 69 ? 32.047 24.918 45.173 1.00 9.13 69 GLY B CA 1
ATOM 2610 C C . GLY B 1 69 ? 32.689 25.245 46.527 1.00 9.54 69 GLY B C 1
ATOM 2611 O O . GLY B 1 69 ? 32.985 26.423 46.779 1.00 10.83 69 GLY B O 1
ATOM 2612 N N . SER B 1 70 ? 32.935 24.231 47.370 1.00 8.54 70 SER B N 1
ATOM 2613 C CA . SER B 1 70 ? 33.499 24.406 48.716 1.00 9.34 70 SER B CA 1
ATOM 2614 C C . SER B 1 70 ? 33.966 23.056 49.262 1.00 9.44 70 SER B C 1
ATOM 2615 O O . SER B 1 70 ? 33.510 21.993 48.797 1.00 9.23 70 SER B O 1
ATOM 2618 N N . ASP B 1 71 ? 34.820 23.108 50.289 1.00 10.01 71 ASP B N 1
ATOM 2619 C CA . ASP B 1 71 ? 35.209 21.919 51.026 1.00 10.25 71 ASP B CA 1
ATOM 2620 C C . ASP B 1 71 ? 33.986 21.227 51.648 1.00 9.41 71 ASP B C 1
ATOM 2621 O O . ASP B 1 71 ? 33.941 19.983 51.675 1.00 9.51 71 ASP B O 1
ATOM 2626 N N . THR B 1 72 ? 33.019 21.991 52.165 1.00 9.37 72 THR B N 1
ATOM 2627 C CA . THR B 1 72 ? 31.776 21.367 52.727 1.00 8.27 72 THR B CA 1
ATOM 2628 C C . THR B 1 72 ? 31.039 20.548 51.659 1.00 7.88 72 THR B C 1
ATOM 2629 O O . THR B 1 72 ? 30.611 19.413 51.920 1.00 7.99 72 THR B O 1
ATOM 2633 N N . ASN B 1 73 ? 30.863 21.116 50.448 1.00 7.37 73 ASN B N 1
ATOM 2634 C CA . ASN B 1 73 ? 30.234 20.343 49.354 1.00 7.27 73 ASN B CA 1
ATOM 2635 C C . ASN B 1 73 ? 31.040 19.063 49.040 1.00 7.37 73 ASN B C 1
ATOM 2636 O O . ASN B 1 73 ? 30.441 18.007 48.774 1.00 7.64 73 ASN B O 1
ATOM 2641 N N . LEU B 1 74 ? 32.380 19.155 49.001 1.00 7.85 74 LEU B N 1
ATOM 2642 C CA . LEU B 1 74 ? 33.218 17.970 48.737 1.00 9.46 74 LEU B CA 1
ATOM 2643 C C . LEU B 1 74 ? 33.019 16.867 49.795 1.00 9.02 74 LEU B C 1
ATOM 2644 O O . LEU B 1 74 ? 33.005 15.664 49.455 1.00 9.74 74 LEU B O 1
ATOM 2649 N N . GLN B 1 75 ? 32.837 17.255 51.063 1.00 9.27 75 GLN B N 1
ATOM 2650 C CA . GLN B 1 75 ? 32.520 16.258 52.105 1.00 9.24 75 GLN B CA 1
ATOM 2651 C C . GLN B 1 75 ? 31.191 15.556 51.805 1.00 8.61 75 GLN B C 1
ATOM 2652 O O . GLN B 1 75 ? 31.094 14.311 51.955 1.00 9.71 75 GLN B O 1
ATOM 2658 N N . LEU B 1 76 ? 30.160 16.293 51.377 1.00 8.03 76 LEU B N 1
ATOM 2659 C CA . LEU B 1 76 ? 28.878 15.665 50.987 1.00 8.17 76 LEU B CA 1
ATOM 2660 C C . LEU B 1 76 ? 29.069 14.662 49.845 1.00 7.87 76 LEU B C 1
ATOM 2661 O O . LEU B 1 76 ? 28.474 13.566 49.856 1.00 7.13 76 LEU B O 1
ATOM 2666 N N . ASP B 1 77 ? 29.893 15.045 48.851 1.00 7.47 77 ASP B N 1
ATOM 2667 C CA . ASP B 1 77 ? 30.092 14.197 47.655 1.00 7.05 77 ASP B CA 1
ATOM 2668 C C . ASP B 1 77 ? 30.504 12.771 48.015 1.00 7.18 77 ASP B C 1
ATOM 2669 O O . ASP B 1 77 ? 30.110 11.813 47.337 1.00 7.34 77 ASP B O 1
ATOM 2674 N N . THR B 1 78 ? 31.374 12.621 49.043 1.00 7.65 78 THR B N 1
ATOM 2675 C CA . THR B 1 78 ? 31.951 11.299 49.355 1.00 7.96 78 THR B CA 1
ATOM 2676 C C . THR B 1 78 ? 31.201 10.502 50.457 1.00 7.88 78 THR B C 1
ATOM 2677 O O . THR B 1 78 ? 31.672 9.410 50.855 1.00 8.54 78 THR B O 1
ATOM 2681 N N . ASN B 1 79 ? 30.027 10.985 50.902 1.00 7.09 79 ASN B N 1
ATOM 2682 C CA . ASN B 1 79 ? 29.157 10.167 51.758 1.00 6.84 79 ASN B CA 1
ATOM 2683 C C . ASN B 1 79 ? 28.302 9.263 50.844 1.00 7.49 79 ASN B C 1
ATOM 2684 O O . ASN B 1 79 ? 27.235 9.711 50.339 1.00 7.33 79 ASN B O 1
ATOM 2689 N N . TYR B 1 80 ? 28.812 8.047 50.612 1.00 7.63 80 TYR B N 1
ATOM 2690 C CA . TYR B 1 80 ? 28.191 7.081 49.703 1.00 7.93 80 TYR B CA 1
ATOM 2691 C C . TYR B 1 80 ? 27.217 6.142 50.427 1.00 8.00 80 TYR B C 1
ATOM 2692 O O . TYR B 1 80 ? 26.690 5.154 49.827 1.00 8.27 80 TYR B O 1
ATOM 2701 N N . THR B 1 81 ? 26.917 6.382 51.705 1.00 8.10 81 THR B N 1
ATOM 2702 C CA . THR B 1 81 ? 25.965 5.499 52.417 1.00 7.87 81 THR B CA 1
ATOM 2703 C C . THR B 1 81 ? 24.561 5.701 51.819 1.00 8.10 81 THR B C 1
ATOM 2704 O O . THR B 1 81 ? 24.107 6.836 51.666 1.00 8.85 81 THR B O 1
ATOM 2708 N N . LEU B 1 82 ? 23.868 4.601 51.484 1.00 8.25 82 LEU B N 1
ATOM 2709 C CA . LEU B 1 82 ? 22.480 4.680 50.980 1.00 8.77 82 LEU B CA 1
ATOM 2710 C C . LEU B 1 82 ? 21.495 5.047 52.093 1.00 8.33 82 LEU B C 1
ATOM 2711 O O . LEU B 1 82 ? 21.590 4.479 53.221 1.00 10.35 82 LEU B O 1
ATOM 2716 N N . THR B 1 83 ? 20.555 5.953 51.803 1.00 7.28 83 THR B N 1
ATOM 2717 C CA . THR B 1 83 ? 19.572 6.452 52.766 1.00 8.03 83 THR B CA 1
ATOM 2718 C C . THR B 1 83 ? 18.152 6.340 52.202 1.00 8.14 83 THR B C 1
ATOM 2719 O O . THR B 1 83 ? 17.902 6.814 51.078 1.00 7.75 83 THR B O 1
ATOM 2723 N N . PRO B 1 84 ? 17.199 5.729 52.945 1.00 8.19 84 PRO B N 1
ATOM 2724 C CA . PRO B 1 84 ? 15.799 5.699 52.472 1.00 8.61 84 PRO B CA 1
ATOM 2725 C C . PRO B 1 84 ? 15.251 7.099 52.112 1.00 8.23 84 PRO B C 1
ATOM 2726 O O . PRO B 1 84 ? 15.466 8.066 52.862 1.00 7.73 84 PRO B O 1
ATOM 2730 N N . PHE B 1 85 ? 14.551 7.207 50.964 1.00 8.15 85 PHE B N 1
ATOM 2731 C CA . PHE B 1 85 ? 14.035 8.485 50.447 1.00 7.91 85 PHE B CA 1
ATOM 2732 C C . PHE B 1 85 ? 12.674 8.778 51.116 1.00 8.11 85 PHE B C 1
ATOM 2733 O O . PHE B 1 85 ? 11.582 8.759 50.502 1.00 9.29 85 PHE B O 1
ATOM 2741 N N . ASP B 1 86 ? 12.728 9.074 52.422 1.00 7.47 86 ASP B N 1
ATOM 2742 C CA . ASP B 1 86 ? 11.505 9.129 53.246 1.00 7.80 86 ASP B CA 1
ATOM 2743 C C . ASP B 1 86 ? 10.565 10.324 52.907 1.00 8.38 86 ASP B C 1
ATOM 2744 O O . ASP B 1 86 ? 9.378 10.279 53.223 1.00 8.23 86 ASP B O 1
ATOM 2749 N N . THR B 1 87 ? 11.060 11.405 52.278 1.00 8.92 87 THR B N 1
ATOM 2750 C CA . THR B 1 87 ? 10.125 12.547 51.938 1.00 9.91 87 THR B CA 1
ATOM 2751 C C . THR B 1 87 ? 9.112 12.086 50.872 1.00 10.32 87 THR B C 1
ATOM 2752 O O . THR B 1 87 ? 8.082 12.724 50.717 1.00 10.36 87 THR B O 1
ATOM 2756 N N . LEU B 1 88 ? 9.380 10.967 50.185 1.00 9.78 88 LEU B N 1
ATOM 2757 C CA . LEU B 1 88 ? 8.457 10.446 49.177 1.00 12.74 88 LEU B CA 1
ATOM 2758 C C . LEU B 1 88 ? 8.146 8.960 49.522 1.00 12.61 88 LEU B C 1
ATOM 2759 O O . LEU B 1 88 ? 8.742 8.026 48.949 1.00 13.83 88 LEU B O 1
ATOM 2764 N N . PRO B 1 89 ? 7.221 8.701 50.472 1.00 12.60 89 PRO B N 1
ATOM 2765 C CA . PRO B 1 89 ? 6.976 7.314 50.919 1.00 14.70 89 PRO B CA 1
ATOM 2766 C C . PRO B 1 89 ? 6.386 6.394 49.826 1.00 15.58 89 PRO B C 1
ATOM 2767 O O . PRO B 1 89 ? 6.606 5.194 49.875 1.00 17.48 89 PRO B O 1
ATOM 2771 N N . GLN B 1 90 ? 5.736 6.960 48.820 1.00 15.13 90 GLN B N 1
ATOM 2772 C CA . GLN B 1 90 ? 5.247 6.183 47.653 1.00 15.79 90 GLN B CA 1
ATOM 2773 C C . GLN B 1 90 ? 6.375 5.621 46.763 1.00 14.98 90 GLN B C 1
ATOM 2774 O O . GLN B 1 90 ? 6.124 4.743 45.905 1.00 16.02 90 GLN B O 1
ATOM 2780 N N . CYS B 1 91 ? 7.614 6.121 46.952 1.00 14.49 91 CYS B N 1
ATOM 2781 C CA . CYS B 1 91 ? 8.783 5.559 46.245 1.00 14.43 91 CYS B CA 1
ATOM 2782 C C . CYS B 1 91 ? 9.222 4.316 47.004 1.00 13.35 91 CYS B C 1
ATOM 2783 O O . CYS B 1 91 ? 10.043 4.370 47.950 1.00 13.90 91 CYS B O 1
ATOM 2786 N N . ASN B 1 92 ? 8.640 3.183 46.618 1.00 15.46 92 ASN B N 1
ATOM 2787 C CA . ASN B 1 92 ? 8.821 1.969 47.368 1.00 15.43 92 ASN B CA 1
ATOM 2788 C C . ASN B 1 92 ? 10.277 1.361 47.321 1.00 15.12 92 ASN B C 1
ATOM 2789 O O . ASN B 1 92 ? 10.834 1.121 46.234 1.00 16.26 92 ASN B O 1
ATOM 2794 N N . ASP B 1 93 ? 10.887 1.128 48.495 1.00 13.85 93 ASP B N 1
ATOM 2795 C CA . ASP B 1 93 ? 12.276 0.644 48.656 1.00 13.42 93 ASP B CA 1
ATOM 2796 C C . ASP B 1 93 ? 13.344 1.594 48.058 1.00 11.14 93 ASP B C 1
ATOM 2797 O O . ASP B 1 93 ? 14.523 1.193 47.915 1.00 11.56 93 ASP B O 1
ATOM 2802 N N . CYS B 1 94 ? 12.959 2.833 47.762 1.00 9.19 94 CYS B N 1
ATOM 2803 C CA . CYS B 1 94 ? 13.900 3.817 47.204 1.00 9.51 94 CYS B CA 1
ATOM 2804 C C . CYS B 1 94 ? 14.941 4.270 48.226 1.00 7.68 94 CYS B C 1
ATOM 2805 O O . CYS B 1 94 ? 14.586 4.615 49.374 1.00 8.31 94 CYS B O 1
ATOM 2808 N N . GLU B 1 95 ? 16.219 4.271 47.820 1.00 7.36 95 GLU B N 1
ATOM 2809 C CA . GLU B 1 95 ? 17.322 4.801 48.650 1.00 7.87 95 GLU B CA 1
ATOM 2810 C C . GLU B 1 95 ? 18.174 5.681 47.734 1.00 6.99 95 GLU B C 1
ATOM 2811 O O . GLU B 1 95 ? 18.323 5.403 46.515 1.00 7.78 95 GLU B O 1
ATOM 2817 N N . VAL B 1 96 ? 18.732 6.754 48.322 1.00 7.23 96 VAL B N 1
ATOM 2818 C CA . VAL B 1 96 ? 19.534 7.750 47.603 1.00 6.68 96 VAL B CA 1
ATOM 2819 C C . VAL B 1 96 ? 20.910 7.993 48.268 1.00 6.82 96 VAL B C 1
ATOM 2820 O O . VAL B 1 96 ? 21.140 7.626 49.448 1.00 7.23 96 VAL B O 1
ATOM 2824 N N . HIS B 1 97 ? 21.816 8.586 47.482 1.00 6.49 97 HIS B N 1
ATOM 2825 C CA . HIS B 1 97 ? 23.154 8.995 47.950 1.00 6.47 97 HIS B CA 1
ATOM 2826 C C . HIS B 1 97 ? 23.012 9.770 49.277 1.00 5.91 97 HIS B C 1
ATOM 2827 O O . HIS B 1 97 ? 22.293 10.784 49.351 1.00 6.33 97 HIS B O 1
ATOM 2834 N N . GLY B 1 98 ? 23.739 9.346 50.312 1.00 6.59 98 GLY B N 1
ATOM 2835 C CA . GLY B 1 98 ? 23.492 9.865 51.671 1.00 6.79 98 GLY B CA 1
ATOM 2836 C C . GLY B 1 98 ? 23.869 11.350 51.799 1.00 6.82 98 GLY B C 1
ATOM 2837 O O . GLY B 1 98 ? 23.154 12.142 52.442 1.00 6.89 98 GLY B O 1
ATOM 2838 N N . GLY B 1 99 ? 25.011 11.751 51.236 1.00 6.60 99 GLY B N 1
ATOM 2839 C CA . GLY B 1 99 ? 25.394 13.172 51.286 1.00 6.80 99 GLY B CA 1
ATOM 2840 C C . GLY B 1 99 ? 24.397 14.082 50.581 1.00 6.77 99 GLY B C 1
ATOM 2841 O O . GLY B 1 99 ? 23.991 15.151 51.101 1.00 6.96 99 GLY B O 1
ATOM 2842 N N . TYR B 1 100 ? 23.941 13.652 49.389 1.00 6.40 100 TYR B N 1
ATOM 2843 C CA . TYR B 1 100 ? 22.962 14.488 48.673 1.00 7.07 100 TYR B CA 1
ATOM 2844 C C . TYR B 1 100 ? 21.598 14.527 49.379 1.00 6.98 100 TYR B C 1
ATOM 2845 O O . TYR B 1 100 ? 20.880 15.549 49.299 1.00 7.15 100 TYR B O 1
ATOM 2854 N N . TYR B 1 101 ? 21.218 13.470 50.109 1.00 7.06 101 TYR B N 1
ATOM 2855 C CA . TYR B 1 101 ? 19.983 13.535 50.898 1.00 7.00 101 TYR B CA 1
ATOM 2856 C C . TYR B 1 101 ? 20.082 14.596 52.010 1.00 6.72 101 TYR B C 1
ATOM 2857 O O . TYR B 1 101 ? 19.109 15.344 52.254 1.00 6.85 101 TYR B O 1
ATOM 2866 N N . ILE B 1 102 ? 21.230 14.717 52.710 1.00 6.43 102 ILE B N 1
ATOM 2867 C CA . ILE B 1 102 ? 21.407 15.850 53.676 1.00 7.02 102 ILE B CA 1
ATOM 2868 C C . ILE B 1 102 ? 21.243 17.193 52.948 1.00 6.31 102 ILE B C 1
ATOM 2869 O O . ILE B 1 102 ? 20.569 18.092 53.442 1.00 7.06 102 ILE B O 1
ATOM 2874 N N . GLY B 1 103 ? 21.866 17.322 51.776 1.00 6.16 103 GLY B N 1
ATOM 2875 C CA . GLY B 1 103 ? 21.708 18.548 50.959 1.00 6.54 103 GLY B CA 1
ATOM 2876 C C . GLY B 1 103 ? 20.240 18.897 50.677 1.00 6.54 103 GLY B C 1
ATOM 2877 O O . GLY B 1 103 ? 19.782 20.040 50.941 1.00 7.06 103 GLY B O 1
ATOM 2878 N N . TRP B 1 104 ? 19.485 17.892 50.198 1.00 6.75 104 TRP B N 1
ATOM 2879 C CA . TRP B 1 104 ? 18.047 18.047 49.921 1.00 6.39 104 TRP B CA 1
ATOM 2880 C C . TRP B 1 104 ? 17.252 18.496 51.172 1.00 6.65 104 TRP B C 1
ATOM 2881 O O . TRP B 1 104 ? 16.538 19.506 51.145 1.00 7.03 104 TRP B O 1
ATOM 2892 N N . ILE B 1 105 ? 17.389 17.764 52.275 1.00 6.48 105 ILE B N 1
ATOM 2893 C CA . ILE B 1 105 ? 16.660 18.103 53.505 1.00 6.92 105 ILE B CA 1
ATOM 2894 C C . ILE B 1 105 ? 16.982 19.557 53.941 1.00 6.32 105 ILE B C 1
ATOM 2895 O O . ILE B 1 105 ? 16.096 20.304 54.388 1.00 6.76 105 ILE B O 1
ATOM 2900 N N . SER B 1 106 ? 18.260 19.942 53.795 1.00 6.28 106 SER B N 1
ATOM 2901 C CA . SER B 1 106 ? 18.734 21.261 54.243 1.00 6.45 106 SER B CA 1
ATOM 2902 C C . SER B 1 106 ? 18.077 22.445 53.504 1.00 6.96 106 SER B C 1
ATOM 2903 O O . SER B 1 106 ? 18.118 23.580 54.050 1.00 6.65 106 SER B O 1
ATOM 2906 N N . VAL B 1 107 ? 17.540 22.228 52.282 1.00 6.69 107 VAL B N 1
ATOM 2907 C CA . VAL B 1 107 ? 16.862 23.282 51.506 1.00 6.85 107 VAL B CA 1
ATOM 2908 C C . VAL B 1 107 ? 15.401 22.961 51.157 1.00 6.68 107 VAL B C 1
ATOM 2909 O O . VAL B 1 107 ? 14.742 23.842 50.555 1.00 7.13 107 VAL B O 1
ATOM 2913 N N . GLN B 1 108 ? 14.870 21.784 51.517 1.00 7.69 108 GLN B N 1
ATOM 2914 C CA . GLN B 1 108 ? 13.547 21.413 51.018 1.00 8.31 108 GLN B CA 1
ATOM 2915 C C . GLN B 1 108 ? 12.445 22.440 51.330 1.00 7.53 108 GLN B C 1
ATOM 2916 O O . GLN B 1 108 ? 11.572 22.665 50.481 1.00 7.86 108 GLN B O 1
ATOM 2922 N N . ASP B 1 109 ? 12.443 23.028 52.547 1.00 7.58 109 ASP B N 1
ATOM 2923 C CA . ASP B 1 109 ? 11.340 23.933 52.894 1.00 7.43 109 ASP B CA 1
ATOM 2924 C C . ASP B 1 109 ? 11.371 25.204 52.000 1.00 7.49 109 ASP B C 1
ATOM 2925 O O . ASP B 1 109 ? 10.307 25.763 51.644 1.00 7.96 109 ASP B O 1
ATOM 2930 N N . GLN B 1 110 ? 12.582 25.680 51.673 1.00 7.16 110 GLN B N 1
ATOM 2931 C CA . GLN B 1 110 ? 12.763 26.829 50.757 1.00 7.23 110 GLN B CA 1
ATOM 2932 C C . GLN B 1 110 ? 12.283 26.483 49.334 1.00 6.81 110 GLN B C 1
ATOM 2933 O O . GLN B 1 110 ? 11.465 27.213 48.726 1.00 8.23 110 GLN B O 1
ATOM 2939 N N . VAL B 1 111 ? 12.778 25.360 48.804 1.00 7.03 111 VAL B N 1
ATOM 2940 C CA . VAL B 1 111 ? 12.422 24.914 47.421 1.00 7.31 111 VAL B CA 1
ATOM 2941 C C . VAL B 1 111 ? 10.902 24.752 47.306 1.00 8.01 111 VAL B C 1
ATOM 2942 O O . VAL B 1 111 ? 10.263 25.261 46.372 1.00 8.61 111 VAL B O 1
ATOM 2946 N N . GLU B 1 112 ? 10.305 24.018 48.259 1.00 8.00 112 GLU B N 1
ATOM 2947 C CA . GLU B 1 112 ? 8.858 23.688 48.150 1.00 8.93 112 GLU B CA 1
ATOM 2948 C C . GLU B 1 112 ? 7.984 24.957 48.275 1.00 9.03 112 GLU B C 1
ATOM 2949 O O . GLU B 1 112 ? 6.968 25.072 47.576 1.00 9.96 112 GLU B O 1
ATOM 2955 N N . SER B 1 113 ? 8.346 25.880 49.168 1.00 9.41 113 SER B N 1
ATOM 2956 C CA . SER B 1 113 ? 7.544 27.099 49.336 1.00 9.27 113 SER B CA 1
ATOM 2957 C C . SER B 1 113 ? 7.663 28.027 48.096 1.00 8.72 113 SER B C 1
ATOM 2958 O O . SER B 1 113 ? 6.657 28.612 47.634 1.00 10.21 113 SER B O 1
ATOM 2963 N N . LEU B 1 114 ? 8.870 28.185 47.557 1.00 8.43 114 LEU B N 1
ATOM 2964 C CA . LEU B 1 114 ? 9.099 29.059 46.404 1.00 8.77 114 LEU B CA 1
ATOM 2965 C C . LEU B 1 114 ? 8.404 28.493 45.132 1.00 9.30 114 LEU B C 1
ATOM 2966 O O . LEU B 1 114 ? 7.770 29.271 44.355 1.00 8.94 114 LEU B O 1
ATOM 2971 N N . VAL B 1 115 ? 8.503 27.170 44.931 1.00 8.77 115 VAL B N 1
ATOM 2972 C CA . VAL B 1 115 ? 7.832 26.537 43.783 1.00 9.38 115 VAL B CA 1
ATOM 2973 C C . VAL B 1 115 ? 6.303 26.652 43.887 1.00 9.63 115 VAL B C 1
ATOM 2974 O O . VAL B 1 115 ? 5.629 26.997 42.914 1.00 10.29 115 VAL B O 1
ATOM 2978 N N . LYS B 1 116 ? 5.757 26.384 45.074 1.00 10.09 116 LYS B N 1
ATOM 2979 C CA . LYS B 1 116 ? 4.301 26.466 45.265 1.00 10.86 116 LYS B CA 1
ATOM 2980 C C . LYS B 1 116 ? 3.775 27.873 44.879 1.00 10.74 116 LYS B C 1
ATOM 2981 O O . LYS B 1 116 ? 2.714 28.020 44.244 1.00 11.41 116 LYS B O 1
ATOM 2987 N N . GLN B 1 117 ? 4.488 28.909 45.313 1.00 10.38 117 GLN B N 1
ATOM 2988 C CA . GLN B 1 117 ? 4.103 30.287 45.039 1.00 11.64 117 GLN B CA 1
ATOM 2989 C C . GLN B 1 117 ? 4.068 30.580 43.528 1.00 11.53 117 GLN B C 1
ATOM 2990 O O . GLN B 1 117 ? 3.109 31.161 43.016 1.00 13.26 117 GLN B O 1
ATOM 2996 N N . GLN B 1 118 ? 5.110 30.176 42.799 1.00 10.92 118 GLN B N 1
ATOM 2997 C CA . GLN B 1 118 ? 5.147 30.410 41.348 1.00 11.52 118 GLN B CA 1
ATOM 2998 C C . GLN B 1 118 ? 4.082 29.568 40.638 1.00 12.10 118 GLN B C 1
ATOM 2999 O O . GLN B 1 118 ? 3.369 30.053 39.749 1.00 12.36 118 GLN B O 1
ATOM 3005 N N . ALA B 1 119 ? 4.002 28.288 40.984 1.00 11.13 119 ALA B N 1
ATOM 3006 C CA . ALA B 1 119 ? 3.104 27.364 40.259 1.00 12.56 119 ALA B CA 1
ATOM 3007 C C . ALA B 1 119 ? 1.639 27.759 40.378 1.00 13.22 119 ALA B C 1
ATOM 3008 O O . ALA B 1 119 ? 0.866 27.578 39.435 1.00 14.76 119 ALA B O 1
ATOM 3010 N N . SER B 1 120 ? 1.252 28.235 41.556 1.00 13.11 120 SER B N 1
ATOM 3011 C CA . SER B 1 120 ? -0.122 28.663 41.801 1.00 14.56 120 SER B CA 1
ATOM 3012 C C . SER B 1 120 ? -0.525 29.812 40.852 1.00 14.76 120 SER B C 1
ATOM 3013 O O . SER B 1 120 ? -1.684 29.870 40.368 1.00 17.17 120 SER B O 1
ATOM 3018 N N . GLN B 1 121 ? 0.421 30.709 40.568 1.00 14.05 121 GLN B N 1
ATOM 3019 C CA . GLN B 1 121 ? 0.181 31.870 39.714 1.00 14.00 121 GLN B CA 1
ATOM 3020 C C . GLN B 1 121 ? 0.329 31.625 38.216 1.00 13.71 121 GLN B C 1
ATOM 3021 O O . GLN B 1 121 ? -0.325 32.300 37.408 1.00 16.35 121 GLN B O 1
ATOM 3027 N N . TYR B 1 122 ? 1.196 30.689 37.835 1.00 12.97 122 TYR B N 1
ATOM 3028 C CA . TYR B 1 122 ? 1.513 30.413 36.427 1.00 12.30 122 TYR B CA 1
ATOM 3029 C C . TYR B 1 122 ? 1.226 28.928 36.191 1.00 11.87 122 TYR B C 1
ATOM 3030 O O . TYR B 1 122 ? 2.149 28.159 35.945 1.00 11.54 122 TYR B O 1
ATOM 3039 N N . PRO B 1 123 ? -0.040 28.497 36.304 1.00 12.27 123 PRO B N 1
ATOM 3040 C CA . PRO B 1 123 ? -0.365 27.058 36.297 1.00 12.18 123 PRO B CA 1
ATOM 3041 C C . PRO B 1 123 ? -0.102 26.319 34.955 1.00 11.18 123 PRO B C 1
ATOM 3042 O O . PRO B 1 123 ? 0.003 25.086 34.923 1.00 12.94 123 PRO B O 1
ATOM 3046 N N . ASP B 1 124 ? -0.023 27.069 33.854 1.00 10.83 124 ASP B N 1
ATOM 3047 C CA . ASP B 1 124 ? 0.301 26.503 32.527 1.00 11.34 124 ASP B CA 1
ATOM 3048 C C . ASP B 1 124 ? 1.794 26.420 32.252 1.00 11.56 124 ASP B C 1
ATOM 3049 O O . ASP B 1 124 ? 2.187 25.975 31.156 1.00 15.27 124 ASP B O 1
ATOM 3054 N N . TYR B 1 125 ? 2.658 26.804 33.194 1.00 10.06 125 TYR B N 1
ATOM 3055 C CA . TYR B 1 125 ? 4.123 26.731 32.975 1.00 10.21 125 TYR B CA 1
ATOM 3056 C C . TYR B 1 125 ? 4.638 25.369 33.428 1.00 10.08 125 TYR B C 1
ATOM 3057 O O . TYR B 1 125 ? 4.192 24.805 34.465 1.00 11.57 125 TYR B O 1
ATOM 3066 N N . ALA B 1 126 ? 5.611 24.847 32.715 1.00 10.51 126 ALA B N 1
ATOM 3067 C CA . ALA B 1 126 ? 6.337 23.653 33.177 1.00 10.16 126 ALA B CA 1
ATOM 3068 C C . ALA B 1 126 ? 7.224 23.980 34.381 1.00 8.86 126 ALA B C 1
ATOM 3069 O O . ALA B 1 126 ? 7.641 25.147 34.573 1.00 9.96 126 ALA B O 1
ATOM 3071 N N . LEU B 1 127 ? 7.459 22.962 35.219 1.00 8.11 127 LEU B N 1
ATOM 3072 C CA . LEU B 1 127 ? 8.418 23.056 36.333 1.00 8.72 127 LEU B CA 1
ATOM 3073 C C . LEU B 1 127 ? 9.681 22.330 35.924 1.00 7.84 127 LEU B C 1
ATOM 3074 O O . LEU B 1 127 ? 9.762 21.091 35.976 1.00 9.70 127 LEU B O 1
ATOM 3083 N N . THR B 1 128 ? 10.683 23.107 35.528 1.00 7.08 128 THR B N 1
ATOM 3084 C CA . THR B 1 128 ? 11.956 22.568 35.060 1.00 7.79 128 THR B CA 1
ATOM 3085 C C . THR B 1 128 ? 13.012 22.619 36.170 1.00 7.06 128 THR B C 1
ATOM 3086 O O . THR B 1 128 ? 13.113 23.649 36.856 1.00 7.90 128 THR B O 1
ATOM 3090 N N . VAL B 1 129 ? 13.763 21.535 36.361 1.00 6.29 129 VAL B N 1
ATOM 3091 C CA . VAL B 1 129 ? 14.798 21.473 37.405 1.00 6.45 129 VAL B CA 1
ATOM 3092 C C . VAL B 1 129 ? 16.124 21.075 36.728 1.00 6.11 129 VAL B C 1
ATOM 3093 O O . VAL B 1 129 ? 16.161 20.167 35.865 1.00 6.74 129 VAL B O 1
ATOM 3097 N N . THR B 1 130 ? 17.227 21.774 37.089 1.00 5.71 130 THR B N 1
ATOM 3098 C CA . THR B 1 130 ? 18.513 21.527 36.403 1.00 5.76 130 THR B CA 1
ATOM 3099 C C . THR B 1 130 ? 19.695 21.783 37.353 1.00 5.55 130 THR B C 1
ATOM 3100 O O . THR B 1 130 ? 19.582 22.423 38.418 1.00 6.03 130 THR B O 1
ATOM 3104 N N . GLY B 1 131 ? 20.833 21.221 36.963 1.00 6.29 131 GLY B N 1
ATOM 3105 C CA . GLY B 1 131 ? 22.127 21.443 37.646 1.00 6.04 131 GLY B CA 1
ATOM 3106 C C . GLY B 1 131 ? 23.235 20.552 37.085 1.00 5.71 131 GLY B C 1
ATOM 3107 O O . GLY B 1 131 ? 22.973 19.589 36.315 1.00 6.28 131 GLY B O 1
ATOM 3108 N N . HIS B 1 132 ? 24.477 20.880 37.454 1.00 5.85 132 HIS B N 1
ATOM 3109 C CA . HIS B 1 132 ? 25.690 20.137 37.081 1.00 6.06 132 HIS B CA 1
ATOM 3110 C C . HIS B 1 132 ? 26.315 19.420 38.307 1.00 6.06 132 HIS B C 1
ATOM 3111 O O . HIS B 1 132 ? 26.498 20.037 39.368 1.00 6.51 132 HIS B O 1
ATOM 3118 N N . SER B 1 133 ? 26.663 18.136 38.110 1.00 7.14 133 SER B N 1
ATOM 3119 C CA . SER B 1 133 ? 27.446 17.339 39.077 1.00 7.84 133 SER B CA 1
ATOM 3120 C C . SER B 1 133 ? 26.689 17.228 40.433 1.00 7.19 133 SER B C 1
ATOM 3121 O O . SER B 1 133 ? 25.584 16.695 40.430 1.00 7.08 133 SER B O 1
ATOM 3126 N N . LEU B 1 134 ? 27.218 17.697 41.573 1.00 7.40 134 LEU B N 1
ATOM 3127 C CA . LEU B 1 134 ? 26.433 17.725 42.833 1.00 7.11 134 LEU B CA 1
ATOM 3128 C C . LEU B 1 134 ? 25.074 18.395 42.598 1.00 6.84 134 LEU B C 1
ATOM 3129 O O . LEU B 1 134 ? 24.044 17.935 43.161 1.00 7.24 134 LEU B O 1
ATOM 3134 N N . GLY B 1 135 ? 25.052 19.457 41.782 1.00 6.51 135 GLY B N 1
ATOM 3135 C CA . GLY B 1 135 ? 23.816 20.201 41.496 1.00 6.06 135 GLY B CA 1
ATOM 3136 C C . GLY B 1 135 ? 22.826 19.359 40.707 1.00 6.19 135 GLY B C 1
ATOM 3137 O O . GLY B 1 135 ? 21.582 19.574 40.794 1.00 6.40 135 GLY B O 1
ATOM 3138 N N . ALA B 1 136 ? 23.351 18.446 39.859 1.00 6.33 136 ALA B N 1
ATOM 3139 C CA . ALA B 1 136 ? 22.512 17.505 39.087 1.00 5.77 136 ALA B CA 1
ATOM 3140 C C . ALA B 1 136 ? 21.783 16.508 40.003 1.00 6.20 136 ALA B C 1
ATOM 3141 O O . ALA B 1 136 ? 20.615 16.195 39.783 1.00 6.46 136 ALA B O 1
ATOM 3143 N N . SER B 1 137 ? 22.495 15.951 40.997 1.00 6.06 137 SER B N 1
ATOM 3144 C CA . SER B 1 137 ? 21.839 15.036 41.983 1.00 6.54 137 SER B CA 1
ATOM 3145 C C . SER B 1 137 ? 20.809 15.815 42.854 1.00 6.15 137 SER B C 1
ATOM 3146 O O . SER B 1 137 ? 19.720 15.300 43.117 1.00 6.65 137 SER B O 1
ATOM 3149 N N . MET B 1 138 ? 21.138 17.057 43.271 1.00 5.79 138 MET B N 1
ATOM 3150 C CA . MET B 1 138 ? 20.143 17.905 43.943 1.00 6.24 138 MET B CA 1
ATOM 3151 C C . MET B 1 138 ? 18.881 18.081 43.073 1.00 6.28 138 MET B C 1
ATOM 3152 O O . MET B 1 138 ? 17.741 18.011 43.557 1.00 6.24 138 MET B O 1
ATOM 3157 N N . ALA B 1 139 ? 19.104 18.335 41.775 1.00 5.82 139 ALA B N 1
ATOM 3158 C CA . ALA B 1 139 ? 17.988 18.495 40.813 1.00 6.10 139 ALA B CA 1
ATOM 3159 C C . ALA B 1 139 ? 17.156 17.194 40.727 1.00 6.02 139 ALA B C 1
ATOM 3160 O O . ALA B 1 139 ? 15.918 17.250 40.657 1.00 6.62 139 ALA B O 1
ATOM 3162 N N . ALA B 1 140 ? 17.808 16.021 40.675 1.00 5.93 140 ALA B N 1
ATOM 3163 C CA . ALA B 1 140 ? 17.088 14.744 40.570 1.00 6.33 140 ALA B CA 1
ATOM 3164 C C . ALA B 1 140 ? 16.203 14.457 41.785 1.00 5.88 140 ALA B C 1
ATOM 3165 O O . ALA B 1 140 ? 15.038 14.062 41.634 1.00 6.33 140 ALA B O 1
ATOM 3167 N N . LEU B 1 141 ? 16.738 14.686 42.990 1.00 6.29 141 LEU B N 1
ATOM 3168 C CA . LEU B 1 141 ? 15.918 14.489 44.237 1.00 6.27 141 LEU B CA 1
ATOM 3169 C C . LEU B 1 141 ? 14.725 15.469 44.272 1.00 6.29 141 LEU B C 1
ATOM 3170 O O . LEU B 1 141 ? 13.585 15.088 44.608 1.00 7.02 141 LEU B O 1
ATOM 3175 N N . THR B 1 142 ? 14.998 16.733 43.914 1.00 6.33 142 THR B N 1
ATOM 3176 C CA . THR B 1 142 ? 13.947 17.779 43.879 1.00 6.53 142 THR B CA 1
ATOM 3177 C C . THR B 1 142 ? 12.838 17.408 42.857 1.00 5.83 142 THR B C 1
ATOM 3178 O O . THR B 1 142 ? 11.636 17.474 43.168 1.00 6.38 142 THR B O 1
ATOM 3182 N N . ALA B 1 143 ? 13.253 17.039 41.640 1.00 5.71 143 ALA B N 1
ATOM 3183 C CA . ALA B 1 143 ? 12.292 16.704 40.589 1.00 6.11 143 ALA B CA 1
ATOM 3184 C C . ALA B 1 143 ? 11.453 15.463 40.971 1.00 6.47 143 ALA B C 1
ATOM 3185 O O . ALA B 1 143 ? 10.245 15.389 40.688 1.00 6.86 143 ALA B O 1
ATOM 3187 N N . ALA B 1 144 ? 12.087 14.478 41.608 1.00 6.65 144 ALA B N 1
ATOM 3188 C CA . ALA B 1 144 ? 11.331 13.315 42.107 1.00 7.46 144 ALA B CA 1
ATOM 3189 C C . ALA B 1 144 ? 10.214 13.755 43.043 1.00 7.17 144 ALA B C 1
ATOM 3190 O O . ALA B 1 144 ? 9.034 13.374 42.864 1.00 7.44 144 ALA B O 1
ATOM 3192 N N . GLN B 1 145 ? 10.545 14.593 44.028 1.00 6.83 145 GLN B N 1
ATOM 3193 C CA . GLN B 1 145 ? 9.538 15.116 44.964 1.00 7.24 145 GLN B CA 1
ATOM 3194 C C . GLN B 1 145 ? 8.405 15.905 44.247 1.00 7.28 145 GLN B C 1
ATOM 3195 O O . GLN B 1 145 ? 7.210 15.695 44.493 1.00 8.05 145 GLN B O 1
ATOM 3201 N N . LEU B 1 146 ? 8.777 16.838 43.366 1.00 6.64 146 LEU B N 1
ATOM 3202 C CA . LEU B 1 146 ? 7.765 17.691 42.681 1.00 7.29 146 LEU B CA 1
ATOM 3203 C C . LEU B 1 146 ? 6.824 16.865 41.820 1.00 7.21 146 LEU B C 1
ATOM 3204 O O . LEU B 1 146 ? 5.611 17.173 41.749 1.00 7.98 146 LEU B O 1
ATOM 3209 N N . SER B 1 147 ? 7.361 15.811 41.177 1.00 7.74 147 SER B N 1
ATOM 3210 C CA . SER B 1 147 ? 6.552 14.985 40.250 1.00 8.17 147 SER B CA 1
ATOM 3211 C C . SER B 1 147 ? 5.345 14.316 40.931 1.00 8.35 147 SER B C 1
ATOM 3212 O O . SER B 1 147 ? 4.354 13.975 40.239 1.00 9.22 147 SER B O 1
ATOM 3215 N N . ALA B 1 148 ? 5.407 14.120 42.246 1.00 8.66 148 ALA B N 1
ATOM 3216 C CA . ALA B 1 148 ? 4.318 13.430 42.958 1.00 9.42 148 ALA B CA 1
ATOM 3217 C C . ALA B 1 148 ? 3.019 14.265 43.083 1.00 9.41 148 ALA B C 1
ATOM 3218 O O . ALA B 1 148 ? 1.929 13.679 43.224 1.00 10.83 148 ALA B O 1
ATOM 3220 N N . THR B 1 149 ? 3.106 15.599 43.024 1.00 8.76 149 THR B N 1
ATOM 3221 C CA . THR B 1 149 ? 1.884 16.463 43.175 1.00 9.46 149 THR B CA 1
ATOM 3222 C C . THR B 1 149 ? 1.729 17.576 42.141 1.00 9.49 149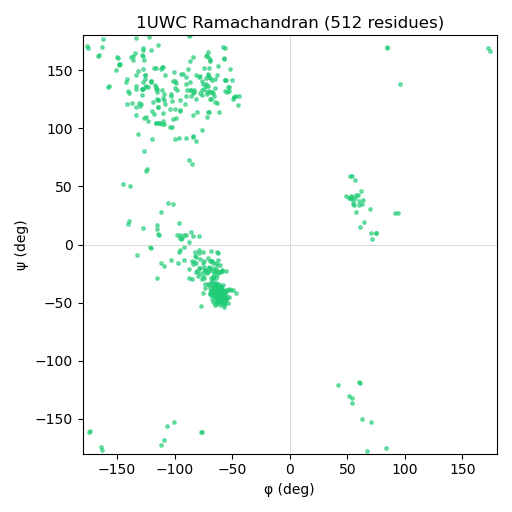 THR B C 1
ATOM 3223 O O . THR B 1 149 ? 0.691 18.253 42.135 1.00 12.01 149 THR B O 1
ATOM 3227 N N . TYR B 1 150 ? 2.742 17.821 41.304 1.00 9.14 150 TYR B N 1
ATOM 3228 C CA . TYR B 1 150 ? 2.648 18.812 40.221 1.00 9.05 150 TYR B CA 1
ATOM 3229 C C . TYR B 1 150 ? 2.667 18.135 38.857 1.00 9.35 150 TYR B C 1
ATOM 3230 O O . TYR B 1 150 ? 3.274 17.086 38.679 1.00 10.43 150 TYR B O 1
ATOM 3239 N N . ASP B 1 151 ? 2.017 18.757 37.874 1.00 10.51 151 ASP B N 1
ATOM 3240 C CA . ASP B 1 151 ? 2.082 18.338 36.433 1.00 11.22 151 ASP B CA 1
ATOM 3241 C C . ASP B 1 151 ? 3.302 19.006 35.726 1.00 9.92 151 ASP B C 1
ATOM 3242 O O . ASP B 1 151 ? 3.820 20.030 36.192 1.00 13.97 151 ASP B O 1
ATOM 3247 N N . ASN B 1 152 ? 3.735 18.398 34.639 1.00 13.12 152 ASN B N 1
ATOM 3248 C CA . ASN B 1 152 ? 4.640 18.984 33.749 1.00 12.64 152 ASN B CA 1
ATOM 3249 C C . ASN B 1 152 ? 5.977 19.287 34.387 1.00 11.26 152 ASN B C 1
ATOM 3250 O O . ASN B 1 152 ? 6.539 20.380 34.185 1.00 13.06 152 ASN B O 1
ATOM 3255 N N . VAL B 1 153 ? 6.512 18.321 35.127 1.00 9.24 153 VAL B N 1
ATOM 3256 C CA . VAL B 1 153 ? 7.877 18.430 35.665 1.00 9.09 153 VAL B CA 1
ATOM 3257 C C . VAL B 1 153 ? 8.901 17.868 34.660 1.00 8.73 153 VAL B C 1
ATOM 3258 O O . VAL B 1 153 ? 8.709 16.769 34.101 1.00 9.55 153 VAL B O 1
ATOM 3262 N N . ARG B 1 154 ? 9.979 18.624 34.438 1.00 7.53 154 ARG B N 1
ATOM 3263 C CA . ARG B 1 154 ? 11.044 18.261 33.495 1.00 8.76 154 ARG B CA 1
ATOM 3264 C C . ARG B 1 154 ? 12.381 18.301 34.235 1.00 7.65 154 ARG B C 1
ATOM 3265 O O . ARG B 1 154 ? 12.569 19.188 35.089 1.00 9.10 154 ARG B O 1
ATOM 3273 N N . LEU B 1 155 ? 13.308 17.430 33.882 1.00 6.41 155 LEU B N 1
ATOM 3274 C CA . LEU B 1 155 ? 14.631 17.280 34.584 1.00 6.56 155 LEU B CA 1
ATOM 3275 C C . LEU B 1 155 ? 15.731 17.228 33.519 1.00 5.99 155 LEU B C 1
ATOM 3276 O O . LEU B 1 155 ? 15.763 16.295 32.677 1.00 6.87 155 LEU B O 1
ATOM 3281 N N . TYR B 1 156 ? 16.649 18.208 33.573 1.00 5.77 156 TYR B N 1
ATOM 3282 C CA . TYR B 1 156 ? 17.849 18.263 32.706 1.00 6.14 156 TYR B CA 1
ATOM 3283 C C . TYR B 1 156 ? 19.091 18.194 33.613 1.00 6.39 156 TYR B C 1
ATOM 3284 O O . TYR B 1 156 ? 19.329 19.151 34.383 1.00 6.75 156 TYR B O 1
ATOM 3293 N N . THR B 1 157 ? 19.863 17.105 33.558 1.00 6.43 157 THR B N 1
ATOM 3294 C CA . THR B 1 157 ? 21.078 17.008 34.390 1.00 6.31 157 THR B CA 1
ATOM 3295 C C . THR B 1 157 ? 22.333 16.937 33.524 1.00 5.93 157 THR B C 1
ATOM 3296 O O . THR B 1 157 ? 22.297 16.444 32.380 1.00 6.55 157 THR B O 1
ATOM 3300 N N . PHE B 1 158 ? 23.459 17.425 34.075 1.00 5.94 158 PHE B N 1
ATOM 3301 C CA . PHE B 1 158 ? 24.753 17.454 33.378 1.00 6.04 158 PHE B CA 1
ATOM 3302 C C . PHE B 1 158 ? 25.827 16.823 34.285 1.00 6.15 158 PHE B C 1
ATOM 3303 O O . PHE B 1 158 ? 26.035 17.297 35.408 1.00 6.75 158 PHE B O 1
ATOM 3311 N N . GLY B 1 159 ? 26.493 15.756 33.826 1.00 6.16 159 GLY B N 1
ATOM 3312 C CA . GLY B 1 159 ? 27.540 15.118 34.648 1.00 7.04 159 GLY B CA 1
ATOM 3313 C C . GLY B 1 159 ? 27.033 14.580 35.983 1.00 6.66 159 GLY B C 1
ATOM 3314 O O . GLY B 1 159 ? 27.754 14.611 37.007 1.00 7.71 159 GLY B O 1
ATOM 3315 N N . GLU B 1 160 ? 25.804 14.033 35.975 1.00 6.20 160 GLU B N 1
ATOM 3316 C CA . GLU B 1 160 ? 25.149 13.554 37.228 1.00 6.25 160 GLU B CA 1
ATOM 3317 C C . GLU B 1 160 ? 25.823 12.261 37.751 1.00 6.09 160 GLU B C 1
ATOM 3318 O O . GLU B 1 160 ? 25.958 11.258 36.999 1.00 6.45 160 GLU B O 1
ATOM 3324 N N . PRO B 1 161 ? 26.154 12.229 39.050 1.00 5.97 161 PRO B N 1
ATOM 3325 C CA . PRO B 1 161 ? 26.477 10.951 39.760 1.00 6.56 161 PRO B CA 1
ATOM 3326 C C . PRO B 1 161 ? 25.310 9.930 39.639 1.00 6.35 161 PRO B C 1
ATOM 3327 O O . PRO B 1 161 ? 24.171 10.289 39.265 1.00 7.29 161 PRO B O 1
ATOM 3331 N N . ARG B 1 162 ? 25.575 8.678 40.035 1.00 6.64 162 ARG B N 1
ATOM 3332 C CA . ARG B 1 162 ? 24.454 7.761 40.299 1.00 6.41 162 ARG B CA 1
ATOM 3333 C C . ARG B 1 162 ? 23.765 8.257 41.583 1.00 6.79 162 ARG B C 1
ATOM 3334 O O . ARG B 1 162 ? 24.333 8.210 42.692 1.00 7.84 162 ARG B O 1
ATOM 3342 N N . SER B 1 163 ? 22.507 8.722 41.450 1.00 6.78 163 SER B N 1
ATOM 3343 C CA . SER B 1 163 ? 21.861 9.452 42.553 1.00 6.79 163 SER B CA 1
ATOM 3344 C C . SER B 1 163 ? 21.188 8.535 43.603 1.00 7.08 163 SER B C 1
ATOM 3345 O O . SER B 1 163 ? 20.864 8.979 44.717 1.00 7.14 163 SER B O 1
ATOM 3348 N N . GLY B 1 164 ? 21.006 7.241 43.279 1.00 7.54 164 GLY B N 1
ATOM 3349 C CA . GLY B 1 164 ? 20.399 6.290 44.225 1.00 7.35 164 GLY B CA 1
ATOM 3350 C C . GLY B 1 164 ? 20.447 4.850 43.707 1.00 7.58 164 GLY B C 1
ATOM 3351 O O . GLY B 1 164 ? 21.237 4.533 42.800 1.00 8.08 164 GLY B O 1
ATOM 3352 N N . ASN B 1 165 ? 19.581 3.992 44.275 1.00 7.64 165 ASN B N 1
ATOM 3353 C CA . ASN B 1 165 ? 19.545 2.558 43.956 1.00 8.03 165 ASN B CA 1
ATOM 3354 C C . ASN B 1 165 ? 18.642 2.285 42.735 1.00 7.52 165 ASN B C 1
ATOM 3355 O O . ASN B 1 165 ? 18.058 3.188 42.114 1.00 7.68 165 ASN B O 1
ATOM 3360 N N . GLN B 1 166 ? 18.539 1.005 42.357 1.00 8.57 166 GLN B N 1
ATOM 3361 C CA . GLN B 1 166 ? 17.679 0.636 41.198 1.00 8.29 166 GLN B CA 1
ATOM 3362 C C . GLN B 1 166 ? 16.197 0.915 41.489 1.00 7.96 166 GLN B C 1
ATOM 3363 O O . GLN B 1 166 ? 15.466 1.307 40.569 1.00 8.93 166 GLN B O 1
ATOM 3369 N N . ALA B 1 167 ? 15.727 0.733 42.733 1.00 8.20 167 ALA B N 1
ATOM 3370 C CA . ALA B 1 167 ? 14.342 1.079 43.036 1.00 8.50 167 ALA B CA 1
ATOM 3371 C C . ALA B 1 167 ? 14.030 2.578 42.711 1.00 7.74 167 ALA B C 1
ATOM 3372 O O . ALA B 1 167 ? 12.966 2.896 42.148 1.00 8.27 167 ALA B O 1
ATOM 3374 N N . PHE B 1 168 ? 14.952 3.467 43.060 1.00 7.28 168 PHE B N 1
ATOM 3375 C CA . PHE B 1 168 ? 14.804 4.911 42.766 1.00 7.78 168 PHE B CA 1
ATOM 3376 C C . PHE B 1 168 ? 14.836 5.166 41.243 1.00 7.58 168 PHE B C 1
ATOM 3377 O O . PHE B 1 168 ? 14.015 5.960 40.719 1.00 8.27 168 PHE B O 1
ATOM 3385 N N . ALA B 1 169 ? 15.746 4.484 40.522 1.00 7.78 169 ALA B N 1
ATOM 3386 C CA . ALA B 1 169 ? 15.797 4.623 39.034 1.00 8.50 169 ALA B CA 1
ATOM 3387 C C . ALA B 1 169 ? 14.493 4.149 38.388 1.00 8.57 169 ALA B C 1
ATOM 3388 O O . ALA B 1 169 ? 13.968 4.843 37.506 1.00 9.34 169 ALA B O 1
ATOM 3390 N N . SER B 1 170 ? 13.954 3.000 38.810 1.00 8.62 170 SER B N 1
ATOM 3391 C CA . SER B 1 170 ? 12.681 2.504 38.260 1.00 9.22 170 SER B CA 1
ATOM 3392 C C . SER B 1 170 ? 11.535 3.494 38.511 1.00 8.81 170 SER B C 1
ATOM 3393 O O . SER B 1 170 ? 10.696 3.742 37.622 1.00 9.51 170 SER B O 1
ATOM 3396 N N . TYR B 1 171 ? 11.480 4.046 39.720 1.00 8.63 171 TYR B N 1
ATOM 3397 C CA . TYR B 1 171 ? 10.473 5.061 40.037 1.00 9.07 171 TYR B CA 1
ATOM 3398 C C . TYR B 1 171 ? 10.570 6.304 39.117 1.00 9.04 171 TYR B C 1
ATOM 3399 O O . TYR B 1 171 ? 9.558 6.772 38.555 1.00 8.88 171 TYR B O 1
ATOM 3408 N N . MET B 1 172 ? 11.787 6.831 38.982 1.00 8.38 172 MET B N 1
ATOM 3409 C CA . MET B 1 172 ? 12.013 7.996 38.106 1.00 8.80 172 MET B CA 1
ATOM 3410 C C . MET B 1 172 ? 11.669 7.701 36.646 1.00 8.41 172 MET B C 1
ATOM 3411 O O . MET B 1 172 ? 11.070 8.555 35.936 1.00 9.14 172 MET B O 1
ATOM 3420 N N . ASN B 1 173 ? 11.987 6.484 36.208 1.00 8.26 173 ASN B N 1
ATOM 3421 C CA . ASN B 1 173 ? 11.708 6.114 34.815 1.00 8.30 173 ASN B CA 1
ATOM 3422 C C . ASN B 1 173 ? 10.190 6.136 34.515 1.00 9.01 173 ASN B C 1
ATOM 3423 O O . ASN B 1 173 ? 9.755 6.603 33.447 1.00 9.59 173 ASN B O 1
ATOM 3428 N N . ASP B 1 174 ? 9.387 5.639 35.465 1.00 8.90 174 ASP B N 1
ATOM 3429 C CA . ASP B 1 174 ? 7.915 5.698 35.303 1.00 9.26 174 ASP B CA 1
ATOM 3430 C C . ASP B 1 174 ? 7.403 7.146 35.379 1.00 9.35 174 ASP B C 1
ATOM 3431 O O . ASP B 1 174 ? 6.587 7.550 34.534 1.00 11.69 174 ASP B O 1
ATOM 3436 N N . ALA B 1 175 ? 7.906 7.936 36.342 1.00 8.92 175 ALA B N 1
ATOM 3437 C CA . ALA B 1 175 ? 7.397 9.290 36.569 1.00 9.80 175 ALA B CA 1
ATOM 3438 C C . ALA B 1 175 ? 7.762 10.272 35.451 1.00 9.80 175 ALA B C 1
ATOM 3439 O O . ALA B 1 175 ? 7.096 11.306 35.316 1.00 11.74 175 ALA B O 1
ATOM 3441 N N . PHE B 1 176 ? 8.816 9.974 34.690 1.00 8.34 176 PHE B N 1
ATOM 3442 C CA . PHE B 1 176 ? 9.332 10.870 33.644 1.00 8.42 176 PHE B CA 1
ATOM 3443 C C . PHE B 1 176 ? 9.198 10.275 32.220 1.00 8.27 176 PHE B C 1
ATOM 3444 O O . PHE B 1 176 ? 9.793 10.797 31.261 1.00 8.78 176 PHE B O 1
ATOM 3452 N N . GLN B 1 177 ? 8.417 9.189 32.059 1.00 8.81 177 GLN B N 1
ATOM 3453 C CA . GLN B 1 177 ? 8.109 8.628 30.729 1.00 9.49 177 GLN B CA 1
ATOM 3454 C C . GLN B 1 177 ? 9.375 8.256 29.955 1.00 8.61 177 GLN B C 1
ATOM 3455 O O . GLN B 1 177 ? 9.458 8.460 28.739 1.00 8.67 177 GLN B O 1
ATOM 3458 N N . VAL B 1 178 ? 10.339 7.634 30.640 1.00 8.49 178 VAL B N 1
ATOM 3459 C CA . VAL B 1 178 ? 11.655 7.359 30.074 1.00 9.02 178 VAL B CA 1
ATOM 3460 C C . VAL B 1 178 ? 11.674 6.192 29.063 1.00 9.43 178 VAL B C 1
ATOM 3461 O O . VAL B 1 178 ? 12.631 6.075 28.259 1.00 10.61 178 VAL B O 1
ATOM 3465 N N . SER B 1 179 ? 10.632 5.355 29.042 1.00 9.90 179 SER B N 1
ATOM 3466 C CA . SER B 1 179 ? 10.623 4.159 28.160 1.00 10.64 179 SER B CA 1
ATOM 3467 C C . SER B 1 179 ? 10.739 4.457 26.653 1.00 11.63 179 SER B C 1
ATOM 3468 O O . SER B 1 179 ? 11.039 3.538 25.883 1.00 13.68 179 SER B O 1
ATOM 3471 N N . SER B 1 180 ? 10.472 5.698 26.236 1.00 9.88 180 SER B N 1
ATOM 3472 C CA . SER B 1 180 ? 10.714 6.121 24.840 1.00 10.32 180 SER B CA 1
ATOM 3473 C C . SER B 1 180 ? 11.438 7.485 24.789 1.00 9.80 180 SER B C 1
ATOM 3474 O O . SER B 1 180 ? 11.002 8.417 25.483 1.00 9.76 180 SER B O 1
ATOM 3477 N N . PRO B 1 181 ? 12.483 7.640 23.962 1.00 10.91 181 PRO B N 1
ATOM 3478 C CA . PRO B 1 181 ? 13.046 8.990 23.795 1.00 11.10 181 PRO B CA 1
ATOM 3479 C C . PRO B 1 181 ? 12.046 10.057 23.279 1.00 10.24 181 PRO B C 1
ATOM 3480 O O . PRO B 1 181 ? 12.234 11.261 23.504 1.00 11.14 181 PRO B O 1
ATOM 3484 N N . GLU B 1 182 ? 10.966 9.624 22.605 1.00 10.58 182 GLU B N 1
ATOM 3485 C CA . GLU B 1 182 ? 9.947 10.549 22.101 1.00 11.28 182 GLU B CA 1
ATOM 3486 C C . GLU B 1 182 ? 9.087 11.144 23.222 1.00 11.01 182 GLU B C 1
ATOM 3487 O O . GLU B 1 182 ? 8.513 12.239 23.053 1.00 13.48 182 GLU B O 1
ATOM 3497 N N . THR B 1 183 ? 9.012 10.439 24.359 1.00 9.68 183 THR B N 1
ATOM 3498 C CA . THR B 1 183 ? 8.224 10.908 25.511 1.00 9.57 183 THR B CA 1
ATOM 3499 C C . THR B 1 183 ? 9.042 11.384 26.722 1.00 8.96 183 THR B C 1
ATOM 3500 O O . THR B 1 183 ? 8.470 12.050 27.617 1.00 9.53 183 THR B O 1
ATOM 3504 N N . THR B 1 184 ? 10.327 11.010 26.826 1.00 8.50 184 THR B N 1
ATOM 3505 C CA . THR B 1 184 ? 11.042 11.289 28.061 1.00 8.12 184 THR B CA 1
ATOM 3506 C C . THR B 1 184 ? 11.007 12.781 28.447 1.00 7.35 184 THR B C 1
ATOM 3507 O O . THR B 1 184 ? 11.143 13.680 27.589 1.00 8.61 184 THR B O 1
ATOM 3511 N N . GLN B 1 185 ? 10.874 12.999 29.751 1.00 7.24 185 GLN B N 1
ATOM 3512 C CA . GLN B 1 185 ? 10.991 14.309 30.397 1.00 8.54 185 GLN B CA 1
ATOM 3513 C C . GLN B 1 185 ? 12.210 14.376 31.329 1.00 7.50 185 GLN B C 1
ATOM 3514 O O . GLN B 1 185 ? 12.381 15.378 32.048 1.00 8.09 185 GLN B O 1
ATOM 3520 N N . TYR B 1 186 ? 13.072 13.345 31.270 1.00 7.00 186 TYR B N 1
ATOM 3521 C CA . TYR B 1 186 ? 14.350 13.253 32.041 1.00 6.95 186 TYR B CA 1
ATOM 3522 C C . TYR B 1 186 ? 15.478 13.054 31.017 1.00 6.86 186 TYR B C 1
ATOM 3523 O O . TYR B 1 186 ? 15.598 11.989 30.365 1.00 6.95 186 TYR B O 1
ATOM 3532 N N . PHE B 1 187 ? 16.247 14.147 30.837 1.00 6.37 187 PHE B N 1
ATOM 3533 C CA . PHE B 1 187 ? 17.396 14.233 29.896 1.00 6.29 187 PHE B CA 1
ATOM 3534 C C . PHE B 1 187 ? 18.687 14.151 30.762 1.00 6.16 187 PHE B C 1
ATOM 3535 O O . PHE B 1 187 ? 19.046 15.169 31.401 1.00 6.94 187 PHE B O 1
ATOM 3543 N N . ARG B 1 188 ? 19.341 12.975 30.809 1.00 6.08 188 ARG B N 1
ATOM 3544 C CA . ARG B 1 188 ? 20.545 12.748 31.638 1.00 6.81 188 ARG B CA 1
ATOM 3545 C C . ARG B 1 188 ? 21.779 12.946 30.715 1.00 6.29 188 ARG B C 1
ATOM 3546 O O . ARG B 1 188 ? 22.217 12.012 30.011 1.00 6.63 188 ARG B O 1
ATOM 3554 N N . VAL B 1 189 ? 22.290 14.180 30.667 1.00 6.01 189 VAL B N 1
ATOM 3555 C CA . VAL B 1 189 ? 23.338 14.544 29.706 1.00 6.89 189 VAL B CA 1
ATOM 3556 C C . VAL B 1 189 ? 24.746 14.218 30.258 1.00 6.08 189 VAL B C 1
ATOM 3557 O O . VAL B 1 189 ? 25.066 14.587 31.400 1.00 6.06 189 VAL B O 1
ATOM 3561 N N . THR B 1 190 ? 25.571 13.577 29.416 1.00 5.60 190 THR B N 1
ATOM 3562 C CA . THR B 1 190 ? 26.948 13.201 29.757 1.00 6.24 190 THR B CA 1
ATOM 3563 C C . THR B 1 190 ? 27.868 13.746 28.654 1.00 6.05 190 THR B C 1
ATOM 3564 O O . THR B 1 190 ? 27.409 14.150 27.542 1.00 6.58 190 THR B O 1
ATOM 3568 N N . HIS B 1 191 ? 29.184 13.712 28.893 1.00 6.90 191 HIS B N 1
ATOM 3569 C CA . HIS B 1 191 ? 30.202 14.238 27.956 1.00 6.80 191 HIS B CA 1
ATOM 3570 C C . HIS B 1 191 ? 31.432 13.316 27.932 1.00 7.34 191 HIS B C 1
ATOM 3571 O O . HIS B 1 191 ? 32.070 13.122 28.994 1.00 7.36 191 HIS B O 1
ATOM 3578 N N . SER B 1 192 ? 31.774 12.782 26.745 1.00 7.12 192 SER B N 1
ATOM 3579 C CA . SER B 1 192 ? 33.055 12.138 26.526 1.00 7.99 192 SER B CA 1
ATOM 3580 C C . SER B 1 192 ? 33.284 11.080 27.642 1.00 6.55 192 SER B C 1
ATOM 3581 O O . SER B 1 192 ? 32.417 10.188 27.886 1.00 7.43 192 SER B O 1
ATOM 3584 N N . ASN B 1 193 ? 34.470 11.120 28.282 1.00 7.14 193 ASN B N 1
ATOM 3585 C CA . ASN B 1 193 ? 34.820 10.181 29.372 1.00 7.37 193 ASN B CA 1
ATOM 3586 C C . ASN B 1 193 ? 34.681 10.828 30.778 1.00 7.21 193 ASN B C 1
ATOM 3587 O O . ASN B 1 193 ? 35.474 10.478 31.693 1.00 7.57 193 ASN B O 1
ATOM 3592 N N . ASP B 1 194 ? 33.695 11.721 30.967 1.00 6.83 194 ASP B N 1
ATOM 3593 C CA . ASP B 1 194 ? 33.430 12.279 32.319 1.00 7.32 194 ASP B CA 1
ATOM 3594 C C . ASP B 1 194 ? 33.462 11.146 33.364 1.00 7.17 194 ASP B C 1
ATOM 3595 O O . ASP B 1 194 ? 32.765 10.133 33.212 1.00 7.48 194 ASP B O 1
ATOM 3600 N N . GLY B 1 195 ? 34.247 11.308 34.436 1.00 6.42 195 GLY B N 1
ATOM 3601 C CA . GLY B 1 195 ? 34.360 10.257 35.466 1.00 7.13 195 GLY B CA 1
ATOM 3602 C C . GLY B 1 195 ? 33.195 10.242 36.464 1.00 7.34 195 GLY B C 1
ATOM 3603 O O . GLY B 1 195 ? 32.971 9.218 37.155 1.00 8.23 195 GLY B O 1
ATOM 3604 N N . ILE B 1 196 ? 32.481 11.366 36.626 1.00 7.01 196 ILE B N 1
ATOM 3605 C CA . ILE B 1 196 ? 31.498 11.471 37.719 1.00 7.31 196 ILE B CA 1
ATOM 3606 C C . ILE B 1 196 ? 30.243 10.595 37.491 1.00 6.88 196 ILE B C 1
ATOM 3607 O O . ILE B 1 196 ? 29.741 10.012 38.484 1.00 7.42 196 ILE B O 1
ATOM 3612 N N . PRO B 1 197 ? 29.748 10.381 36.249 1.00 6.77 197 PRO B N 1
ATOM 3613 C CA . PRO B 1 197 ? 28.658 9.379 36.019 1.00 7.16 197 PRO B CA 1
ATOM 3614 C C . PRO B 1 197 ? 29.058 7.939 36.373 1.00 6.90 197 PRO B C 1
ATOM 3615 O O . PRO B 1 197 ? 28.174 7.065 36.355 1.00 8.52 197 PRO B O 1
ATOM 3619 N N . ASN B 1 198 ? 30.335 7.667 36.704 1.00 7.58 198 ASN B N 1
ATOM 3620 C CA . ASN B 1 198 ? 30.750 6.332 37.188 1.00 7.67 198 ASN B CA 1
ATOM 3621 C C . ASN B 1 198 ? 30.784 6.183 38.726 1.00 7.54 198 ASN B C 1
ATOM 3622 O O . ASN B 1 198 ? 31.231 5.123 39.217 1.00 8.21 198 ASN B O 1
ATOM 3627 N N . LEU B 1 199 ? 30.350 7.222 39.441 1.00 7.22 199 LEU B N 1
ATOM 3628 C CA . LEU B 1 199 ? 30.407 7.251 40.903 1.00 7.10 199 LEU B CA 1
ATOM 3629 C C . LEU B 1 199 ? 29.027 7.547 41.524 1.00 7.24 199 LEU B C 1
ATOM 3630 O O . LEU B 1 199 ? 28.267 8.373 40.959 1.00 7.31 199 LEU B O 1
ATOM 3635 N N . PRO B 1 200 ? 28.708 6.965 42.694 1.00 7.04 200 PRO B N 1
ATOM 3636 C CA . PRO B 1 200 ? 29.435 5.809 43.273 1.00 8.12 200 PRO B CA 1
ATOM 3637 C C . PRO B 1 200 ? 29.454 4.607 42.309 1.00 8.57 200 PRO B C 1
ATOM 3638 O O . PRO B 1 200 ? 28.611 4.520 41.388 1.00 8.52 200 PRO B O 1
ATOM 3642 N N . PRO B 1 201 ? 30.400 3.676 42.496 1.00 9.37 201 PRO B N 1
ATOM 3643 C CA . PRO B 1 201 ? 30.419 2.451 41.656 1.00 11.00 201 PRO B CA 1
ATOM 3644 C C . PRO B 1 201 ? 29.097 1.696 41.743 1.00 10.33 201 PRO B C 1
ATOM 3645 O O . PRO B 1 201 ? 28.503 1.596 42.815 1.00 10.88 201 PRO B O 1
ATOM 3649 N N . ALA B 1 202 ? 28.641 1.147 40.617 1.00 10.80 202 ALA B N 1
ATOM 3650 C CA . ALA B 1 202 ? 27.367 0.448 40.551 1.00 11.96 202 ALA B CA 1
ATOM 3651 C C . ALA B 1 202 ? 27.290 -0.685 41.576 1.00 12.65 202 ALA B C 1
ATOM 3652 O O . ALA B 1 202 ? 26.235 -0.928 42.211 1.00 14.03 202 ALA B O 1
ATOM 3654 N N . GLU B 1 203 ? 28.403 -1.389 41.741 1.00 13.42 203 GLU B N 1
ATOM 3655 C CA . GLU B 1 203 ? 28.428 -2.556 42.611 1.00 13.80 203 GLU B CA 1
ATOM 3656 C C . GLU B 1 203 ? 28.277 -2.231 44.113 1.00 13.32 203 GLU B C 1
ATOM 3657 O O . GLU B 1 203 ? 28.139 -3.165 44.907 1.00 15.33 203 GLU B O 1
ATOM 3663 N N . GLN B 1 204 ? 28.249 -0.941 44.507 1.00 13.12 204 GLN B N 1
ATOM 3664 C CA . GLN B 1 204 ? 27.845 -0.528 45.860 1.00 13.06 204 GLN B CA 1
ATOM 3665 C C . GLN B 1 204 ? 26.307 -0.361 46.008 1.00 12.46 204 GLN B C 1
ATOM 3666 O O . GLN B 1 204 ? 25.829 0.141 47.039 1.00 15.01 204 GLN B O 1
ATOM 3672 N N . GLY B 1 205 ? 25.546 -0.799 45.013 1.00 12.29 205 GLY B N 1
ATOM 3673 C CA . GLY B 1 205 ? 24.095 -0.775 45.054 1.00 12.42 205 GLY B CA 1
ATOM 3674 C C . GLY B 1 205 ? 23.487 0.476 44.418 1.00 11.47 205 GLY B C 1
ATOM 3675 O O . GLY B 1 205 ? 22.391 0.890 44.812 1.00 12.26 205 GLY B O 1
ATOM 3676 N N . TYR B 1 206 ? 24.202 1.084 43.463 1.00 10.13 206 TYR B N 1
ATOM 3677 C CA . TYR B 1 206 ? 23.773 2.318 42.773 1.00 9.15 206 TYR B CA 1
ATOM 3678 C C . TYR B 1 206 ? 23.427 2.071 41.304 1.00 9.15 206 TYR B C 1
ATOM 3679 O O . TYR B 1 206 ? 23.973 1.150 40.666 1.00 11.25 206 TYR B O 1
ATOM 3688 N N . ALA B 1 207 ? 22.531 2.903 40.763 1.00 8.85 207 ALA B N 1
ATOM 3689 C CA . ALA B 1 207 ? 22.024 2.789 39.383 1.00 8.51 207 ALA B CA 1
ATOM 3690 C C . ALA B 1 207 ? 21.692 4.196 38.836 1.00 8.48 207 ALA B C 1
ATOM 3691 O O . ALA B 1 207 ? 21.412 5.128 39.634 1.00 10.70 207 ALA B O 1
ATOM 3693 N N . HIS B 1 208 ? 21.709 4.363 37.510 1.00 8.21 208 HIS B N 1
ATOM 3694 C CA . HIS B 1 208 ? 21.128 5.537 36.865 1.00 8.74 208 HIS B CA 1
ATOM 3695 C C . HIS B 1 208 ? 19.751 5.219 36.295 1.00 9.37 208 HIS B C 1
ATOM 3696 O O . HIS B 1 208 ? 19.543 4.078 35.829 1.00 11.98 208 HIS B O 1
ATOM 3703 N N . GLY B 1 209 ? 18.867 6.212 36.279 1.00 9.29 209 GLY B N 1
ATOM 3704 C CA . GLY B 1 209 ? 17.672 6.252 35.423 1.00 9.85 209 GLY B CA 1
ATOM 3705 C C . GLY B 1 209 ? 17.833 7.321 34.325 1.00 9.39 209 GLY B C 1
ATOM 3706 O O . GLY B 1 209 ? 18.943 7.828 34.052 1.00 10.22 209 GLY B O 1
ATOM 3707 N N . GLY B 1 210 ? 16.729 7.632 33.636 1.00 9.06 210 GLY B N 1
ATOM 3708 C CA . GLY B 1 210 ? 16.733 8.592 32.544 1.00 8.30 210 GLY B CA 1
ATOM 3709 C C . GLY B 1 210 ? 17.143 7.998 31.201 1.00 8.00 210 GLY B C 1
ATOM 3710 O O . GLY B 1 210 ? 17.585 6.845 31.087 1.00 9.55 210 GLY B O 1
ATOM 3711 N N . VAL B 1 211 ? 16.950 8.811 30.157 1.00 7.29 211 VAL B N 1
ATOM 3712 C CA . VAL B 1 211 ? 17.578 8.575 28.851 1.00 7.33 211 VAL B CA 1
ATOM 3713 C C . VAL B 1 211 ? 18.920 9.315 28.863 1.00 7.22 211 VAL B C 1
ATOM 3714 O O . VAL B 1 211 ? 18.941 10.522 29.213 1.00 7.60 211 VAL B O 1
ATOM 3718 N N . GLU B 1 212 ? 20.032 8.632 28.524 1.00 6.53 212 GLU B N 1
ATOM 3719 C CA . GLU B 1 212 ? 21.351 9.287 28.478 1.00 6.93 212 GLU B CA 1
ATOM 3720 C C . GLU B 1 212 ? 21.518 10.009 27.115 1.00 6.78 212 GLU B C 1
ATOM 3721 O O . GLU B 1 212 ? 21.274 9.394 26.030 1.00 7.83 212 GLU B O 1
ATOM 3727 N N . TYR B 1 213 ? 21.945 11.281 27.145 1.00 6.80 213 TYR B N 1
ATOM 3728 C CA . TYR B 1 213 ? 22.296 12.057 25.940 1.00 6.65 213 TYR B CA 1
ATOM 3729 C C . TYR B 1 213 ? 23.808 12.304 26.048 1.00 7.00 213 TYR B C 1
ATOM 3730 O O . TYR B 1 213 ? 24.255 13.135 26.856 1.00 6.93 213 TYR B O 1
ATOM 3739 N N . TRP B 1 214 ? 24.581 11.559 25.244 1.00 6.31 214 TRP B N 1
ATOM 3740 C CA . TRP B 1 214 ? 26.055 11.476 25.369 1.00 7.00 214 TRP B CA 1
ATOM 3741 C C . TRP B 1 214 ? 26.710 12.362 24.306 1.00 6.12 214 TRP B C 1
ATOM 3742 O O . TRP B 1 214 ? 26.693 12.076 23.091 1.00 6.69 214 TRP B O 1
ATOM 3753 N N . SER B 1 215 ? 27.280 13.480 24.766 1.00 6.70 215 SER B N 1
ATOM 3754 C CA . SER B 1 215 ? 28.006 14.429 23.902 1.00 6.44 215 SER B CA 1
ATOM 3755 C C . SER B 1 215 ? 29.429 13.935 23.625 1.00 7.11 215 SER B C 1
ATOM 3756 O O . SER B 1 215 ? 30.271 13.891 24.526 1.00 7.37 215 SER B O 1
ATOM 3759 N N . VAL B 1 216 ? 29.702 13.602 22.363 1.00 7.58 216 VAL B N 1
ATOM 3760 C CA . VAL B 1 216 ? 31.012 13.206 21.859 1.00 7.82 216 VAL B CA 1
ATOM 3761 C C . VAL B 1 216 ? 31.646 14.440 21.170 1.00 8.66 216 VAL B C 1
ATOM 3762 O O . VAL B 1 216 ? 30.934 15.231 20.521 1.00 9.48 216 VAL B O 1
ATOM 3766 N N . ASP B 1 217 ? 32.965 14.628 21.356 1.00 8.91 217 ASP B N 1
ATOM 3767 C CA . ASP B 1 217 ? 33.693 15.765 20.744 1.00 9.66 217 ASP B CA 1
ATOM 3768 C C . ASP B 1 217 ? 33.970 15.498 19.260 1.00 10.38 217 ASP B C 1
ATOM 3769 O O . ASP B 1 217 ? 34.274 14.345 18.884 1.00 11.06 217 ASP B O 1
ATOM 3774 N N . PRO B 1 218 ? 33.935 16.516 18.398 1.00 10.73 218 PRO B N 1
ATOM 3775 C CA . PRO B 1 218 ? 33.560 17.927 18.713 1.00 10.95 218 PRO B CA 1
ATOM 3776 C C . PRO B 1 218 ? 32.030 18.102 18.876 1.00 10.12 218 PRO B C 1
ATOM 3777 O O . PRO B 1 218 ? 31.237 17.562 18.081 1.00 10.35 218 PRO B O 1
ATOM 3781 N N . TYR B 1 219 ? 31.602 18.796 19.942 1.00 9.78 219 TYR B N 1
ATOM 3782 C CA . TYR B 1 219 ? 30.158 18.788 20.314 1.00 10.23 219 TYR B CA 1
ATOM 3783 C C . TYR B 1 219 ? 29.250 19.462 19.246 1.00 10.49 219 TYR B C 1
ATOM 3784 O O . TYR B 1 219 ? 29.627 20.481 18.634 1.00 11.73 219 TYR B O 1
ATOM 3793 N N . SER B 1 220 ? 28.067 18.877 19.057 1.00 10.72 220 SER B N 1
ATOM 3794 C CA . SER B 1 220 ? 27.050 19.262 18.036 1.00 11.53 220 SER B CA 1
ATOM 3795 C C . SER B 1 220 ? 25.808 18.420 18.250 1.00 10.58 220 SER B C 1
ATOM 3796 O O . SER B 1 220 ? 25.893 17.390 18.915 1.00 10.04 220 SER B O 1
ATOM 3799 N N . ALA B 1 221 ? 24.698 18.786 17.569 1.00 10.93 221 ALA B N 1
ATOM 3800 C CA . ALA B 1 221 ? 23.508 17.949 17.575 1.00 10.86 221 ALA B CA 1
ATOM 3801 C C . ALA B 1 221 ? 23.754 16.547 16.998 1.00 10.17 221 ALA B C 1
ATOM 3802 O O . ALA B 1 221 ? 23.335 15.572 17.565 1.00 10.95 221 ALA B O 1
ATOM 3804 N N . GLN B 1 222 ? 24.487 16.444 15.868 1.00 11.47 222 GLN B N 1
ATOM 3805 C CA . GLN B 1 222 ? 24.780 15.112 15.259 1.00 12.42 222 GLN B CA 1
ATOM 3806 C C . GLN B 1 222 ? 25.685 14.243 16.115 1.00 12.09 222 GLN B C 1
ATOM 3807 O O . GLN B 1 222 ? 25.553 13.008 16.079 1.00 14.49 222 GLN B O 1
ATOM 3813 N N . ASN B 1 223 ? 26.548 14.895 16.914 1.00 10.57 223 ASN B N 1
ATOM 3814 C CA . ASN B 1 223 ? 27.488 14.195 17.776 1.00 9.88 223 ASN B CA 1
ATOM 3815 C C . ASN B 1 223 ? 26.966 14.043 19.218 1.00 9.06 223 ASN B C 1
ATOM 3816 O O . ASN B 1 223 ? 27.762 13.721 20.130 1.00 9.84 223 ASN B O 1
ATOM 3821 N N . THR B 1 224 ? 25.647 14.192 19.418 1.00 7.68 224 THR B N 1
ATOM 3822 C CA . THR B 1 224 ? 25.041 13.899 20.727 1.00 7.75 224 THR B CA 1
ATOM 3823 C C . THR B 1 224 ? 24.190 12.637 20.524 1.00 8.29 224 THR B C 1
ATOM 3824 O O . THR B 1 224 ? 23.219 12.640 19.749 1.00 11.66 224 THR B O 1
ATOM 3828 N N A PHE B 1 225 ? 24.562 11.536 21.179 0.50 7.21 225 PHE B N 1
ATOM 3829 N N B PHE B 1 225 ? 24.583 11.544 21.187 0.50 7.20 225 PHE B N 1
ATOM 3830 C CA A PHE B 1 225 ? 23.912 10.243 20.967 0.50 7.26 225 PHE B CA 1
ATOM 3831 C CA B PHE B 1 225 ? 24.012 10.199 21.024 0.50 7.14 225 PHE B CA 1
ATOM 3832 C C . PHE B 1 225 ? 22.881 9.906 22.049 1.00 7.43 225 PHE B C 1
ATOM 3833 O O . PHE B 1 225 ? 23.014 10.253 23.226 1.00 12.16 225 PHE B O 1
ATOM 3848 N N . VAL B 1 226 ? 21.803 9.240 21.654 1.00 7.60 226 VAL B N 1
ATOM 3849 C CA . VAL B 1 226 ? 20.711 8.826 22.538 1.00 7.80 226 VAL B CA 1
ATOM 3850 C C . VAL B 1 226 ? 20.973 7.379 22.968 1.00 7.71 226 VAL B C 1
ATOM 3851 O O . VAL B 1 226 ? 21.016 6.470 22.117 1.00 8.51 226 VAL B O 1
ATOM 3855 N N . CYS B 1 227 ? 21.217 7.173 24.277 1.00 7.55 227 CYS B N 1
ATOM 3856 C CA . CYS B 1 227 ? 21.585 5.874 24.840 1.00 8.15 227 CYS B CA 1
ATOM 3857 C C . CYS B 1 227 ? 20.499 5.351 25.793 1.00 9.09 227 CYS B C 1
ATOM 3858 O O . CYS B 1 227 ? 20.165 5.994 26.795 1.00 9.79 227 CYS B O 1
ATOM 3861 N N . THR B 1 228 ? 19.925 4.193 25.429 1.00 10.26 228 THR B N 1
ATOM 3862 C CA . THR B 1 228 ? 18.810 3.560 26.166 1.00 11.38 228 THR B CA 1
ATOM 3863 C C . THR B 1 228 ? 19.221 2.199 26.797 1.00 12.04 228 THR B C 1
ATOM 3864 O O . THR B 1 228 ? 20.253 1.628 26.502 1.00 13.54 228 THR B O 1
ATOM 3868 N N . GLY B 1 229 ? 18.345 1.641 27.625 1.00 14.45 229 GLY B N 1
ATOM 3869 C CA . GLY B 1 229 ? 18.681 0.464 28.413 1.00 14.26 229 GLY B CA 1
ATOM 3870 C C . GLY B 1 229 ? 19.735 0.796 29.459 1.00 14.20 229 GLY B C 1
ATOM 3871 O O . GLY B 1 229 ? 20.188 1.965 29.584 1.00 16.23 229 GLY B O 1
ATOM 3872 N N . ASP B 1 230 ? 20.155 -0.228 30.204 1.00 14.00 230 ASP B N 1
ATOM 3873 C CA . ASP B 1 230 ? 21.003 -0.022 31.387 1.00 14.19 230 ASP B CA 1
ATOM 3874 C C . ASP B 1 230 ? 22.317 -0.856 31.439 1.00 14.38 230 ASP B C 1
ATOM 3875 O O . ASP B 1 230 ? 22.973 -0.918 32.495 1.00 16.98 230 ASP B O 1
ATOM 3884 N N . GLU B 1 231 ? 22.727 -1.458 30.330 1.00 14.74 231 GLU B N 1
ATOM 3885 C CA . GLU B 1 231 ? 24.081 -2.046 30.258 1.00 14.46 231 GLU B CA 1
ATOM 3886 C C . GLU B 1 231 ? 25.153 -0.941 30.206 1.00 13.66 231 GLU B C 1
ATOM 3887 O O . GLU B 1 231 ? 24.844 0.245 29.984 1.00 12.76 231 GLU B O 1
ATOM 3893 N N . VAL B 1 232 ? 26.401 -1.322 30.434 1.00 14.38 232 VAL B N 1
ATOM 3894 C CA . VAL B 1 232 ? 27.516 -0.407 30.342 1.00 12.56 232 VAL B CA 1
ATOM 3895 C C . VAL B 1 232 ? 27.649 0.060 28.867 1.00 10.38 232 VAL B C 1
ATOM 3896 O O . VAL B 1 232 ? 27.822 -0.758 27.949 1.00 11.54 232 VAL B O 1
ATOM 3900 N N . GLN B 1 233 ? 27.593 1.381 28.649 1.00 9.06 233 GLN B N 1
ATOM 3901 C CA . GLN B 1 233 ? 27.584 1.953 27.305 1.00 8.12 233 GLN B CA 1
ATOM 3902 C C . GLN B 1 233 ? 27.929 3.450 27.386 1.00 6.95 233 GLN B C 1
ATOM 3903 O O . GLN B 1 233 ? 27.904 4.047 28.468 1.00 8.36 233 GLN B O 1
ATOM 3909 N N . CYS B 1 234 ? 28.166 4.050 26.214 1.00 7.39 234 CYS B N 1
ATOM 3910 C CA . CYS B 1 234 ? 28.246 5.513 26.104 1.00 6.93 234 CYS B CA 1
ATOM 3911 C C . CYS B 1 234 ? 29.281 6.063 27.122 1.00 7.04 234 CYS B C 1
ATOM 3912 O O . CYS B 1 234 ? 30.413 5.528 27.176 1.00 7.23 234 CYS B O 1
ATOM 3915 N N . CYS B 1 235 ? 28.955 7.118 27.916 1.00 6.75 235 CYS B N 1
ATOM 3916 C CA . CYS B 1 235 ? 29.975 7.701 28.839 1.00 7.04 235 CYS B CA 1
ATOM 3917 C C . CYS B 1 235 ? 30.537 6.645 29.816 1.00 7.87 235 CYS B C 1
ATOM 3918 O O . CYS B 1 235 ? 31.769 6.563 30.038 1.00 9.15 235 CYS B O 1
ATOM 3921 N N . GLU B 1 236 ? 29.653 5.837 30.400 1.00 8.16 236 GLU B N 1
ATOM 3922 C CA . GLU B 1 236 ? 30.073 4.896 31.433 1.00 8.95 236 GLU B CA 1
ATOM 3923 C C . GLU B 1 236 ? 31.034 3.802 30.853 1.00 9.65 236 GLU B C 1
ATOM 3924 O O . GLU B 1 236 ? 31.922 3.267 31.580 1.00 14.67 236 GLU B O 1
ATOM 3930 N N . ALA B 1 237 ? 30.949 3.508 29.554 1.00 7.85 237 ALA B N 1
ATOM 3931 C CA . ALA B 1 237 ? 31.857 2.525 28.933 1.00 9.09 237 ALA B CA 1
ATOM 3932 C C . ALA B 1 237 ? 33.277 3.053 28.698 1.00 8.48 237 ALA B C 1
ATOM 3933 O O . ALA B 1 237 ? 34.141 2.281 28.225 1.00 9.94 237 ALA B O 1
ATOM 3935 N N . GLN B 1 238 ? 33.534 4.340 28.936 1.00 8.83 238 GLN B N 1
ATOM 3936 C CA . GLN B 1 238 ? 34.840 4.949 28.659 1.00 9.36 238 GLN B CA 1
ATOM 3937 C C . GLN B 1 238 ? 35.809 4.935 29.848 1.00 9.92 238 GLN B C 1
ATOM 3938 O O . GLN B 1 238 ? 36.972 5.188 29.676 1.00 11.45 238 GLN B O 1
ATOM 3944 N N . GLY B 1 239 ? 35.320 4.646 31.045 1.00 11.07 239 GLY B N 1
ATOM 3945 C CA . GLY B 1 239 ? 36.197 4.438 32.212 1.00 12.70 239 GLY B CA 1
ATOM 3946 C C . GLY B 1 239 ? 36.908 5.690 32.735 1.00 12.05 239 GLY B C 1
ATOM 3947 O O . GLY B 1 239 ? 38.024 5.591 33.283 1.00 14.38 239 GLY B O 1
ATOM 3948 N N . GLY B 1 240 ? 36.320 6.878 32.612 1.00 10.38 240 GLY B N 1
ATOM 3949 C CA . GLY B 1 240 ? 36.946 8.084 33.162 1.00 10.86 240 GLY B CA 1
ATOM 3950 C C . GLY B 1 240 ? 37.094 7.985 34.678 1.00 11.42 240 GLY B C 1
ATOM 3951 O O . GLY B 1 240 ? 36.309 7.291 35.354 1.00 12.50 240 GLY B O 1
ATOM 3952 N N . GLN B 1 241 ? 38.081 8.688 35.218 1.00 12.76 241 GLN B N 1
ATOM 3953 C CA . GLN B 1 241 ? 38.410 8.593 36.655 1.00 14.27 241 GLN B CA 1
ATOM 3954 C C . GLN B 1 241 ? 38.183 9.913 37.378 1.00 12.91 241 GLN B C 1
ATOM 3955 O O . GLN B 1 241 ? 38.954 10.844 37.270 1.00 13.08 241 GLN B O 1
ATOM 3961 N N . GLY B 1 242 ? 37.096 9.967 38.126 1.00 12.09 242 GLY B N 1
ATOM 3962 C CA . GLY B 1 242 ? 36.806 11.114 38.992 1.00 11.49 242 GLY B CA 1
ATOM 3963 C C . GLY B 1 242 ? 36.603 12.451 38.234 1.00 10.32 242 GLY B C 1
ATOM 3964 O O . GLY B 1 242 ? 36.102 12.511 37.082 1.00 10.17 242 GLY B O 1
ATOM 3965 N N . VAL B 1 243 ? 36.949 13.543 38.913 1.00 9.74 243 VAL B N 1
ATOM 3966 C CA . VAL B 1 243 ? 36.871 14.886 38.347 1.00 9.66 243 VAL B CA 1
ATOM 3967 C C . VAL B 1 243 ? 37.988 15.061 37.291 1.00 8.84 243 VAL B C 1
ATOM 3968 O O . VAL B 1 243 ? 39.184 15.145 37.632 1.00 12.34 243 VAL B O 1
ATOM 3972 N N . ASN B 1 244 ? 37.600 15.135 36.012 1.00 9.37 244 ASN B N 1
ATOM 3973 C CA . ASN B 1 244 ? 38.512 15.190 34.865 1.00 9.66 244 ASN B CA 1
ATOM 3974 C C . ASN B 1 244 ? 38.071 16.308 33.889 1.00 9.37 244 ASN B C 1
ATOM 3975 O O . ASN B 1 244 ? 37.084 17.014 34.104 1.00 10.04 244 ASN B O 1
ATOM 3980 N N . ASP B 1 245 ? 38.837 16.508 32.809 1.00 10.62 245 ASP B N 1
ATOM 3981 C CA . ASP B 1 245 ? 38.574 17.615 31.869 1.00 11.84 245 ASP B CA 1
ATOM 3982 C C . ASP B 1 245 ? 37.156 17.542 31.284 1.00 9.79 245 ASP B C 1
ATOM 3983 O O . ASP B 1 245 ? 36.440 18.556 31.184 1.00 12.48 245 ASP B O 1
ATOM 3988 N N . ALA B 1 246 ? 36.736 16.320 30.894 1.00 9.51 246 ALA B N 1
ATOM 3989 C CA . ALA B 1 246 ? 35.407 16.102 30.288 1.00 8.89 246 ALA B CA 1
ATOM 3990 C C . ALA B 1 246 ? 34.291 16.521 31.266 1.00 8.69 246 ALA B C 1
ATOM 3991 O O . ALA B 1 246 ? 33.255 17.047 30.867 1.00 9.57 246 ALA B O 1
ATOM 3993 N N . HIS B 1 247 ? 34.497 16.281 32.570 1.00 8.05 247 HIS B N 1
ATOM 3994 C CA . HIS B 1 247 ? 33.524 16.651 33.609 1.00 8.06 247 HIS B CA 1
ATOM 3995 C C . HIS B 1 247 ? 33.215 18.136 33.685 1.00 7.87 247 HIS B C 1
ATOM 3996 O O . HIS B 1 247 ? 32.048 18.525 33.917 1.00 8.25 247 HIS B O 1
ATOM 4009 N N . THR B 1 248 ? 34.235 18.995 33.557 1.00 7.66 248 THR B N 1
ATOM 4010 C CA . THR B 1 248 ? 34.041 20.412 33.886 1.00 9.17 248 THR B CA 1
ATOM 4011 C C . THR B 1 248 ? 33.452 21.236 32.752 1.00 8.16 248 THR B C 1
ATOM 4012 O O . THR B 1 248 ? 32.980 22.354 33.010 1.00 8.48 248 THR B O 1
ATOM 4016 N N . THR B 1 249 ? 33.502 20.718 31.517 1.00 8.63 249 THR B N 1
ATOM 4017 C CA . THR B 1 249 ? 33.176 21.508 30.308 1.00 9.25 249 THR B CA 1
ATOM 4018 C C . THR B 1 249 ? 32.100 20.796 29.461 1.00 8.33 249 THR B C 1
ATOM 4019 O O . THR B 1 249 ? 32.374 19.742 28.853 1.00 9.31 249 THR B O 1
ATOM 4023 N N . TYR B 1 250 ? 30.889 21.350 29.458 1.00 8.27 250 TYR B N 1
ATOM 4024 C CA . TYR B 1 250 ? 29.686 20.822 28.763 1.00 7.92 250 TYR B CA 1
ATOM 4025 C C . TYR B 1 250 ? 29.303 21.828 27.648 1.00 8.14 250 TYR B C 1
ATOM 4026 O O . TYR B 1 250 ? 29.121 23.035 27.921 1.00 8.76 250 TYR B O 1
ATOM 4035 N N . PHE B 1 251 ? 29.222 21.345 26.405 1.00 8.19 251 PHE B N 1
ATOM 4036 C CA . PHE B 1 251 ? 28.960 22.188 25.213 1.00 9.09 251 PHE B CA 1
ATOM 4037 C C . PHE B 1 251 ? 29.886 23.433 25.190 1.00 8.90 251 PHE B C 1
ATOM 4038 O O . PHE B 1 251 ? 29.477 24.564 24.869 1.00 10.17 251 PHE B O 1
ATOM 4046 N N . GLY B 1 252 ? 31.155 23.174 25.537 1.00 9.91 252 GLY B N 1
ATOM 4047 C CA . GLY B 1 252 ? 32.185 24.206 25.494 1.00 10.24 252 GLY B CA 1
ATOM 4048 C C . GLY B 1 252 ? 32.139 25.233 26.606 1.00 10.78 252 GLY B C 1
ATOM 4049 O O . GLY B 1 252 ? 32.922 26.186 26.573 1.00 12.39 252 GLY B O 1
ATOM 4050 N N . MET B 1 253 ? 31.310 25.015 27.623 1.00 9.75 253 MET B N 1
ATOM 4051 C CA . MET B 1 253 ? 31.142 25.956 28.764 1.00 9.37 253 MET B CA 1
ATOM 4052 C C . MET B 1 253 ? 31.648 25.298 30.050 1.00 8.76 253 MET B C 1
ATOM 4053 O O . MET B 1 253 ? 31.123 24.241 30.491 1.00 8.65 253 MET B O 1
ATOM 4058 N N . THR B 1 254 ? 32.676 25.921 30.642 1.00 9.53 254 THR B N 1
ATOM 4059 C CA . THR B 1 254 ? 33.273 25.441 31.892 1.00 9.49 254 THR B CA 1
ATOM 4060 C C . THR B 1 254 ? 32.558 26.089 33.119 1.00 8.88 254 THR B C 1
ATOM 4061 O O . THR B 1 254 ? 32.234 27.288 33.095 1.00 9.56 254 THR B O 1
ATOM 4065 N N . SER B 1 255 ? 32.298 25.273 34.163 1.00 8.63 255 SER B N 1
ATOM 4066 C CA . SER B 1 255 ? 31.647 25.723 35.407 1.00 8.88 255 SER B CA 1
ATOM 4067 C C . SER B 1 255 ? 32.238 27.061 35.916 1.00 8.95 255 SER B C 1
ATOM 4068 O O . SER B 1 255 ? 33.458 27.154 36.175 1.00 9.86 255 SER B O 1
ATOM 4071 N N . GLY B 1 256 ? 31.396 28.085 36.023 1.00 9.10 256 GLY B N 1
ATOM 4072 C CA . GLY B 1 256 ? 31.824 29.374 36.572 1.00 10.36 256 GLY B CA 1
ATOM 4073 C C . GLY B 1 256 ? 32.777 30.222 35.738 1.00 10.74 256 GLY B C 1
ATOM 4074 O O . GLY B 1 256 ? 33.280 31.253 36.243 1.00 11.93 256 GLY B O 1
ATOM 4075 N N . ALA B 1 257 ? 33.029 29.865 34.461 1.00 10.28 257 ALA B N 1
ATOM 4076 C CA . ALA B 1 257 ? 34.005 30.632 33.643 1.00 10.98 257 ALA B CA 1
ATOM 4077 C C . ALA B 1 257 ? 33.440 31.929 33.013 1.00 11.69 257 ALA B C 1
ATOM 4078 O O . ALA B 1 257 ? 34.220 32.849 32.712 1.00 13.91 257 ALA B O 1
ATOM 4080 N N . CYS B 1 258 ? 32.120 32.020 32.825 1.00 11.37 258 CYS B N 1
ATOM 4081 C CA . CYS B 1 258 ? 31.436 33.235 32.340 1.00 11.88 258 CYS B CA 1
ATOM 4082 C C . CYS B 1 258 ? 31.971 33.737 30.969 1.00 12.37 258 CYS B C 1
ATOM 4083 O O . CYS B 1 258 ? 32.064 34.953 30.696 1.00 13.78 258 CYS B O 1
ATOM 4086 N N . THR B 1 259 ? 32.250 32.773 30.086 1.00 13.62 259 THR B N 1
ATOM 4087 C CA . THR B 1 259 ? 32.693 33.045 28.697 1.00 14.26 259 THR B CA 1
ATOM 4088 C C . THR B 1 259 ? 31.530 33.219 27.702 1.00 15.16 259 THR B C 1
ATOM 4089 O O . THR B 1 259 ? 31.694 33.794 26.598 1.00 17.17 259 THR B O 1
ATOM 4093 N N . TRP B 1 260 ? 30.365 32.706 28.059 1.00 14.13 260 TRP B N 1
ATOM 4094 C CA . TRP B 1 260 ? 29.144 32.820 27.265 1.00 14.73 260 TRP B CA 1
ATOM 4095 C C . TRP B 1 260 ? 28.596 34.265 27.395 1.00 15.11 260 TRP B C 1
ATOM 4096 O O . TRP B 1 260 ? 28.846 34.955 28.404 1.00 15.23 260 TRP B O 1
ATOM 4107 N N . VAL B 1 261 ? 27.884 34.734 26.362 1.00 17.23 261 VAL B N 1
ATOM 4108 C CA . VAL B 1 261 ? 27.161 36.014 26.385 1.00 19.20 261 VAL B CA 1
ATOM 4109 C C . VAL B 1 261 ? 25.777 35.832 25.766 1.00 21.64 261 VAL B C 1
ATOM 4110 O O . VAL B 1 261 ? 24.922 36.709 25.923 1.00 24.66 261 VAL B O 1
#

Nearest PDB structures (foldseek):
  2ix9-assembly1_A  TM=9.962E-01  e=9.029E-55  Aspergillus niger
  1usw-assembly1_A  TM=9.978E-01  e=3.331E-52  Aspergillus niger
  2bjh-assembly3_C  TM=9.937E-01  e=3.676E-51  Aspergillus niger
  5ap9-assembly2_B  TM=8.135E-01  e=4.893E-20  Thermomyces lanuginosus
  5ap9-assembly1_A  TM=8.020E-01  e=5.077E-19  Thermomyces lanuginosus

Radius of gyration: 27.93 Å; Cα contacts (8 Å, |Δi|>4): 1195; chains: 2; bounding box: 56×64×75 Å

Sequence (522 aa):
ASTQGISEDLYNRLVEMATISQAAYADLCNIPSTIIKGEKIYNAQTDINGWILRDDTSKEIITVFRGTGSDTNLQLDTNYTLTPFDTLPQCNDCEVHGGYYIGWISVQDQVESLVKQQASQYPDYALTVTGHSLGASMAALTAAQLSATYDNVRLYTFGEPRSGNQAFASYMNDAFQVSSPETTQYFRVTHSNDGIPNLPPAEQGYAHGGVEYWSVDPYSAQNTFVCTGDEVQCCEAQGGQGVNDAHTTYFGMTSGACTWVASSTTQQGGISEDLYNRLVEMATISQAAYADLCNIPSTIIKGEKIYNAQTDINGWILRDDTSKEIITVFRGTGSDTNLQLDTNYTLTPFDTLPQCNDCEVHGGYYIGWISVQDQVESLVKQQASQYPDYALTVTGHSLGASMAALTAAQLSATYDNVRLYTFGEPRSGNQAFASYMNDAFQVSSPETTQYFRVTHSNDGIPNLPPAEQGYAHGGVEYWSVDPYSAQNTFFVCTGDEVQCCEAQGGQGVNDAHTTYFGMTSGACTWV

InterPro domains:
  IPR002921 Fungal lipase-type domain [PF01764] (85-223)
  IPR029058 Alpha/Beta hydrolase fold [G3DSA:3.40.50.1820] (22-281)
  IPR029058 Alpha/Beta hydrolase fold [SSF53474] (26-279)
  IPR051299 Alpha/beta hydrolase lipase/esterase [PTHR46640] (20-279)